Protein AF-A0A2D5H633-F1 (afdb_monomer_lite)

Structure (mmCIF, N/CA/C/O backbone):
data_AF-A0A2D5H633-F1
#
_entry.id   AF-A0A2D5H633-F1
#
loop_
_atom_site.group_PDB
_atom_site.id
_atom_site.type_symbol
_atom_site.label_atom_id
_atom_site.label_alt_id
_atom_site.label_comp_id
_atom_site.label_asym_id
_atom_site.label_entity_id
_atom_site.label_seq_id
_atom_site.pdbx_PDB_ins_code
_atom_site.Cartn_x
_atom_site.Cartn_y
_atom_site.Cartn_z
_atom_site.occupancy
_atom_site.B_iso_or_equiv
_atom_site.auth_seq_id
_atom_site.auth_comp_id
_atom_site.auth_asym_id
_atom_site.auth_atom_id
_atom_site.pdbx_PDB_model_num
ATOM 1 N N . MET A 1 1 ? -54.469 40.099 -9.586 1.00 42.44 1 MET A N 1
ATOM 2 C CA . MET A 1 1 ? -54.903 39.632 -10.919 1.00 42.44 1 MET A CA 1
ATOM 3 C C . MET A 1 1 ? -55.288 38.167 -10.785 1.00 42.44 1 MET A C 1
ATOM 5 O O . MET A 1 1 ? -54.456 37.429 -10.266 1.00 42.44 1 MET A O 1
ATOM 9 N N . PRO A 1 2 ? -56.517 37.749 -11.127 1.00 40.97 2 PRO A N 1
ATOM 10 C CA . PRO A 1 2 ? -56.865 36.334 -11.140 1.00 40.97 2 PRO A CA 1
ATOM 11 C C . PRO A 1 2 ? -56.257 35.671 -12.384 1.00 40.97 2 PRO A C 1
ATOM 13 O O . PRO A 1 2 ? -56.254 36.264 -13.460 1.00 40.97 2 PRO A O 1
ATOM 16 N N . VAL A 1 3 ? -55.689 34.477 -12.210 1.00 49.59 3 VAL A N 1
ATOM 17 C CA . VAL A 1 3 ? -55.098 33.671 -13.286 1.00 49.59 3 VAL A CA 1
ATOM 18 C C . VAL A 1 3 ? -56.229 32.966 -14.031 1.00 49.59 3 VAL A C 1
ATOM 20 O O . VAL A 1 3 ? -56.968 32.187 -13.432 1.00 49.59 3 VAL A O 1
ATOM 23 N N . GLU A 1 4 ? -56.365 33.248 -15.324 1.00 50.38 4 GLU A N 1
ATOM 24 C CA . GLU A 1 4 ? -57.245 32.512 -16.233 1.00 50.38 4 GLU A CA 1
ATOM 25 C C . GLU A 1 4 ? -56.653 31.115 -16.463 1.00 50.38 4 GLU A C 1
ATOM 27 O O . GLU A 1 4 ? -55.598 30.960 -17.080 1.00 50.38 4 GLU A O 1
ATOM 32 N N . LEU A 1 5 ? -57.295 30.092 -15.900 1.00 67.94 5 LEU A N 1
ATOM 33 C CA . LEU A 1 5 ? -56.924 28.699 -16.125 1.00 67.94 5 LEU A CA 1
ATOM 34 C C . LEU A 1 5 ? -57.604 28.206 -17.404 1.00 67.94 5 LEU A C 1
ATOM 36 O O . LEU A 1 5 ? -58.818 28.335 -17.558 1.00 67.94 5 LEU A O 1
ATOM 40 N N . VAL A 1 6 ? -56.805 27.644 -18.311 1.00 66.25 6 VAL A N 1
ATOM 41 C CA . VAL A 1 6 ? -57.274 27.105 -19.594 1.00 66.25 6 VAL A CA 1
ATOM 42 C C . VAL A 1 6 ? -58.261 25.955 -19.343 1.00 66.25 6 VAL A C 1
ATOM 44 O O . VAL A 1 6 ? -57.941 25.052 -18.562 1.00 66.25 6 VAL A O 1
ATOM 47 N N . PRO A 1 7 ? -59.439 25.949 -19.995 1.00 76.94 7 PRO A N 1
ATOM 48 C CA . PRO A 1 7 ? -60.416 24.877 -19.856 1.00 76.94 7 PRO A CA 1
ATOM 49 C C . PRO A 1 7 ? -59.838 23.515 -20.254 1.00 76.94 7 PRO A C 1
ATOM 51 O O . PRO A 1 7 ? -59.173 23.367 -21.279 1.00 76.94 7 PRO A O 1
ATOM 54 N N . GLU A 1 8 ? -60.139 22.480 -19.469 1.00 67.12 8 GLU A N 1
ATOM 55 C CA . GLU A 1 8 ? -59.657 21.111 -19.706 1.00 67.12 8 GLU A CA 1
ATOM 56 C C . GLU A 1 8 ? -60.081 20.558 -21.082 1.00 67.12 8 GLU A C 1
ATOM 58 O O . GLU A 1 8 ? -59.386 19.726 -21.667 1.00 67.12 8 GLU A O 1
ATOM 63 N N . SER A 1 9 ? -61.197 21.049 -21.632 1.00 74.69 9 SER A N 1
ATOM 64 C CA . SER A 1 9 ? -61.662 20.715 -22.983 1.00 74.69 9 SER A CA 1
ATOM 65 C C . SER A 1 9 ? -60.645 21.081 -24.060 1.00 74.69 9 SER A C 1
ATOM 67 O O . SER A 1 9 ? -60.427 20.295 -24.983 1.00 74.69 9 SER A O 1
ATOM 69 N N . ASP A 1 10 ? -59.982 22.225 -23.910 1.00 75.69 10 ASP A N 1
ATOM 70 C CA . ASP A 1 10 ? -59.064 22.769 -24.911 1.00 75.69 10 ASP A CA 1
ATOM 71 C C . ASP A 1 10 ? -57.727 22.028 -24.853 1.00 75.69 10 ASP A C 1
ATOM 73 O O . ASP A 1 10 ? -57.146 21.684 -25.882 1.00 75.69 10 ASP A O 1
ATOM 77 N N . LEU A 1 11 ? -57.299 21.659 -23.642 1.00 67.81 11 LEU A N 1
ATOM 78 C CA . LEU A 1 11 ? -56.174 20.751 -23.410 1.00 67.81 11 LEU A CA 1
ATOM 79 C C . LEU A 1 11 ? -56.428 19.363 -24.014 1.00 67.81 11 LEU A C 1
ATOM 81 O O . LEU A 1 11 ? -55.541 18.776 -24.636 1.00 67.81 11 LEU A O 1
ATOM 85 N N . ARG A 1 12 ? -57.647 18.833 -23.872 1.00 70.75 12 ARG A N 1
ATOM 86 C CA . ARG A 1 12 ? -58.011 17.509 -24.392 1.00 70.75 12 ARG A CA 1
ATOM 87 C C . ARG A 1 12 ? -58.108 17.496 -25.922 1.00 70.75 12 ARG A C 1
ATOM 89 O O . ARG A 1 12 ? -57.703 16.510 -26.534 1.00 70.75 12 ARG A O 1
ATOM 96 N N . ALA A 1 13 ? -58.581 18.585 -26.528 1.00 74.94 13 ALA A N 1
ATOM 97 C CA . ALA A 1 13 ? -58.582 18.771 -27.979 1.00 74.94 13 ALA A CA 1
ATOM 98 C C . ALA A 1 13 ? -57.156 18.932 -28.536 1.00 74.94 13 ALA A C 1
ATOM 100 O O . ALA A 1 13 ? -56.812 18.309 -29.539 1.00 74.94 13 ALA A O 1
ATOM 101 N N . ALA A 1 14 ? -56.293 19.689 -27.850 1.00 70.69 14 ALA A N 1
ATOM 102 C CA . ALA A 1 14 ? -54.906 19.900 -28.267 1.00 70.69 14 ALA A CA 1
ATOM 103 C C . ALA A 1 14 ? -54.053 18.617 -28.223 1.00 70.69 14 ALA A C 1
ATOM 105 O O . ALA A 1 14 ? -53.151 18.448 -29.039 1.00 70.69 14 ALA A O 1
ATOM 106 N N . LEU A 1 15 ? -54.344 17.695 -27.299 1.00 66.94 15 LEU A N 1
ATOM 107 C CA . LEU A 1 15 ? -53.602 16.436 -27.134 1.00 66.94 15 LEU A CA 1
ATOM 108 C C . LEU A 1 15 ? -54.161 15.267 -27.960 1.00 66.94 15 LEU A C 1
ATOM 110 O O . LEU A 1 15 ? -53.554 14.195 -28.008 1.00 66.94 15 LEU A O 1
ATOM 114 N N . GLN A 1 16 ? -55.301 15.453 -28.626 1.00 68.44 16 GLN A N 1
ATOM 115 C CA . GLN A 1 16 ? -55.958 14.419 -29.426 1.00 68.44 16 GLN A CA 1
ATOM 116 C C . GLN A 1 16 ? -55.087 13.868 -30.581 1.00 68.44 16 GLN A C 1
ATOM 118 O O . GLN A 1 16 ? -55.075 12.649 -30.753 1.00 68.44 16 GLN A O 1
ATOM 123 N N . PRO A 1 17 ? -54.290 14.683 -31.309 1.00 68.25 17 PRO A N 1
ATOM 124 C CA . PRO A 1 17 ? -53.384 14.201 -32.361 1.00 68.25 17 PRO A CA 1
ATOM 125 C C . PRO A 1 17 ? -52.150 13.445 -31.842 1.00 68.25 17 PRO A C 1
ATOM 127 O O . PRO A 1 17 ? -51.378 12.916 -32.636 1.00 68.25 17 PRO A O 1
ATOM 130 N N . HIS A 1 18 ? -51.906 13.442 -30.527 1.00 60.16 18 HIS A N 1
ATOM 131 C CA . HIS A 1 18 ? -50.730 12.822 -29.899 1.00 60.16 18 HIS A CA 1
ATOM 132 C C . HIS A 1 18 ? -51.081 11.576 -29.077 1.00 60.16 18 HIS A C 1
ATOM 134 O O . HIS A 1 18 ? -50.222 11.018 -28.391 1.00 60.16 18 HIS A O 1
ATOM 140 N N . ARG A 1 19 ? -52.333 11.104 -29.150 1.00 61.59 19 ARG A N 1
ATOM 141 C CA . ARG A 1 19 ? -52.702 9.790 -28.624 1.00 61.59 19 ARG A CA 1
ATOM 142 C C . ARG A 1 19 ? -52.147 8.711 -29.544 1.00 61.59 19 ARG A C 1
ATOM 144 O O . ARG A 1 19 ? -52.664 8.489 -30.631 1.00 61.59 19 ARG A O 1
ATOM 151 N N . VAL A 1 20 ? -51.097 8.050 -29.072 1.00 62.62 20 VAL A N 1
ATOM 152 C CA . VAL A 1 20 ? -50.563 6.830 -29.678 1.00 62.62 20 VAL A CA 1
ATOM 153 C C . VAL A 1 20 ? -51.675 5.780 -29.706 1.00 62.62 20 VAL A C 1
ATOM 155 O O . VAL A 1 20 ? -52.327 5.551 -28.682 1.00 62.62 20 VAL A O 1
ATOM 158 N N . ASP A 1 21 ? -51.906 5.168 -30.868 1.00 72.69 21 ASP A N 1
ATOM 159 C CA . ASP A 1 21 ? -52.865 4.078 -31.006 1.00 72.69 21 ASP A CA 1
ATOM 160 C C . ASP A 1 21 ? -52.406 2.908 -30.126 1.00 72.69 21 ASP A C 1
ATOM 162 O O . ASP A 1 21 ? -51.308 2.366 -30.280 1.00 72.69 21 ASP A O 1
ATOM 166 N N . ALA A 1 22 ? -53.242 2.549 -29.152 1.00 66.06 22 ALA A N 1
ATOM 167 C CA . ALA A 1 22 ? -52.931 1.495 -28.202 1.00 66.06 22 ALA A CA 1
ATOM 168 C C . ALA A 1 22 ? -52.687 0.157 -28.915 1.00 66.06 22 ALA A C 1
ATOM 170 O O . ALA A 1 22 ? -51.828 -0.611 -28.489 1.00 66.06 22 ALA A O 1
ATOM 171 N N . SER A 1 23 ? -53.387 -0.112 -30.019 1.00 70.38 23 SER A N 1
ATOM 172 C CA . SER A 1 23 ? -53.217 -1.348 -30.783 1.00 70.38 23 SER A CA 1
ATOM 173 C C . SER A 1 23 ? -51.862 -1.394 -31.496 1.00 70.38 23 SER A C 1
ATOM 175 O O . SER A 1 23 ? -51.162 -2.405 -31.422 1.00 70.38 23 SER A O 1
ATOM 177 N N . GLU A 1 24 ? -51.435 -0.273 -32.079 1.00 72.38 24 GLU A N 1
ATOM 178 C CA . GLU A 1 24 ? -50.152 -0.139 -32.775 1.00 72.38 24 GLU A CA 1
ATOM 179 C C . GLU A 1 24 ? -48.968 -0.212 -31.798 1.00 72.38 24 GLU A C 1
ATOM 181 O O . GLU A 1 24 ? -47.969 -0.886 -32.059 1.00 72.38 24 GLU A O 1
ATOM 186 N N . PHE A 1 25 ? -49.108 0.395 -30.615 1.00 67.50 25 PHE A N 1
ATOM 187 C CA . PHE A 1 25 ? -48.115 0.277 -29.550 1.00 67.50 25 PHE A CA 1
ATOM 188 C C . PHE A 1 25 ? -47.974 -1.168 -29.059 1.00 67.50 25 PHE A C 1
ATOM 190 O O . PHE A 1 25 ? -46.857 -1.668 -28.920 1.00 67.50 25 PHE A O 1
ATOM 197 N N . THR A 1 26 ? -49.094 -1.860 -28.830 1.00 72.06 26 THR A N 1
ATOM 198 C CA . THR A 1 26 ? -49.072 -3.242 -28.328 1.00 72.06 26 THR A CA 1
ATOM 199 C C . THR A 1 26 ? -48.461 -4.192 -29.361 1.00 72.06 26 THR A C 1
ATOM 201 O O . THR A 1 26 ? -47.594 -4.993 -29.014 1.00 72.06 26 THR A O 1
ATOM 204 N N . ALA A 1 27 ? -48.816 -4.035 -30.641 1.00 76.12 27 ALA A N 1
ATOM 205 C CA . ALA A 1 27 ? -48.220 -4.794 -31.739 1.00 76.12 27 ALA A CA 1
ATOM 206 C C . ALA A 1 27 ? -46.708 -4.532 -31.871 1.00 76.12 27 ALA A C 1
ATOM 208 O O . ALA A 1 27 ? -45.924 -5.467 -32.037 1.00 76.12 27 ALA A O 1
ATOM 209 N N . GLY A 1 28 ? -46.274 -3.276 -31.724 1.00 71.69 28 GLY A N 1
ATOM 210 C CA . GLY A 1 28 ? -44.857 -2.910 -31.756 1.00 71.69 28 GLY A CA 1
ATOM 211 C C . GLY A 1 28 ? -44.045 -3.479 -30.587 1.00 71.69 28 GLY A C 1
ATOM 212 O O . GLY A 1 28 ? -42.886 -3.858 -30.768 1.00 71.69 28 GLY A O 1
ATOM 213 N N . VAL A 1 29 ? -44.636 -3.572 -29.392 1.00 68.00 29 VAL A N 1
ATOM 214 C CA . VAL A 1 29 ? -44.003 -4.218 -28.229 1.00 68.00 29 VAL A CA 1
ATOM 215 C C . VAL A 1 29 ? -43.893 -5.726 -28.443 1.00 68.00 29 VAL A C 1
ATOM 217 O O . VAL A 1 29 ? -42.829 -6.293 -28.202 1.00 68.00 29 VAL A O 1
ATOM 220 N N . GLN A 1 30 ? -44.949 -6.363 -28.946 1.00 74.94 30 GLN A N 1
ATOM 221 C CA . GLN A 1 30 ? -44.973 -7.806 -29.170 1.00 74.94 30 GLN A CA 1
ATOM 222 C C . GLN A 1 30 ? -43.970 -8.240 -30.249 1.00 74.94 30 GLN A C 1
ATOM 224 O O . GLN A 1 30 ? -43.171 -9.140 -30.006 1.00 74.94 30 GLN A O 1
ATOM 229 N N . ALA A 1 31 ? -43.885 -7.509 -31.364 1.00 75.31 31 ALA A N 1
ATOM 230 C CA . ALA A 1 31 ? -42.887 -7.766 -32.405 1.00 75.31 31 ALA A CA 1
ATOM 231 C C . ALA A 1 31 ? -41.436 -7.633 -31.896 1.00 75.31 31 ALA A C 1
ATOM 233 O O . ALA A 1 31 ? -40.543 -8.357 -32.333 1.00 75.31 31 ALA A O 1
ATOM 234 N N . ARG A 1 32 ? -41.176 -6.720 -30.947 1.00 68.50 32 ARG A N 1
ATOM 235 C CA . ARG A 1 32 ? -39.846 -6.568 -30.327 1.00 68.50 32 ARG A CA 1
ATOM 236 C C . ARG A 1 32 ? -39.522 -7.682 -29.335 1.00 68.50 32 ARG A C 1
ATOM 238 O O . ARG A 1 32 ? -38.348 -8.015 -29.190 1.00 68.50 32 ARG A O 1
ATOM 245 N N . LEU A 1 33 ? -40.527 -8.237 -28.658 1.00 68.69 33 LEU A N 1
ATOM 246 C CA . LEU A 1 33 ? -40.355 -9.390 -27.772 1.00 68.69 33 LEU A CA 1
ATOM 247 C C . LEU A 1 33 ? -40.051 -10.656 -28.579 1.00 68.69 33 LEU A C 1
ATOM 249 O O . LEU A 1 33 ? -39.079 -11.339 -28.270 1.00 68.69 33 LEU A O 1
ATOM 253 N N . GLU A 1 34 ? -40.793 -10.898 -29.661 1.00 73.25 34 GLU A N 1
ATOM 254 C CA . GLU A 1 34 ? -40.578 -12.042 -30.559 1.00 73.25 34 GLU A CA 1
ATOM 255 C C . GLU A 1 34 ? -39.198 -11.978 -31.240 1.00 73.25 34 GLU A C 1
ATOM 257 O O . GLU A 1 34 ? -38.447 -12.954 -31.226 1.00 73.25 34 GLU A O 1
ATOM 262 N N . ALA A 1 35 ? -38.786 -10.800 -31.727 1.00 68.75 35 ALA A N 1
ATOM 263 C CA . ALA A 1 35 ? -37.437 -10.601 -32.266 1.00 68.75 35 ALA A CA 1
ATOM 264 C C . ALA A 1 35 ? -36.328 -10.807 -31.209 1.00 68.75 35 ALA A C 1
ATOM 266 O O . ALA A 1 35 ? -35.209 -11.212 -31.536 1.00 68.75 35 ALA A O 1
ATOM 267 N N . GLY A 1 36 ? -36.623 -10.528 -29.934 1.00 55.84 36 GLY A N 1
ATOM 268 C CA . GLY A 1 36 ? -35.716 -10.771 -28.813 1.00 55.84 36 GLY A CA 1
ATOM 269 C C . GLY A 1 36 ? -35.560 -12.256 -28.474 1.00 55.84 36 GLY A C 1
ATOM 270 O O . GLY A 1 36 ? -34.445 -12.703 -28.195 1.00 55.84 36 GLY A O 1
ATOM 271 N N . GLU A 1 37 ? -36.646 -13.030 -28.539 1.00 67.56 37 GLU A N 1
ATOM 272 C CA . GLU A 1 37 ? -36.625 -14.484 -28.328 1.00 67.56 37 GLU A CA 1
ATOM 273 C C . GLU A 1 37 ? -35.867 -15.218 -29.439 1.00 67.56 37 GLU A C 1
ATOM 275 O O . GLU A 1 37 ? -35.057 -16.103 -29.151 1.00 67.56 37 GLU A O 1
ATOM 280 N N . GLU A 1 38 ? -36.042 -14.804 -30.695 1.00 62.50 38 GLU A N 1
ATOM 281 C CA . GLU A 1 38 ? -35.341 -15.400 -31.837 1.00 62.50 38 GLU A CA 1
ATOM 282 C C . GLU A 1 38 ? -33.816 -15.173 -31.755 1.00 62.50 38 GLU A C 1
ATOM 284 O O . GLU A 1 38 ? -33.017 -16.066 -32.056 1.00 62.50 38 GLU A O 1
ATOM 289 N N . TRP A 1 39 ? -33.389 -14.004 -31.256 1.00 58.81 39 TRP A N 1
ATOM 290 C CA . TRP A 1 39 ? -31.978 -13.701 -30.989 1.00 58.81 39 TRP A CA 1
ATOM 291 C C . TRP A 1 39 ? -31.407 -14.519 -29.820 1.00 58.81 39 TRP A C 1
ATOM 293 O O . TRP A 1 39 ? -30.280 -15.012 -29.906 1.00 58.81 39 TRP A O 1
ATOM 303 N N . LEU A 1 40 ? -32.184 -14.710 -28.746 1.00 53.16 40 LEU A N 1
ATOM 304 C CA . LEU A 1 40 ? -31.798 -15.531 -27.591 1.00 53.16 40 LEU A CA 1
ATOM 305 C C . LEU A 1 40 ? -31.601 -17.005 -27.966 1.00 53.16 40 LEU A C 1
ATOM 307 O O . LEU A 1 40 ? -30.626 -17.617 -27.529 1.00 53.16 40 LEU A O 1
ATOM 311 N N . LEU A 1 41 ? -32.477 -17.553 -28.810 1.00 55.50 41 LEU A N 1
ATOM 312 C CA . LEU A 1 41 ? -32.354 -18.912 -29.343 1.00 55.50 41 LEU A CA 1
ATOM 313 C C . LEU A 1 41 ? -31.091 -19.070 -30.198 1.00 55.50 41 LEU A C 1
ATOM 315 O O . LEU A 1 41 ? -30.335 -20.020 -30.002 1.00 55.50 41 LEU A O 1
ATOM 319 N N . LYS A 1 42 ? -30.797 -18.098 -31.072 1.00 54.78 42 LYS A N 1
ATOM 320 C CA . LYS A 1 42 ? -29.579 -18.102 -31.900 1.00 54.78 42 LYS A CA 1
ATOM 321 C C . LYS A 1 42 ? -28.298 -18.027 -31.061 1.00 54.78 42 LYS A C 1
ATOM 323 O O . LYS A 1 42 ? -27.347 -18.764 -31.328 1.00 54.78 42 LYS A O 1
ATOM 328 N N . ALA A 1 43 ? -28.299 -17.195 -30.018 1.00 54.53 43 ALA A N 1
ATOM 329 C CA . ALA A 1 43 ? -27.178 -17.022 -29.095 1.00 54.53 43 ALA A CA 1
ATOM 330 C C . ALA A 1 43 ? -26.902 -18.261 -28.218 1.00 54.53 43 ALA A C 1
ATOM 332 O O . ALA A 1 43 ? -25.772 -18.442 -27.768 1.00 54.53 43 ALA A O 1
ATOM 333 N N . GLN A 1 44 ? -27.898 -19.125 -27.985 1.00 51.44 44 GLN A N 1
ATOM 334 C CA . GLN A 1 44 ? -27.708 -20.395 -27.270 1.00 51.44 44 GLN A CA 1
ATOM 335 C C . GLN A 1 44 ? -27.106 -21.503 -28.150 1.00 51.44 44 GLN A C 1
ATOM 337 O O . GLN A 1 44 ? -26.437 -22.393 -27.628 1.00 51.44 44 GLN A O 1
ATOM 342 N N . THR A 1 45 ? -27.306 -21.452 -29.471 1.00 48.78 45 THR A N 1
ATOM 343 C CA . THR A 1 45 ? -26.812 -22.474 -30.413 1.00 48.78 45 THR A CA 1
ATOM 344 C C . THR A 1 45 ? -25.403 -22.229 -30.964 1.00 48.78 45 THR A C 1
ATOM 346 O O . THR A 1 45 ? -24.752 -23.184 -31.385 1.00 48.78 45 THR A O 1
ATOM 349 N N . GLU A 1 46 ? -24.883 -20.998 -30.942 1.00 46.75 46 GLU A N 1
ATOM 350 C CA . GLU A 1 46 ? -23.509 -20.700 -31.379 1.00 46.75 46 GLU A CA 1
ATOM 351 C C . GLU A 1 46 ? -22.525 -20.726 -30.199 1.00 46.75 46 GLU A C 1
ATOM 353 O O . GLU A 1 46 ? -22.163 -19.704 -29.616 1.00 46.75 46 GLU A O 1
ATOM 358 N N . THR A 1 47 ? -22.038 -21.914 -29.836 1.00 47.47 47 THR A N 1
ATOM 359 C CA . THR A 1 47 ? -20.925 -22.029 -28.886 1.00 47.47 47 THR A CA 1
ATOM 360 C C . THR A 1 47 ? -19.617 -21.624 -29.564 1.00 47.47 47 THR A C 1
ATOM 362 O O . THR A 1 47 ? -18.987 -22.428 -30.256 1.00 47.47 47 THR A O 1
ATOM 365 N N . ALA A 1 48 ? -19.182 -20.380 -29.351 1.00 49.91 48 ALA A N 1
ATOM 366 C CA . ALA A 1 48 ? -17.820 -19.967 -29.669 1.00 49.91 48 ALA A CA 1
ATOM 367 C C . ALA A 1 48 ? -16.808 -20.869 -28.924 1.00 49.91 48 ALA A C 1
ATOM 369 O O . ALA A 1 48 ? -17.063 -21.279 -27.785 1.00 49.91 48 ALA A O 1
ATOM 370 N N . PRO A 1 49 ? -15.659 -21.207 -29.538 1.00 54.12 49 PRO A N 1
ATOM 371 C CA . PRO A 1 49 ? -14.676 -22.084 -28.917 1.00 54.12 49 PRO A CA 1
ATOM 372 C C . PRO A 1 49 ? -14.201 -21.499 -27.574 1.00 54.12 49 PRO A C 1
ATOM 374 O O . PRO A 1 49 ? -13.966 -20.293 -27.475 1.00 54.12 49 PRO A O 1
ATOM 377 N N . PRO A 1 50 ? -14.011 -22.338 -26.538 1.00 53.41 50 PRO A N 1
ATOM 378 C CA . PRO A 1 50 ? -13.858 -21.906 -25.144 1.00 53.41 50 PRO A CA 1
ATOM 379 C C . PRO A 1 50 ? -12.708 -20.915 -24.918 1.00 53.41 50 PRO A C 1
ATOM 381 O O . PRO A 1 50 ? -12.799 -20.049 -24.054 1.00 53.41 50 PRO A O 1
ATOM 384 N N . LEU A 1 51 ? -11.650 -20.990 -25.728 1.00 48.28 51 LEU A N 1
ATOM 385 C CA . LEU A 1 51 ? -10.523 -20.054 -25.708 1.00 48.28 51 LEU A CA 1
ATOM 386 C C . LEU A 1 51 ? -10.910 -18.632 -26.148 1.00 48.28 51 LEU A C 1
ATOM 388 O O . LEU A 1 51 ? -10.449 -17.664 -25.549 1.00 48.28 51 LEU A O 1
ATOM 392 N N . LEU A 1 52 ? -11.769 -18.500 -27.163 1.00 48.50 52 LEU A N 1
ATOM 393 C CA . LEU A 1 52 ? -12.268 -17.207 -27.639 1.00 48.50 52 LEU A CA 1
ATOM 394 C C . LEU A 1 52 ? -13.294 -16.618 -26.666 1.00 48.50 52 LEU A C 1
ATOM 396 O O . LEU A 1 52 ? -13.287 -15.413 -26.445 1.00 48.50 52 LEU A O 1
ATOM 400 N N . THR A 1 53 ? -14.102 -17.459 -26.021 1.00 52.03 53 THR A N 1
ATOM 401 C CA . THR A 1 53 ? -15.049 -17.049 -24.971 1.00 52.03 53 THR A CA 1
ATOM 402 C C . THR A 1 53 ? -14.326 -16.540 -23.720 1.00 52.03 53 THR A C 1
ATOM 404 O O . THR A 1 53 ? -14.707 -15.513 -23.161 1.00 52.03 53 THR A O 1
ATOM 407 N N . VAL A 1 54 ? -13.232 -17.200 -23.315 1.00 50.41 54 VAL A N 1
ATOM 408 C CA . VAL A 1 54 ? -12.349 -16.723 -22.238 1.00 50.41 54 VAL A CA 1
ATOM 409 C C . VAL A 1 54 ? -11.632 -15.438 -22.661 1.00 50.41 54 VAL A C 1
ATOM 411 O O . VAL A 1 54 ? -11.642 -14.472 -21.913 1.00 50.41 54 VAL A O 1
ATOM 414 N N . ALA A 1 55 ? -11.074 -15.357 -23.871 1.00 48.28 55 ALA A N 1
ATOM 415 C CA . ALA A 1 55 ? -10.439 -14.124 -24.340 1.00 48.28 55 ALA A CA 1
ATOM 416 C C . ALA A 1 55 ? -11.427 -12.940 -24.384 1.00 48.28 55 ALA A C 1
ATOM 418 O O . ALA A 1 55 ? -11.094 -11.852 -23.926 1.00 48.28 55 ALA A O 1
ATOM 419 N N . ALA A 1 56 ? -12.655 -13.158 -24.862 1.00 51.81 56 ALA A N 1
ATOM 420 C CA . ALA A 1 56 ? -13.697 -12.137 -24.951 1.00 51.81 56 ALA A CA 1
ATOM 421 C C . ALA A 1 56 ? -14.216 -11.675 -23.580 1.00 51.81 56 ALA A C 1
ATOM 423 O O . ALA A 1 56 ? -14.493 -10.491 -23.411 1.00 51.81 56 ALA A O 1
ATOM 424 N N . ALA A 1 57 ? -14.302 -12.568 -22.587 1.00 50.97 57 ALA A N 1
ATOM 425 C CA . ALA A 1 57 ? -14.720 -12.214 -21.228 1.00 50.97 57 ALA A CA 1
ATOM 426 C C . ALA A 1 57 ? -13.702 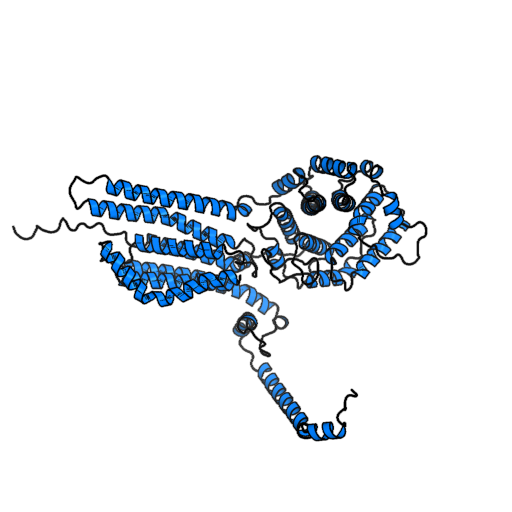-11.325 -20.488 1.00 50.97 57 ALA A C 1
ATOM 428 O O . ALA A 1 57 ? -14.073 -10.590 -19.576 1.00 50.97 57 ALA A O 1
ATOM 429 N N . PHE A 1 58 ? -12.427 -11.379 -20.884 1.00 46.56 58 PHE A N 1
ATOM 430 C CA . PHE A 1 58 ? -11.339 -10.613 -20.269 1.00 46.56 58 PHE A CA 1
ATOM 431 C C . PHE A 1 58 ? -10.906 -9.381 -21.085 1.00 46.56 58 PHE A C 1
ATOM 433 O O . PHE A 1 58 ? -10.036 -8.627 -20.645 1.00 46.56 58 PHE A O 1
ATOM 440 N N . ILE A 1 59 ? -11.517 -9.134 -22.249 1.00 48.06 59 ILE A N 1
ATOM 441 C CA . ILE A 1 59 ? -11.416 -7.839 -22.930 1.00 48.06 59 ILE A CA 1
ATOM 442 C C . ILE A 1 59 ? -12.367 -6.876 -22.206 1.00 48.06 59 ILE A C 1
ATOM 444 O O . ILE A 1 59 ? -13.567 -7.147 -22.134 1.00 48.06 59 ILE A O 1
ATOM 448 N N . PRO A 1 60 ? -11.886 -5.740 -21.672 1.00 42.50 60 PRO A N 1
ATOM 449 C CA . PRO A 1 60 ? -12.720 -4.827 -20.911 1.00 42.50 60 PRO A CA 1
ATOM 450 C C . PRO A 1 60 ? -13.549 -3.967 -21.874 1.00 42.50 60 PRO A C 1
ATOM 452 O O . PRO A 1 60 ? -13.298 -2.778 -22.064 1.00 42.50 60 PRO A O 1
ATOM 455 N N . TRP A 1 61 ? -14.552 -4.573 -22.509 1.00 42.22 61 TRP A N 1
ATOM 456 C CA . TRP A 1 61 ? -15.501 -3.885 -23.386 1.00 42.22 61 TRP A CA 1
ATOM 457 C C . TRP A 1 61 ? -16.211 -2.689 -22.739 1.00 42.22 61 TRP A C 1
ATOM 459 O O . TRP A 1 61 ? -16.278 -1.650 -23.395 1.00 42.22 61 TRP A O 1
ATOM 469 N N . PRO A 1 62 ? -16.591 -2.718 -21.446 1.00 39.31 62 PRO A N 1
ATOM 470 C CA . PRO A 1 62 ? -17.158 -1.540 -20.789 1.00 39.31 62 PRO A CA 1
ATOM 471 C C . PRO A 1 62 ? -16.185 -0.353 -20.680 1.00 39.31 62 PRO A C 1
ATOM 473 O O . PRO A 1 62 ? -16.625 0.783 -20.553 1.00 39.31 62 PRO A O 1
ATOM 476 N N . ILE A 1 63 ? -14.869 -0.600 -20.736 1.00 39.31 63 ILE A N 1
ATOM 477 C CA . ILE A 1 63 ? -13.829 0.442 -20.657 1.00 39.31 63 ILE A CA 1
ATOM 478 C C . ILE A 1 63 ? -13.466 0.967 -22.058 1.00 39.31 63 ILE A C 1
ATOM 480 O O . ILE A 1 63 ? -13.046 2.113 -22.201 1.00 39.31 63 ILE A O 1
ATOM 484 N N . LEU A 1 64 ? -13.649 0.154 -23.104 1.00 37.41 64 LEU A N 1
ATOM 485 C CA . LEU A 1 64 ? -13.338 0.520 -24.491 1.00 37.41 64 LEU A CA 1
ATOM 486 C C . LEU A 1 64 ? -14.497 1.248 -25.196 1.00 37.41 64 LEU A C 1
ATOM 488 O O . LEU A 1 64 ? -14.244 2.045 -26.099 1.00 37.41 64 LEU A O 1
ATOM 492 N N . SER A 1 65 ? -15.745 1.067 -24.751 1.00 37.19 65 SER A N 1
ATOM 493 C CA . SER A 1 65 ? -16.903 1.845 -25.208 1.00 37.19 65 SER A CA 1
ATOM 494 C C . SER A 1 65 ? -17.420 2.742 -24.079 1.00 37.19 65 SER A C 1
ATOM 496 O O . SER A 1 65 ? -18.196 2.301 -23.236 1.00 37.19 65 SER A O 1
ATOM 498 N N . GLY A 1 66 ? -17.008 4.012 -24.055 1.00 34.62 66 GLY A N 1
ATOM 499 C CA . GLY A 1 66 ? -17.368 5.007 -23.030 1.00 34.62 66 GLY A CA 1
ATOM 500 C C . GLY A 1 66 ? -18.856 5.391 -22.917 1.00 34.62 66 GLY A C 1
ATOM 501 O O . GLY A 1 66 ? -19.164 6.488 -22.468 1.00 34.62 66 GLY A O 1
ATOM 502 N N . SER A 1 67 ? -19.797 4.539 -23.325 1.00 29.19 67 SER A N 1
ATOM 503 C CA . SER A 1 67 ? -21.225 4.665 -23.018 1.00 29.19 67 SER A CA 1
ATOM 504 C C . SER A 1 67 ? -21.948 3.328 -23.232 1.00 29.19 67 SER A C 1
ATOM 506 O O . SER A 1 67 ? -21.515 2.497 -24.025 1.00 29.19 67 SER A O 1
ATOM 508 N N . LYS A 1 68 ? -23.031 3.135 -22.466 1.00 36.66 68 LYS A N 1
ATOM 509 C CA . LYS A 1 68 ? -23.915 1.959 -22.372 1.00 36.66 68 LYS A CA 1
ATOM 510 C C . LYS A 1 68 ? -24.030 1.138 -23.670 1.00 36.66 68 LYS A C 1
ATOM 512 O O . LYS A 1 68 ? -24.881 1.425 -24.507 1.00 36.66 68 LYS A O 1
ATOM 517 N N . VAL A 1 69 ? -23.273 0.046 -23.771 1.00 30.67 69 VAL A N 1
ATOM 518 C CA . VAL A 1 69 ? -23.628 -1.071 -24.656 1.00 30.67 69 VAL A CA 1
ATOM 519 C C . VAL A 1 69 ? -24.476 -2.041 -23.840 1.00 30.67 69 VAL A C 1
ATOM 521 O O . VAL A 1 69 ? -23.977 -2.760 -22.975 1.00 30.67 69 VAL A O 1
ATOM 524 N N . ALA A 1 70 ? -25.784 -2.020 -24.083 1.00 35.19 70 ALA A N 1
ATOM 525 C CA . ALA A 1 70 ? -26.656 -3.117 -23.701 1.00 35.19 70 ALA A CA 1
ATOM 526 C C . ALA A 1 70 ? -26.399 -4.281 -24.671 1.00 35.19 70 ALA A C 1
ATOM 528 O O . ALA A 1 70 ? -26.614 -4.138 -25.870 1.00 35.19 70 ALA A O 1
ATOM 529 N N . GLY A 1 71 ? -25.943 -5.416 -24.140 1.00 35.12 71 GLY A N 1
ATOM 530 C CA . GLY A 1 71 ? -25.905 -6.697 -24.850 1.00 35.12 71 GLY A CA 1
ATOM 531 C C . GLY A 1 71 ? -24.506 -7.176 -25.242 1.00 35.12 71 GLY A C 1
ATOM 532 O O . GLY A 1 71 ? -23.848 -6.581 -26.088 1.00 35.12 71 GLY A O 1
ATOM 533 N N . GLY A 1 72 ? -24.081 -8.300 -24.650 1.00 33.38 72 GLY A N 1
ATOM 534 C CA . GLY A 1 72 ? -23.026 -9.155 -25.215 1.00 33.38 72 GLY A CA 1
ATOM 535 C C . GLY A 1 72 ? -21.750 -9.367 -24.395 1.00 33.38 72 GLY A C 1
ATOM 536 O O . GLY A 1 72 ? -20.804 -9.944 -24.917 1.00 33.38 72 GLY A O 1
ATOM 537 N N . GLY A 1 73 ? -21.677 -8.933 -23.134 1.00 37.66 73 GLY A N 1
ATOM 538 C CA . GLY A 1 73 ? -20.579 -9.329 -22.244 1.00 37.66 73 GLY A CA 1
ATOM 539 C C . GLY A 1 73 ? -20.887 -10.661 -21.559 1.00 37.66 73 GLY A C 1
ATOM 540 O O . GLY A 1 73 ? -21.905 -10.764 -20.872 1.00 37.66 73 GLY A O 1
ATOM 541 N N . VAL A 1 74 ? -20.023 -11.670 -21.712 1.00 42.44 74 VAL A N 1
ATOM 542 C CA . VAL A 1 74 ? -20.093 -12.900 -20.905 1.00 42.44 74 VAL A CA 1
ATOM 543 C C . VAL A 1 74 ? -19.983 -12.483 -19.438 1.00 42.44 74 VAL A C 1
ATOM 545 O O . VAL A 1 74 ? -18.972 -11.911 -19.028 1.00 42.44 74 VAL A O 1
ATOM 548 N N . LYS A 1 75 ? -21.033 -12.709 -18.640 1.00 44.38 75 LYS A N 1
ATOM 549 C CA . LYS A 1 75 ? -20.989 -12.387 -17.210 1.00 44.38 75 LYS A CA 1
ATOM 550 C C . LYS A 1 75 ? -19.890 -13.233 -16.571 1.00 44.38 75 LYS A C 1
ATOM 552 O O . LYS A 1 75 ? -19.897 -14.451 -16.691 1.00 44.38 75 LYS A O 1
ATOM 557 N N . PHE A 1 76 ? -18.980 -12.617 -15.819 1.00 41.59 76 PHE A N 1
ATOM 558 C CA . PHE A 1 76 ? -17.970 -13.356 -15.049 1.00 41.59 76 PHE A CA 1
ATOM 559 C C . PHE A 1 76 ? -18.591 -14.413 -14.116 1.00 41.59 76 PHE A C 1
ATOM 561 O O . PHE A 1 76 ? -17.949 -15.408 -13.787 1.00 41.59 76 PHE A O 1
ATOM 568 N N . SER A 1 77 ? -19.854 -14.238 -13.713 1.00 43.88 77 SER A N 1
ATOM 569 C CA . SER A 1 77 ? -20.609 -15.227 -12.940 1.00 43.88 77 SER A CA 1
ATOM 570 C C . SER A 1 77 ? -20.985 -16.493 -13.722 1.00 43.88 77 SER A C 1
ATOM 572 O O . SER A 1 77 ? -21.218 -17.514 -13.089 1.00 43.88 77 SER A O 1
ATOM 574 N N . SER A 1 78 ? -21.009 -16.466 -15.061 1.00 43.09 78 SER A N 1
ATOM 575 C CA . SER A 1 78 ? -21.359 -17.620 -15.904 1.00 43.09 78 SER A CA 1
ATOM 576 C C . SER A 1 78 ? -20.157 -18.457 -16.360 1.00 43.09 78 SER A C 1
ATOM 578 O O . SER A 1 78 ? -20.347 -19.459 -17.042 1.00 43.09 78 SER A O 1
ATOM 580 N N . LEU A 1 79 ? -18.924 -18.062 -16.019 1.00 47.78 79 LEU A N 1
ATOM 581 C CA . LEU A 1 79 ? -17.717 -18.840 -16.320 1.00 47.78 79 LEU A CA 1
ATOM 582 C C . LEU A 1 79 ? -17.514 -19.949 -15.283 1.00 47.78 79 LEU A C 1
ATOM 584 O O . LEU A 1 79 ? -17.607 -19.702 -14.076 1.00 47.78 79 LEU A O 1
ATOM 588 N N . THR A 1 80 ? -17.166 -21.154 -15.737 1.00 54.62 80 THR A N 1
ATOM 589 C CA . THR A 1 80 ? -16.810 -22.251 -14.828 1.00 54.62 80 THR A CA 1
ATOM 590 C C . THR A 1 80 ? -15.518 -21.927 -14.068 1.00 54.62 80 THR A C 1
ATOM 592 O O . THR A 1 80 ? -14.669 -21.167 -14.541 1.00 54.62 80 THR A O 1
ATOM 595 N N . MET A 1 81 ? -15.326 -22.526 -12.887 1.00 46.59 81 MET A N 1
ATOM 596 C CA . MET A 1 81 ? -14.111 -22.336 -12.078 1.00 46.59 81 MET A CA 1
ATOM 597 C C . MET A 1 81 ? -12.833 -22.658 -12.874 1.00 46.59 81 MET A C 1
ATOM 599 O O . MET A 1 81 ? -11.845 -21.938 -12.762 1.00 46.59 81 MET A O 1
ATOM 603 N N . SER A 1 82 ? -12.878 -23.673 -13.745 1.00 42.69 82 SER A N 1
ATOM 604 C CA . SER A 1 82 ? -11.770 -24.053 -14.630 1.00 42.69 82 SER A CA 1
ATOM 605 C C . SER A 1 82 ? -11.490 -23.025 -15.731 1.00 42.69 82 SER A C 1
ATOM 607 O O . SER A 1 82 ? -10.328 -22.768 -16.025 1.00 42.69 82 SER A O 1
ATOM 609 N N . GLN A 1 83 ? -12.514 -22.385 -16.304 1.00 45.38 83 GLN A N 1
ATOM 610 C CA . GLN A 1 83 ? -12.354 -21.311 -17.296 1.00 45.38 83 GLN A CA 1
ATOM 611 C C . GLN A 1 83 ? -11.836 -20.013 -16.668 1.00 45.38 83 GLN A C 1
ATOM 613 O O . GLN A 1 83 ? -11.006 -19.333 -17.270 1.00 45.38 83 GLN A O 1
ATOM 618 N N . LYS A 1 84 ? -12.269 -19.699 -15.440 1.00 45.41 84 LYS A N 1
ATOM 619 C CA . LYS A 1 84 ? -11.693 -18.608 -14.643 1.00 45.41 84 LYS A CA 1
ATOM 620 C C . LYS A 1 84 ? -10.215 -18.875 -14.377 1.00 45.41 84 LYS A C 1
ATOM 622 O O . LYS A 1 84 ? -9.397 -18.019 -14.688 1.00 45.41 84 LYS A O 1
ATOM 627 N N . LEU A 1 85 ? -9.863 -20.076 -13.903 1.00 47.75 85 LEU A N 1
ATOM 628 C CA . LEU A 1 85 ? -8.471 -20.485 -13.674 1.00 47.75 85 LEU A CA 1
ATOM 629 C C . LEU A 1 85 ? -7.620 -20.383 -14.948 1.00 47.75 85 LEU A C 1
ATOM 631 O O . LEU A 1 85 ? -6.499 -19.882 -14.907 1.00 47.75 85 LEU A O 1
ATOM 635 N N . LEU A 1 86 ? -8.165 -20.814 -16.091 1.00 43.31 86 LEU A N 1
ATOM 636 C CA . LEU A 1 86 ? -7.474 -20.728 -17.375 1.00 43.31 86 LEU A CA 1
ATOM 637 C C . LEU A 1 86 ? -7.250 -19.269 -17.799 1.00 43.31 86 LEU A C 1
ATOM 639 O O . LEU A 1 86 ? -6.167 -18.945 -18.270 1.00 43.31 86 LEU A O 1
ATOM 643 N N . GLY A 1 87 ? -8.231 -18.384 -17.592 1.00 49.97 87 GLY A N 1
ATOM 644 C CA . GLY A 1 87 ? -8.099 -16.943 -17.838 1.00 49.97 87 GLY A CA 1
ATOM 645 C C . GLY A 1 87 ? -7.080 -16.268 -16.914 1.00 49.97 87 GLY A C 1
ATOM 646 O O . GLY A 1 87 ? -6.221 -15.524 -17.390 1.00 49.97 87 GLY A O 1
ATOM 647 N N . TYR A 1 88 ? -7.107 -16.597 -15.617 1.00 49.03 88 TYR A N 1
ATOM 648 C CA . TYR A 1 88 ? -6.152 -16.103 -14.619 1.00 49.03 88 TYR A CA 1
ATOM 649 C C . TYR A 1 88 ? -4.711 -16.542 -14.897 1.00 49.03 88 TYR A C 1
ATOM 651 O O . TYR A 1 88 ? -3.794 -15.793 -14.590 1.00 49.03 88 TYR A O 1
ATOM 659 N N . ILE A 1 89 ? -4.487 -17.713 -15.501 1.00 52.25 89 ILE A N 1
ATOM 660 C CA . ILE A 1 89 ? -3.139 -18.185 -15.861 1.00 52.25 89 ILE A CA 1
ATOM 661 C C . ILE A 1 89 ? -2.717 -17.670 -17.245 1.00 52.25 89 ILE A C 1
ATOM 663 O O . ILE A 1 89 ? -1.571 -17.254 -17.437 1.00 52.25 89 ILE A O 1
ATOM 667 N N . ALA A 1 90 ? -3.630 -17.674 -18.220 1.00 55.78 90 ALA A N 1
ATOM 668 C CA . ALA A 1 90 ? -3.314 -17.340 -19.604 1.00 55.78 90 ALA A CA 1
ATOM 669 C C . ALA A 1 90 ? -2.962 -15.860 -19.779 1.00 55.78 90 ALA A C 1
ATOM 671 O O . ALA A 1 90 ? -2.015 -15.549 -20.493 1.00 55.78 90 ALA A O 1
ATOM 672 N N . LEU A 1 91 ? -3.668 -14.936 -19.124 1.00 63.88 91 LEU A N 1
ATOM 673 C CA . LEU A 1 91 ? -3.464 -13.499 -19.344 1.00 63.88 91 LEU A CA 1
ATOM 674 C C . LEU A 1 91 ? -2.099 -12.999 -18.815 1.00 63.88 91 LEU A C 1
ATOM 676 O O . LEU A 1 91 ? -1.379 -12.333 -19.572 1.00 63.88 91 LEU A O 1
ATOM 680 N N . PRO A 1 92 ? -1.657 -13.391 -17.601 1.00 68.06 92 PRO A N 1
ATOM 681 C CA . PRO A 1 92 ? -0.277 -13.236 -17.146 1.00 68.06 92 PRO A CA 1
ATOM 682 C C . PRO A 1 92 ? 0.752 -13.812 -18.106 1.00 68.06 92 PRO A C 1
ATOM 684 O O . PRO A 1 92 ? 1.640 -13.086 -18.562 1.00 68.06 92 PRO A O 1
ATOM 687 N N . ALA A 1 93 ? 0.600 -15.087 -18.465 1.00 71.50 93 ALA A N 1
ATOM 688 C CA . ALA A 1 93 ? 1.558 -15.787 -19.305 1.00 71.50 93 ALA A CA 1
ATOM 689 C C . ALA A 1 93 ? 1.672 -15.153 -20.699 1.00 71.50 93 ALA A C 1
ATOM 691 O O . ALA A 1 93 ? 2.782 -14.949 -21.183 1.00 71.50 93 ALA A O 1
ATOM 692 N N . ILE A 1 94 ? 0.550 -14.768 -21.317 1.00 77.25 94 ILE A N 1
ATOM 693 C CA . ILE A 1 94 ? 0.517 -14.092 -22.620 1.00 77.25 94 ILE A CA 1
ATOM 694 C C . ILE A 1 94 ? 1.198 -12.728 -22.526 1.00 77.25 94 ILE A C 1
ATOM 696 O O . ILE A 1 94 ? 2.031 -12.412 -23.372 1.00 77.25 94 ILE A O 1
ATOM 700 N N . SER A 1 95 ? 0.896 -11.924 -21.500 1.00 75.19 95 SER A N 1
ATOM 701 C CA . SER A 1 95 ? 1.508 -10.596 -21.354 1.00 75.19 95 SER A CA 1
ATOM 702 C C . SER A 1 95 ? 3.031 -10.673 -21.196 1.00 75.19 95 SER A C 1
ATOM 704 O O . SER A 1 95 ? 3.760 -9.920 -21.846 1.00 75.19 95 SER A O 1
ATOM 706 N N . LEU A 1 96 ? 3.520 -11.639 -20.413 1.00 81.19 96 LEU A N 1
ATOM 707 C CA . LEU A 1 96 ? 4.946 -11.894 -20.233 1.00 81.19 96 LEU A CA 1
ATOM 708 C C . LEU A 1 96 ? 5.584 -12.456 -21.504 1.00 81.19 96 LEU A C 1
ATOM 710 O O . LEU A 1 96 ? 6.658 -12.006 -21.897 1.00 81.19 96 LEU A O 1
ATOM 714 N N . PHE A 1 97 ? 4.917 -13.388 -22.185 1.00 84.44 97 PHE A N 1
ATOM 715 C CA . PHE A 1 97 ? 5.389 -13.950 -23.447 1.00 84.44 97 PHE A CA 1
ATOM 716 C C . PHE A 1 97 ? 5.522 -12.875 -24.531 1.00 84.44 97 PHE A C 1
ATOM 718 O O . PHE A 1 97 ? 6.553 -12.798 -25.199 1.00 84.44 97 PHE A O 1
ATOM 725 N N . VAL A 1 98 ? 4.523 -11.998 -24.667 1.00 84.81 98 VAL A N 1
ATOM 726 C CA . VAL A 1 98 ? 4.557 -10.856 -25.591 1.00 84.81 98 VAL A CA 1
ATOM 727 C C . VAL A 1 98 ? 5.697 -9.910 -25.230 1.00 84.81 98 VAL A C 1
ATOM 729 O O . VAL A 1 98 ? 6.437 -9.488 -26.118 1.00 84.81 98 VAL A O 1
ATOM 732 N N . LEU A 1 99 ? 5.883 -9.607 -23.944 1.00 86.75 99 LEU A N 1
ATOM 733 C CA . LEU A 1 99 ? 6.946 -8.720 -23.482 1.00 86.75 99 LEU A CA 1
ATOM 734 C C . LEU A 1 99 ? 8.346 -9.280 -23.790 1.00 86.75 99 LEU A C 1
ATOM 736 O O . LEU A 1 99 ? 9.179 -8.589 -24.383 1.00 86.75 99 LEU A O 1
ATOM 740 N N . VAL A 1 100 ? 8.598 -10.539 -23.422 1.00 85.75 100 VAL A N 1
ATOM 741 C CA . VAL A 1 100 ? 9.877 -11.226 -23.659 1.00 85.75 100 VAL A CA 1
ATOM 742 C C . VAL A 1 100 ? 10.127 -11.399 -25.156 1.00 85.75 100 VAL A C 1
ATOM 744 O O . VAL A 1 100 ? 11.222 -11.099 -25.635 1.00 85.75 100 VAL A O 1
ATOM 747 N N . GLY A 1 101 ? 9.109 -11.813 -25.913 1.00 83.75 101 GLY A N 1
ATOM 748 C CA . GLY A 1 101 ? 9.179 -11.940 -27.365 1.00 83.75 101 GLY A CA 1
ATOM 749 C C . GLY A 1 101 ? 9.518 -10.608 -28.034 1.00 83.75 101 GLY A C 1
ATOM 750 O O . GLY A 1 101 ? 10.467 -10.533 -28.816 1.00 83.75 101 GLY A O 1
ATOM 751 N N . ALA A 1 102 ? 8.812 -9.531 -27.680 1.00 86.19 102 ALA A N 1
ATOM 752 C CA . ALA A 1 102 ? 9.070 -8.195 -28.211 1.00 86.19 102 ALA A CA 1
ATOM 753 C C . ALA A 1 102 ? 10.494 -7.716 -27.894 1.00 86.19 102 ALA A C 1
ATOM 755 O O . ALA A 1 102 ? 11.164 -7.174 -28.779 1.00 86.19 102 ALA A O 1
ATOM 756 N N . ALA A 1 103 ? 10.988 -7.948 -26.674 1.00 87.19 103 ALA A N 1
ATOM 757 C CA . ALA A 1 103 ? 12.357 -7.607 -26.299 1.00 87.19 103 ALA A CA 1
ATOM 758 C C . ALA A 1 103 ? 13.391 -8.402 -27.114 1.00 87.19 103 ALA A C 1
ATOM 760 O O . ALA A 1 103 ? 14.320 -7.813 -27.672 1.00 87.19 103 ALA A O 1
ATOM 761 N N . PHE A 1 104 ? 13.201 -9.718 -27.253 1.00 89.50 104 PHE A N 1
ATOM 762 C CA . PHE A 1 104 ? 14.088 -10.585 -28.030 1.00 89.50 104 PHE A CA 1
ATOM 763 C C . PHE A 1 104 ? 14.145 -10.174 -29.507 1.00 89.50 104 PHE A C 1
ATOM 765 O O . PHE A 1 104 ? 15.229 -9.933 -30.047 1.00 89.50 104 PHE A O 1
ATOM 772 N N . PHE A 1 105 ? 12.991 -10.018 -30.163 1.00 88.12 105 PHE A N 1
ATOM 773 C CA . PHE A 1 105 ? 12.936 -9.592 -31.564 1.00 88.12 105 PHE A CA 1
ATOM 774 C C . PHE A 1 105 ? 13.531 -8.196 -31.764 1.00 88.12 105 PHE A C 1
ATOM 776 O O . PHE A 1 105 ? 14.221 -7.965 -32.763 1.00 88.12 105 PHE A O 1
ATOM 783 N N . SER A 1 106 ? 13.327 -7.286 -30.807 1.00 85.88 106 SER A N 1
ATOM 784 C CA . SER A 1 106 ? 13.934 -5.953 -30.835 1.00 85.88 106 SER A CA 1
ATOM 785 C C . SER A 1 106 ? 15.454 -6.032 -30.743 1.00 85.88 106 SER A C 1
ATOM 787 O O . SER A 1 106 ? 16.135 -5.440 -31.576 1.00 85.88 106 SER A O 1
ATOM 789 N N . ALA A 1 107 ? 16.005 -6.825 -29.821 1.00 87.00 107 ALA A N 1
ATOM 790 C CA . ALA A 1 107 ? 17.449 -7.029 -29.704 1.00 87.00 107 ALA A CA 1
ATOM 791 C C . ALA A 1 107 ? 18.055 -7.633 -30.985 1.00 87.00 107 ALA A C 1
ATOM 793 O O . ALA A 1 107 ? 19.062 -7.135 -31.496 1.00 87.00 107 ALA A O 1
ATOM 794 N N . VAL A 1 108 ? 17.409 -8.651 -31.569 1.00 88.75 108 VAL A N 1
ATOM 795 C CA . VAL A 1 108 ? 17.839 -9.261 -32.840 1.00 88.75 108 VAL A CA 1
ATOM 796 C C . VAL A 1 108 ? 17.813 -8.243 -33.985 1.00 88.75 108 VAL A C 1
ATOM 798 O O . VAL A 1 108 ? 18.758 -8.175 -34.777 1.00 88.75 108 VAL A O 1
ATOM 801 N N . LYS A 1 109 ? 16.758 -7.424 -34.084 1.00 88.56 109 LYS A N 1
ATOM 802 C CA . LYS A 1 109 ? 16.650 -6.357 -35.091 1.00 88.56 109 LYS A CA 1
ATOM 803 C C . LYS A 1 109 ? 17.712 -5.279 -34.889 1.00 88.56 109 LYS A C 1
ATOM 805 O O . LYS A 1 109 ? 18.354 -4.911 -35.867 1.00 88.56 109 LYS A O 1
ATOM 810 N N . ILE A 1 110 ? 17.943 -4.829 -33.655 1.00 86.12 110 ILE A N 1
ATOM 811 C CA . ILE A 1 110 ? 19.001 -3.866 -33.315 1.00 86.12 110 ILE A CA 1
ATOM 812 C C . ILE A 1 110 ? 20.353 -4.401 -33.784 1.00 86.12 110 ILE A C 1
ATOM 814 O O . ILE A 1 110 ? 21.063 -3.703 -34.503 1.00 86.12 110 ILE A O 1
ATOM 818 N N . ARG A 1 111 ? 20.679 -5.661 -33.473 1.00 86.88 111 ARG A N 1
ATOM 819 C CA . ARG A 1 111 ? 21.930 -6.289 -33.915 1.00 86.88 111 ARG A CA 1
ATOM 820 C C . ARG A 1 111 ? 22.082 -6.267 -35.438 1.00 86.88 111 ARG A C 1
ATOM 822 O O . ARG A 1 111 ? 23.150 -5.916 -35.928 1.00 86.88 111 ARG A O 1
ATOM 829 N N . LYS A 1 112 ? 21.026 -6.612 -36.186 1.00 86.50 112 LYS A N 1
ATOM 830 C CA . LYS A 1 112 ? 21.037 -6.574 -37.662 1.00 86.50 112 LYS A CA 1
ATOM 831 C C . LYS A 1 112 ? 21.245 -5.158 -38.197 1.00 86.50 112 LYS A C 1
ATOM 833 O O . LYS A 1 112 ? 22.077 -4.964 -39.074 1.00 86.50 112 LYS A O 1
ATOM 838 N N . VAL A 1 113 ? 20.525 -4.181 -37.643 1.00 83.56 113 VAL A N 1
ATOM 839 C CA . VAL A 1 113 ? 20.642 -2.766 -38.024 1.00 83.56 113 VAL A CA 1
ATOM 840 C C . VAL A 1 113 ? 22.065 -2.264 -37.796 1.00 83.56 113 VAL A C 1
ATOM 842 O O . VAL A 1 113 ? 22.632 -1.641 -38.689 1.00 83.56 113 VAL A O 1
ATOM 845 N N . GLN A 1 114 ? 22.661 -2.578 -36.643 1.00 80.62 114 GLN A N 1
ATOM 846 C CA . GLN A 1 114 ? 24.025 -2.155 -36.320 1.00 80.62 114 GLN A CA 1
ATOM 847 C C . GLN A 1 114 ? 25.082 -2.860 -37.175 1.00 80.62 114 GLN A C 1
ATOM 849 O O . GLN A 1 114 ? 26.054 -2.225 -37.565 1.00 80.62 114 GLN A O 1
ATOM 854 N N . ALA A 1 115 ? 24.881 -4.133 -37.533 1.00 78.56 115 ALA A N 1
ATOM 855 C CA . ALA A 1 115 ? 25.781 -4.841 -38.446 1.00 78.56 115 ALA A CA 1
ATOM 856 C C . ALA A 1 115 ? 25.817 -4.211 -39.852 1.00 78.56 115 ALA A C 1
ATOM 858 O O . ALA A 1 115 ? 26.855 -4.233 -40.501 1.00 78.56 115 ALA A O 1
ATOM 859 N N . SER A 1 116 ? 24.701 -3.630 -40.305 1.00 76.25 116 SER A N 1
ATOM 860 C CA . SER A 1 116 ? 24.597 -2.923 -41.592 1.00 76.25 116 SER A CA 1
ATOM 861 C C . SER A 1 116 ? 24.936 -1.428 -41.531 1.00 76.25 116 SER A C 1
ATOM 863 O O . SER A 1 116 ? 24.836 -0.730 -42.537 1.00 76.25 116 SER A O 1
ATOM 865 N N . ASN A 1 117 ? 25.259 -0.902 -40.349 1.00 73.44 117 ASN A N 1
ATOM 866 C CA . ASN A 1 117 ? 25.427 0.528 -40.132 1.00 73.44 117 ASN A CA 1
ATOM 867 C C . ASN A 1 117 ? 26.871 0.949 -40.429 1.00 73.44 117 ASN A C 1
ATOM 869 O O . ASN A 1 117 ? 27.760 0.823 -39.585 1.00 73.44 117 ASN A O 1
ATOM 873 N N . HIS A 1 118 ? 27.093 1.479 -41.629 1.00 66.19 118 HIS A N 1
ATOM 874 C CA . HIS A 1 118 ? 28.334 2.150 -41.991 1.00 66.19 118 HIS A CA 1
ATOM 875 C C . HIS A 1 118 ? 28.184 3.645 -41.696 1.00 66.19 118 HIS A C 1
ATOM 877 O O . HIS A 1 118 ? 27.416 4.358 -42.338 1.00 66.19 118 HIS A O 1
ATOM 883 N N . THR A 1 119 ? 28.866 4.127 -40.655 1.00 62.25 119 THR A N 1
ATOM 884 C CA . THR A 1 119 ? 28.881 5.560 -40.342 1.00 62.25 119 THR A CA 1
ATOM 885 C C . THR A 1 119 ? 29.757 6.290 -41.356 1.00 62.25 119 THR A C 1
ATOM 887 O O . THR A 1 119 ? 30.980 6.347 -41.192 1.00 62.25 119 THR A O 1
ATOM 890 N N . ASP A 1 120 ? 29.123 6.831 -42.393 1.00 57.47 120 ASP A N 1
ATOM 891 C CA . ASP A 1 120 ? 29.790 7.528 -43.499 1.00 57.47 120 ASP A CA 1
ATOM 892 C C . ASP A 1 120 ? 30.081 9.006 -43.195 1.00 57.47 120 ASP A C 1
ATOM 894 O O . ASP A 1 120 ? 30.901 9.633 -43.863 1.00 57.47 120 ASP A O 1
ATOM 898 N N . ILE A 1 121 ? 29.454 9.571 -42.156 1.00 60.78 121 ILE A N 1
ATOM 899 C CA . ILE A 1 121 ? 29.570 10.991 -41.802 1.00 60.78 121 ILE A CA 1
ATOM 900 C C . ILE A 1 121 ? 30.357 11.140 -40.491 1.00 60.78 121 ILE A C 1
ATOM 902 O O . ILE A 1 121 ? 29.857 10.798 -39.419 1.00 60.78 121 ILE A O 1
ATOM 906 N N . SER A 1 122 ? 31.585 11.663 -40.569 1.00 59.78 122 SER A N 1
ATOM 907 C CA . SER A 1 122 ? 32.444 11.963 -39.407 1.00 59.78 122 SER A CA 1
ATOM 908 C C . SER A 1 122 ? 32.376 13.421 -38.933 1.00 59.78 122 SER A C 1
ATOM 910 O O . SER A 1 122 ? 32.645 13.694 -37.765 1.00 59.78 122 SER A O 1
ATOM 912 N N . ASP A 1 123 ? 31.965 14.347 -39.803 1.00 65.69 123 ASP A N 1
ATOM 913 C CA . ASP A 1 123 ? 31.904 15.785 -39.514 1.00 65.69 123 ASP A CA 1
ATOM 914 C C . ASP A 1 123 ? 30.670 16.154 -38.664 1.00 65.69 123 ASP A C 1
ATOM 916 O O . ASP A 1 123 ? 29.521 15.917 -39.055 1.00 65.69 123 ASP A O 1
ATOM 920 N N . GLU A 1 124 ? 30.902 16.781 -37.508 1.00 66.00 124 GLU A N 1
ATOM 921 C CA . GLU A 1 124 ? 29.883 17.166 -36.524 1.00 66.00 124 GLU A CA 1
ATOM 922 C C . GLU A 1 124 ? 28.805 18.091 -37.112 1.00 66.00 124 GLU A C 1
ATOM 924 O O . GLU A 1 124 ? 27.617 17.931 -36.817 1.00 66.00 124 GLU A O 1
ATOM 929 N N . LYS A 1 125 ? 29.177 19.014 -38.012 1.00 70.69 125 LYS A N 1
ATOM 930 C CA . LYS A 1 125 ? 28.204 19.909 -38.665 1.00 70.69 125 LYS A CA 1
ATOM 931 C C . LYS A 1 125 ? 27.295 19.150 -39.628 1.00 70.69 125 LYS A C 1
ATOM 933 O O . LYS A 1 125 ? 26.090 19.411 -39.683 1.00 70.69 125 LYS A O 1
ATOM 938 N N . LYS A 1 126 ? 27.852 18.179 -40.356 1.00 70.81 126 LYS A N 1
ATOM 939 C CA . LYS A 1 126 ? 27.088 17.326 -41.277 1.00 70.81 126 LYS A CA 1
ATOM 940 C C . LYS A 1 126 ? 26.155 16.397 -40.507 1.00 70.81 126 LYS A C 1
ATOM 942 O O . LYS A 1 126 ? 24.985 16.292 -40.871 1.00 70.81 126 LYS A O 1
ATOM 947 N N . ILE A 1 127 ? 26.618 15.834 -39.391 1.00 70.19 127 ILE A N 1
ATOM 948 C CA . ILE A 1 127 ? 25.788 15.062 -38.459 1.00 70.19 127 ILE A CA 1
ATOM 949 C C . ILE A 1 127 ? 24.589 15.894 -37.979 1.00 70.19 127 ILE A C 1
ATOM 951 O O . ILE A 1 127 ? 23.448 15.450 -38.104 1.00 70.19 127 ILE A O 1
ATOM 955 N N . GLN A 1 128 ? 24.813 17.119 -37.490 1.00 75.00 128 GLN A N 1
ATOM 956 C CA . GLN A 1 128 ? 23.726 17.989 -37.024 1.00 75.00 128 GLN A CA 1
ATOM 957 C C . GLN A 1 128 ? 22.723 18.325 -38.136 1.00 75.00 128 GLN A C 1
ATOM 959 O O . GLN A 1 128 ? 21.513 18.320 -37.900 1.00 75.00 128 GLN A O 1
ATOM 964 N N . SER A 1 129 ? 23.204 18.581 -39.356 1.00 78.56 129 SER A N 1
ATOM 965 C CA . SER A 1 129 ? 22.334 18.857 -40.504 1.00 78.56 129 SER A CA 1
ATOM 966 C C . SER A 1 129 ? 21.454 17.655 -40.871 1.00 78.56 129 SER A C 1
ATOM 968 O O . SER A 1 129 ? 20.240 17.808 -41.017 1.00 78.56 129 SER A O 1
ATOM 970 N N . ALA A 1 130 ? 22.030 16.449 -40.895 1.00 76.62 130 ALA A N 1
ATOM 971 C CA . ALA A 1 130 ? 21.322 15.217 -41.219 1.00 76.62 130 ALA A CA 1
ATOM 972 C C . ALA A 1 130 ? 20.288 14.844 -40.143 1.00 76.62 130 ALA A C 1
ATOM 974 O O . ALA A 1 130 ? 19.188 14.396 -40.475 1.00 76.62 130 ALA A O 1
ATOM 975 N N . VAL A 1 131 ? 20.595 15.086 -38.860 1.00 78.94 131 VAL A N 1
ATOM 976 C CA . VAL A 1 131 ? 19.637 14.927 -37.751 1.00 78.94 131 VAL A CA 1
ATOM 977 C C . VAL A 1 131 ? 18.499 15.943 -37.855 1.00 78.94 131 VAL A C 1
ATOM 979 O O . VAL A 1 131 ? 17.337 15.583 -37.673 1.00 78.94 131 VAL A O 1
ATOM 982 N N . LYS A 1 132 ? 18.791 17.206 -38.191 1.00 82.81 132 LYS A N 1
ATOM 983 C CA . LYS A 1 132 ? 17.766 18.251 -38.352 1.00 82.81 132 LYS A CA 1
ATOM 984 C C . LYS A 1 132 ? 16.813 17.939 -39.504 1.00 82.81 132 LYS A C 1
ATOM 986 O O . LYS A 1 132 ? 15.603 18.133 -39.384 1.00 82.81 132 LYS A O 1
ATOM 991 N N . GLU A 1 133 ? 17.347 17.447 -40.613 1.00 82.75 133 GLU A N 1
ATOM 992 C CA . GLU A 1 133 ? 16.551 17.005 -41.753 1.00 82.75 133 GLU A CA 1
ATOM 993 C C . GLU A 1 133 ? 15.737 15.752 -41.422 1.00 82.75 133 GLU A C 1
ATOM 995 O O . GLU A 1 133 ? 14.560 15.672 -41.765 1.00 82.75 133 GLU A O 1
ATOM 1000 N N . TRP A 1 134 ? 16.322 14.802 -40.690 1.00 83.56 134 TRP A N 1
ATOM 1001 C CA . TRP A 1 134 ? 15.601 13.633 -40.192 1.00 83.56 134 TRP A CA 1
ATOM 1002 C C . TRP A 1 134 ? 14.418 14.053 -39.313 1.00 83.56 134 TRP A C 1
ATOM 1004 O O . TRP A 1 134 ? 13.284 13.648 -39.564 1.00 83.56 134 TRP A O 1
ATOM 1014 N N . TRP A 1 135 ? 14.641 14.957 -38.358 1.00 83.06 135 TRP A N 1
ATOM 1015 C CA . TRP A 1 135 ? 13.584 15.469 -37.490 1.00 83.06 135 TRP A CA 1
ATOM 1016 C C . TRP A 1 135 ? 12.447 16.133 -38.272 1.00 83.06 135 TRP A C 1
ATOM 1018 O O . TRP A 1 135 ? 11.277 15.907 -37.973 1.00 83.06 135 TRP A O 1
ATOM 1028 N N . ARG A 1 136 ? 12.755 16.909 -39.320 1.00 84.50 136 ARG A N 1
ATOM 1029 C CA . ARG A 1 136 ? 11.724 17.524 -40.174 1.00 84.50 136 ARG A CA 1
ATOM 1030 C C . ARG A 1 136 ? 10.796 16.492 -40.818 1.00 84.50 136 ARG A C 1
ATOM 1032 O O . ARG A 1 136 ? 9.601 16.765 -40.904 1.00 84.50 136 ARG A O 1
ATOM 1039 N N . CYS A 1 137 ? 11.324 15.336 -41.221 1.00 82.50 137 CYS A N 1
ATOM 1040 C CA . CYS A 1 137 ? 10.539 14.254 -41.816 1.00 82.50 137 CYS A CA 1
ATOM 1041 C C . CYS A 1 137 ? 9.682 13.503 -40.784 1.00 82.50 137 CYS A C 1
ATOM 1043 O O . CYS A 1 137 ? 8.558 13.124 -41.096 1.00 82.50 137 CYS A O 1
ATOM 1045 N N . TYR A 1 138 ? 10.192 13.295 -39.564 1.00 81.38 138 TYR A N 1
ATOM 1046 C CA . TYR A 1 138 ? 9.569 12.389 -38.587 1.00 81.38 138 TYR A CA 1
ATOM 1047 C C . TYR A 1 138 ? 8.870 13.075 -37.401 1.00 81.38 138 TYR A C 1
ATOM 1049 O O . TYR A 1 138 ? 8.185 12.397 -36.636 1.00 81.38 138 TYR A O 1
ATOM 1057 N N . LYS A 1 139 ? 8.961 14.407 -37.255 1.00 81.75 139 LYS A N 1
ATOM 1058 C CA . LYS A 1 139 ? 8.356 15.155 -36.129 1.00 81.75 139 LYS A CA 1
ATOM 1059 C C . LYS A 1 139 ? 6.856 14.899 -35.938 1.00 81.75 139 LYS A C 1
ATOM 1061 O O . LYS A 1 139 ? 6.383 14.891 -34.808 1.00 81.75 139 LYS A O 1
ATOM 1066 N N . TRP A 1 140 ? 6.116 14.646 -37.019 1.00 81.19 140 TRP A N 1
ATOM 1067 C CA . TRP A 1 140 ? 4.674 14.391 -36.961 1.00 81.19 140 TRP A CA 1
ATOM 1068 C C . TRP A 1 140 ? 4.321 13.108 -36.205 1.00 81.19 140 TRP A C 1
ATOM 1070 O O . TRP A 1 140 ? 3.292 13.073 -35.541 1.00 81.19 140 TRP A O 1
ATOM 1080 N N . PHE A 1 141 ? 5.198 12.100 -36.220 1.00 78.75 141 PHE A N 1
ATOM 1081 C CA . PHE A 1 141 ? 5.036 10.886 -35.416 1.00 78.75 141 PHE A CA 1
ATOM 1082 C C . PHE A 1 141 ? 5.456 11.086 -33.954 1.00 78.75 141 PHE A C 1
ATOM 1084 O O . PHE A 1 141 ? 4.981 10.372 -33.076 1.00 78.75 141 PHE A O 1
ATOM 1091 N N . ALA A 1 142 ? 6.320 12.064 -33.669 1.00 78.88 142 ALA A N 1
ATOM 1092 C CA . ALA A 1 142 ? 6.784 12.341 -32.312 1.00 78.88 142 ALA A CA 1
ATOM 1093 C C . ALA A 1 142 ? 5.720 13.050 -31.456 1.00 78.88 142 ALA A C 1
ATOM 1095 O O . ALA A 1 142 ? 5.612 12.752 -30.271 1.00 78.88 142 ALA A O 1
ATOM 1096 N N . TYR A 1 143 ? 4.907 13.941 -32.038 1.00 83.00 143 TYR A N 1
ATOM 1097 C CA . TYR A 1 143 ? 3.839 14.648 -31.314 1.00 83.00 143 TYR A CA 1
ATOM 1098 C C . TYR A 1 143 ? 2.800 13.735 -30.638 1.00 83.00 143 TYR A C 1
ATOM 1100 O O . TYR A 1 143 ? 2.560 13.933 -29.447 1.00 83.00 143 TYR A O 1
ATOM 1108 N N . PRO A 1 144 ? 2.196 12.733 -31.312 1.00 84.25 144 PRO A N 1
ATOM 1109 C CA . PRO A 1 144 ? 1.233 11.848 -30.658 1.00 84.25 144 PRO A CA 1
ATOM 1110 C C . PRO A 1 144 ? 1.888 10.982 -29.577 1.00 84.25 144 PRO A C 1
ATOM 1112 O O . PRO A 1 144 ? 1.289 10.780 -28.526 1.00 84.25 144 PRO A O 1
ATOM 1115 N N . VAL A 1 145 ? 3.132 10.528 -29.782 1.00 82.69 145 VAL A N 1
ATOM 1116 C CA . VAL A 1 145 ? 3.887 9.785 -28.757 1.00 82.69 145 VAL A CA 1
ATOM 1117 C C . VAL A 1 145 ? 4.149 10.669 -27.539 1.00 82.69 145 VAL A C 1
ATOM 1119 O O . VAL A 1 145 ? 3.918 10.245 -26.413 1.00 82.69 145 VAL A O 1
ATOM 1122 N N . TYR A 1 146 ? 4.571 11.915 -27.755 1.00 84.38 146 TYR A N 1
ATOM 1123 C CA . TYR A 1 146 ? 4.792 12.889 -26.688 1.00 84.38 146 TYR A CA 1
ATOM 1124 C C . TYR A 1 146 ? 3.503 13.177 -25.904 1.00 84.38 146 TYR A C 1
ATOM 1126 O O . TYR A 1 146 ? 3.508 13.143 -24.675 1.00 84.38 146 TYR A O 1
ATOM 1134 N N . GLY A 1 147 ? 2.385 13.384 -26.608 1.00 85.94 147 GLY A N 1
ATOM 1135 C CA . GLY A 1 147 ? 1.067 13.547 -25.994 1.00 85.94 147 GLY A CA 1
ATOM 1136 C C . GLY A 1 147 ? 0.657 12.326 -25.169 1.00 85.94 147 GLY A C 1
ATOM 1137 O O . GLY A 1 147 ? 0.259 12.475 -24.018 1.00 85.94 147 GLY A O 1
ATOM 1138 N N . ALA A 1 148 ? 0.827 11.116 -25.710 1.00 85.12 148 ALA A N 1
ATOM 1139 C CA . ALA A 1 148 ? 0.517 9.874 -25.004 1.00 85.12 148 ALA A CA 1
ATOM 1140 C C . ALA A 1 148 ? 1.362 9.705 -23.730 1.00 85.12 148 ALA A C 1
ATOM 1142 O O . ALA A 1 148 ? 0.823 9.368 -22.681 1.00 85.12 148 ALA A O 1
ATOM 1143 N N . VAL A 1 149 ? 2.664 9.995 -23.789 1.00 84.56 149 VAL A N 1
ATOM 1144 C CA . VAL A 1 149 ? 3.571 9.907 -22.632 1.00 84.56 149 VAL A CA 1
ATOM 1145 C C . VAL A 1 149 ? 3.166 10.869 -21.506 1.00 84.56 149 VAL A C 1
ATOM 1147 O O . VAL A 1 149 ? 3.351 10.540 -20.340 1.00 84.56 149 VAL A O 1
ATOM 1150 N N . ILE A 1 150 ? 2.576 12.027 -21.819 1.00 85.62 150 ILE A N 1
ATOM 1151 C CA . ILE A 1 150 ? 2.095 12.985 -20.808 1.00 85.62 150 ILE A CA 1
ATOM 1152 C C . ILE A 1 150 ? 0.711 12.599 -20.274 1.00 85.62 150 ILE A C 1
ATOM 1154 O O . ILE A 1 150 ? 0.485 12.636 -19.066 1.00 85.62 150 ILE A O 1
ATOM 1158 N N . ILE A 1 151 ? -0.216 12.229 -21.161 1.00 85.56 151 ILE A N 1
ATOM 1159 C CA . ILE A 1 151 ? -1.623 11.988 -20.811 1.00 85.56 151 ILE A CA 1
ATOM 1160 C C . ILE A 1 151 ? -1.795 10.658 -20.069 1.00 85.56 151 ILE A C 1
ATOM 1162 O O . ILE A 1 151 ? -2.554 10.589 -19.104 1.00 85.56 151 ILE A O 1
ATOM 1166 N N . LEU A 1 152 ? -1.095 9.596 -20.481 1.00 82.56 152 LEU A N 1
ATOM 1167 C CA . LEU A 1 152 ? -1.296 8.257 -19.917 1.00 82.56 152 LEU A CA 1
ATOM 1168 C C . LEU A 1 152 ? -1.001 8.177 -18.407 1.00 82.56 152 LEU A C 1
ATOM 1170 O O . LEU A 1 152 ? -1.834 7.625 -17.684 1.00 82.56 152 LEU A O 1
ATOM 1174 N N . PRO A 1 153 ? 0.094 8.766 -17.884 1.00 77.94 153 PRO A N 1
ATOM 1175 C CA . PRO A 1 153 ? 0.314 8.860 -16.443 1.00 77.94 153 PRO A CA 1
ATOM 1176 C C . PRO A 1 153 ? -0.797 9.604 -15.696 1.00 77.94 153 PRO A C 1
ATOM 1178 O O . PRO A 1 153 ? -1.124 9.213 -14.581 1.00 77.94 153 PRO A O 1
ATOM 1181 N N . MET A 1 154 ? -1.420 10.623 -16.307 1.00 79.38 154 MET A N 1
ATOM 1182 C CA . MET A 1 154 ? -2.531 11.368 -15.692 1.00 79.38 154 MET A CA 1
ATOM 1183 C C . MET A 1 154 ? -3.814 10.537 -15.582 1.00 79.38 154 MET A C 1
ATOM 1185 O O . MET A 1 154 ? -4.594 10.743 -14.659 1.00 79.38 154 MET A O 1
ATOM 1189 N N . ILE A 1 155 ? -4.028 9.584 -16.494 1.00 81.06 155 ILE A N 1
ATOM 1190 C CA . ILE A 1 155 ? -5.153 8.636 -16.420 1.00 81.06 155 ILE A CA 1
ATOM 1191 C C . ILE A 1 155 ? -4.948 7.634 -15.270 1.00 81.06 155 ILE A C 1
ATOM 1193 O O . ILE A 1 155 ? -5.917 7.129 -14.704 1.00 81.06 155 ILE A O 1
ATOM 1197 N N . GLY A 1 156 ? -3.691 7.328 -14.931 1.00 72.12 156 GLY A N 1
ATOM 1198 C CA . GLY A 1 156 ? -3.325 6.426 -13.838 1.00 72.12 156 GLY A CA 1
ATOM 1199 C C . GLY A 1 156 ? -3.453 4.930 -14.149 1.00 72.12 156 GLY A C 1
ATOM 1200 O O . GLY A 1 156 ? -3.182 4.116 -13.267 1.00 72.12 156 GLY A O 1
ATOM 1201 N N . SER A 1 157 ? -3.812 4.562 -15.388 1.00 78.75 157 SER A N 1
ATOM 1202 C CA . SER A 1 157 ? -3.879 3.165 -15.845 1.00 78.75 157 SER A CA 1
ATOM 1203 C C . SER A 1 157 ? -2.501 2.656 -16.277 1.00 78.75 157 SER A C 1
ATOM 1205 O O . SER A 1 157 ? -1.935 3.089 -17.286 1.00 78.75 157 SER A O 1
ATOM 1207 N N . THR A 1 158 ? -1.955 1.700 -15.532 1.00 76.88 158 THR A N 1
ATOM 1208 C CA . THR A 1 158 ? -0.654 1.086 -15.808 1.00 76.88 158 THR A CA 1
ATOM 1209 C C . THR A 1 158 ? -0.702 0.098 -16.960 1.00 76.88 158 THR A C 1
ATOM 1211 O O . THR A 1 158 ? 0.336 -0.146 -17.568 1.00 76.88 158 THR A O 1
ATOM 1214 N N . TRP A 1 159 ? -1.874 -0.429 -17.317 1.00 79.81 159 TRP A N 1
ATOM 1215 C CA . TRP A 1 159 ? -2.068 -1.197 -18.553 1.00 79.81 159 TRP A CA 1
ATOM 1216 C C . TRP A 1 159 ? -1.763 -0.356 -19.801 1.00 79.81 159 TRP A C 1
ATOM 1218 O O . TRP A 1 159 ? -1.028 -0.800 -20.685 1.00 79.81 159 TRP A O 1
ATOM 1228 N N . LEU A 1 160 ? -2.270 0.878 -19.865 1.00 82.94 160 LEU A N 1
ATOM 1229 C CA . LEU A 1 160 ? -1.981 1.764 -20.994 1.00 82.94 160 LEU A CA 1
ATOM 1230 C C . LEU A 1 160 ? -0.505 2.170 -21.009 1.00 82.94 160 LEU A C 1
ATOM 1232 O O . LEU A 1 160 ? 0.115 2.215 -22.072 1.00 82.94 160 LEU A O 1
ATOM 1236 N N . LEU A 1 161 ? 0.080 2.398 -19.827 1.00 83.94 161 LEU A N 1
ATOM 1237 C CA . LEU A 1 161 ? 1.520 2.610 -19.690 1.00 83.94 161 LEU A CA 1
ATOM 1238 C C . LEU A 1 161 ? 2.315 1.395 -20.195 1.00 83.94 161 LEU A C 1
ATOM 1240 O O . LEU A 1 161 ? 3.285 1.567 -20.925 1.00 83.94 161 LEU A O 1
ATOM 1244 N N . PHE A 1 162 ? 1.897 0.172 -19.865 1.00 86.12 162 PHE A N 1
ATOM 1245 C CA . PHE A 1 162 ? 2.523 -1.056 -20.356 1.00 86.12 162 PHE A CA 1
ATOM 1246 C C . PHE A 1 162 ? 2.501 -1.128 -21.886 1.00 86.12 162 PHE A C 1
ATOM 1248 O O . PHE A 1 162 ? 3.539 -1.383 -22.496 1.00 86.12 162 PHE A O 1
ATOM 1255 N N . LEU A 1 163 ? 1.360 -0.839 -22.519 1.00 86.12 163 LEU A N 1
ATOM 1256 C CA . LEU A 1 163 ? 1.263 -0.793 -23.980 1.00 86.12 163 LEU A CA 1
ATOM 1257 C C . LEU A 1 163 ? 2.169 0.275 -24.597 1.00 86.12 163 LEU A C 1
ATOM 1259 O O . LEU A 1 163 ? 2.817 0.018 -25.611 1.00 86.12 163 LEU A O 1
ATOM 1263 N N . LEU A 1 164 ? 2.248 1.457 -23.982 1.00 87.38 164 LEU A N 1
ATOM 1264 C CA . LEU A 1 164 ? 3.150 2.523 -24.415 1.00 87.38 164 LEU A CA 1
ATOM 1265 C C . LEU A 1 164 ? 4.619 2.076 -24.336 1.00 87.38 164 LEU A C 1
ATOM 1267 O O . LEU A 1 164 ? 5.392 2.305 -25.270 1.00 87.38 164 LEU A O 1
ATOM 1271 N N . LEU A 1 165 ? 5.011 1.410 -23.246 1.00 88.94 165 LEU A N 1
ATOM 1272 C CA . LEU A 1 165 ? 6.361 0.868 -23.078 1.00 88.94 165 LEU A CA 1
ATOM 1273 C C . LEU A 1 165 ? 6.659 -0.230 -24.101 1.00 88.94 165 LEU A C 1
ATOM 1275 O O . LEU A 1 165 ? 7.726 -0.217 -24.712 1.00 88.94 165 LEU A O 1
ATOM 1279 N N . LEU A 1 166 ? 5.705 -1.123 -24.359 1.00 86.88 166 LEU A N 1
ATOM 1280 C CA . LEU A 1 166 ? 5.838 -2.158 -25.380 1.00 86.88 166 LEU A CA 1
ATOM 1281 C C . LEU A 1 166 ? 5.978 -1.545 -26.785 1.00 86.88 166 LEU A C 1
ATOM 1283 O O . LEU A 1 166 ? 6.877 -1.908 -27.543 1.00 86.88 166 LEU A O 1
ATOM 1287 N N . GLY A 1 167 ? 5.147 -0.554 -27.118 1.00 86.62 167 GLY A N 1
ATOM 1288 C CA . GLY A 1 167 ? 5.232 0.196 -28.375 1.00 86.62 167 GLY A CA 1
ATOM 1289 C C . GLY A 1 167 ? 6.558 0.949 -28.531 1.00 86.62 167 GLY A C 1
ATOM 1290 O O . GLY A 1 167 ? 7.085 1.065 -29.642 1.00 86.62 167 GLY A O 1
ATOM 1291 N N . SER A 1 168 ? 7.159 1.381 -27.416 1.00 88.00 168 SER A N 1
ATOM 1292 C CA . SER A 1 168 ? 8.472 2.038 -27.401 1.00 88.00 168 SER A CA 1
ATOM 1293 C C . SER A 1 168 ? 9.595 1.127 -27.905 1.00 88.00 168 SER A C 1
ATOM 1295 O O . SER A 1 168 ? 10.578 1.630 -28.448 1.00 88.00 168 SER A O 1
ATOM 1297 N N . PHE A 1 169 ? 9.447 -0.200 -27.814 1.00 88.88 169 PHE A N 1
ATOM 1298 C CA . PHE A 1 169 ? 10.430 -1.149 -28.354 1.00 88.88 169 PHE A CA 1
ATOM 1299 C C . PHE A 1 169 ? 10.455 -1.071 -29.886 1.00 88.88 169 PHE A C 1
ATOM 1301 O O . PHE A 1 169 ? 11.516 -0.934 -30.499 1.00 88.88 169 PHE A O 1
ATOM 1308 N N . GLY A 1 170 ? 9.272 -1.082 -30.509 1.00 86.19 170 GLY A N 1
ATOM 1309 C CA . GLY A 1 170 ? 9.121 -0.920 -31.955 1.00 86.19 170 GLY A CA 1
ATOM 1310 C C . GLY A 1 170 ? 9.582 0.458 -32.430 1.00 86.19 170 GLY A C 1
ATOM 1311 O O . GLY A 1 170 ? 10.314 0.555 -33.418 1.00 86.19 170 GLY A O 1
ATOM 1312 N N . LEU A 1 171 ? 9.226 1.515 -31.690 1.00 86.56 171 LEU A N 1
ATOM 1313 C CA . LEU A 1 171 ? 9.656 2.885 -31.979 1.00 86.56 171 LEU A CA 1
ATOM 1314 C C . LEU A 1 171 ? 11.187 3.008 -31.956 1.00 86.56 171 LEU A C 1
ATOM 1316 O O . LEU A 1 171 ? 11.772 3.571 -32.882 1.00 86.56 171 LEU A O 1
ATOM 1320 N N . LEU A 1 172 ? 11.842 2.432 -30.943 1.00 86.94 172 LEU A N 1
ATOM 1321 C CA . LEU A 1 172 ? 13.299 2.416 -30.820 1.00 86.94 172 LEU A CA 1
ATOM 1322 C C . LEU A 1 172 ? 13.947 1.737 -32.034 1.00 86.94 172 LEU A C 1
ATOM 1324 O O . LEU A 1 172 ? 14.835 2.313 -32.663 1.00 86.94 172 LEU A O 1
ATOM 1328 N N . VAL A 1 173 ? 13.479 0.543 -32.410 1.00 87.25 173 VAL A N 1
ATOM 1329 C CA . VAL A 1 173 ? 13.995 -0.195 -33.577 1.00 87.25 173 VAL A CA 1
ATOM 1330 C C . VAL A 1 173 ? 13.793 0.594 -34.872 1.00 87.25 173 VAL A C 1
ATOM 1332 O O . VAL A 1 173 ? 14.698 0.641 -35.711 1.00 87.25 173 VAL A O 1
ATOM 1335 N N . MET A 1 174 ? 12.633 1.229 -35.046 1.00 86.38 174 MET A N 1
ATOM 1336 C CA . MET A 1 174 ? 12.320 2.046 -36.218 1.00 86.38 174 MET A CA 1
ATOM 1337 C C . MET A 1 174 ? 13.250 3.263 -36.322 1.00 86.38 174 MET A C 1
ATOM 1339 O O . MET A 1 174 ? 13.813 3.510 -37.391 1.00 86.38 174 MET A O 1
ATOM 1343 N N . ILE A 1 175 ? 13.462 3.985 -35.217 1.00 85.38 175 ILE A N 1
ATOM 1344 C CA . ILE A 1 175 ? 14.365 5.142 -35.159 1.00 85.38 175 ILE A CA 1
ATOM 1345 C C . ILE A 1 175 ? 15.801 4.709 -35.459 1.00 85.38 175 ILE A C 1
ATOM 1347 O O . ILE A 1 175 ? 16.442 5.295 -36.330 1.00 85.38 175 ILE A O 1
ATOM 1351 N N . LEU A 1 176 ? 16.291 3.646 -34.814 1.00 85.44 176 LEU A N 1
ATOM 1352 C CA . LEU A 1 176 ? 17.636 3.114 -35.056 1.00 85.44 176 LEU A CA 1
ATOM 1353 C C . LEU A 1 176 ? 17.828 2.703 -36.517 1.00 85.44 176 LEU A C 1
ATOM 1355 O O . LEU A 1 176 ? 18.829 3.066 -37.131 1.00 85.44 176 LEU A O 1
ATOM 1359 N N . SER A 1 177 ? 16.847 2.007 -37.097 1.00 84.81 177 SER A N 1
ATOM 1360 C CA . SER A 1 177 ? 16.870 1.615 -38.511 1.00 84.81 177 SER A CA 1
ATOM 1361 C C . SER A 1 177 ? 16.919 2.836 -39.428 1.00 84.81 177 SER A C 1
ATOM 1363 O O . SER A 1 177 ? 17.680 2.860 -40.394 1.00 84.81 177 SER A O 1
ATOM 1365 N N . SER A 1 178 ? 16.130 3.871 -39.127 1.00 84.94 178 SER A N 1
ATOM 1366 C CA . SER A 1 178 ? 16.110 5.093 -39.927 1.00 84.94 178 SER A CA 1
ATOM 1367 C C . SER A 1 178 ? 17.402 5.903 -39.811 1.00 84.94 178 SER A C 1
ATOM 1369 O O . SER A 1 178 ? 17.800 6.513 -40.803 1.00 84.94 178 SER A O 1
ATOM 1371 N N . LEU A 1 179 ? 18.035 5.944 -38.636 1.00 82.88 179 LEU A N 1
ATOM 1372 C CA . LEU A 1 179 ? 19.308 6.639 -38.430 1.00 82.88 179 LEU A CA 1
ATOM 1373 C C . LEU A 1 179 ? 20.470 5.887 -39.087 1.00 82.88 179 LEU A C 1
ATOM 1375 O O . LEU A 1 179 ? 21.322 6.516 -39.715 1.00 82.88 179 LEU A O 1
ATOM 1379 N N . ALA A 1 180 ? 20.473 4.553 -39.003 1.00 81.62 180 ALA A N 1
ATOM 1380 C CA . ALA A 1 180 ? 21.453 3.706 -39.678 1.00 81.62 180 ALA A CA 1
ATOM 1381 C C . ALA A 1 180 ? 21.377 3.854 -41.205 1.00 81.62 180 ALA A C 1
ATOM 1383 O O . ALA A 1 180 ? 22.403 4.036 -41.848 1.00 81.62 180 ALA A O 1
ATOM 1384 N N . ARG A 1 181 ? 20.167 3.899 -41.791 1.00 81.44 181 ARG A N 1
ATOM 1385 C CA . ARG A 1 181 ? 19.980 4.149 -43.238 1.00 81.44 181 ARG A CA 1
ATOM 1386 C C . ARG A 1 181 ? 20.559 5.479 -43.725 1.00 81.44 181 ARG A C 1
ATOM 1388 O O . ARG A 1 181 ? 20.839 5.607 -44.908 1.00 81.44 181 ARG A O 1
ATOM 1395 N N . ARG A 1 182 ? 20.698 6.475 -42.845 1.00 77.12 182 ARG A N 1
ATOM 1396 C CA . ARG A 1 182 ? 21.299 7.777 -43.178 1.00 77.12 182 ARG A CA 1
ATOM 1397 C C . ARG A 1 182 ? 22.797 7.851 -42.852 1.00 77.12 182 ARG A C 1
ATOM 1399 O O . ARG A 1 182 ? 23.384 8.910 -43.031 1.00 77.12 182 ARG A O 1
ATOM 1406 N N . GLY A 1 183 ? 23.403 6.777 -42.335 1.00 74.69 183 GLY A N 1
ATOM 1407 C CA . GLY A 1 183 ? 24.815 6.749 -41.928 1.00 74.69 183 GLY A CA 1
ATOM 1408 C C . GLY A 1 183 ? 25.125 7.575 -40.671 1.00 74.69 183 GLY A C 1
ATOM 1409 O O . GLY A 1 183 ? 26.285 7.875 -40.396 1.00 74.69 183 GLY A O 1
ATOM 1410 N N . VAL A 1 184 ? 24.098 7.962 -39.902 1.00 76.38 184 VAL A N 1
ATOM 1411 C CA . VAL A 1 184 ? 24.215 8.855 -38.730 1.00 76.38 184 VAL A CA 1
ATOM 1412 C C . VAL A 1 184 ? 24.121 8.079 -37.408 1.00 76.38 184 VAL A C 1
ATOM 1414 O O . VAL A 1 184 ? 24.301 8.648 -36.340 1.00 76.38 184 VAL A O 1
ATOM 1417 N N . GLY A 1 185 ? 23.869 6.768 -37.431 1.00 76.50 185 GLY A N 1
ATOM 1418 C CA . GLY A 1 185 ? 23.652 5.942 -36.234 1.00 76.50 185 GLY A CA 1
ATOM 1419 C C . GLY A 1 185 ? 24.904 5.662 -35.388 1.00 76.50 185 GLY A C 1
ATOM 1420 O O . GLY A 1 185 ? 25.220 4.502 -35.150 1.00 76.50 185 GLY A O 1
ATOM 1421 N N . ASN A 1 186 ? 25.638 6.679 -34.938 1.00 83.75 186 ASN A N 1
ATOM 1422 C CA . ASN A 1 186 ? 26.806 6.497 -34.074 1.00 83.75 186 ASN A CA 1
ATOM 1423 C C . ASN A 1 186 ? 26.426 6.395 -32.583 1.00 83.75 186 ASN A C 1
ATOM 1425 O O . ASN A 1 186 ? 25.338 6.795 -32.155 1.00 83.75 186 ASN A O 1
ATOM 1429 N N . ARG A 1 187 ? 27.368 5.899 -31.772 1.00 87.62 187 ARG A N 1
ATOM 1430 C CA . ARG A 1 187 ? 27.179 5.711 -30.326 1.00 87.62 187 ARG A CA 1
ATOM 1431 C C . ARG A 1 187 ? 26.811 6.969 -29.567 1.00 87.62 187 ARG A C 1
ATOM 1433 O O . ARG A 1 187 ? 26.008 6.890 -28.644 1.00 87.62 187 ARG A O 1
ATOM 1440 N N . LEU A 1 188 ? 27.364 8.116 -29.949 1.00 85.56 188 LEU A N 1
ATOM 1441 C CA . LEU A 1 188 ? 27.079 9.370 -29.261 1.00 85.56 188 LEU A CA 1
ATOM 1442 C C . LEU A 1 188 ? 25.605 9.765 -29.424 1.00 85.56 188 LEU A C 1
ATOM 1444 O O . LEU A 1 188 ? 24.941 10.053 -28.432 1.00 85.56 188 LEU A O 1
ATOM 1448 N N . ILE A 1 189 ? 25.090 9.737 -30.653 1.00 85.06 189 ILE A N 1
ATOM 1449 C CA . ILE A 1 189 ? 23.718 10.155 -30.970 1.00 85.06 189 ILE A CA 1
ATOM 1450 C C . ILE A 1 189 ? 22.707 9.185 -30.374 1.00 85.06 189 ILE A C 1
ATOM 1452 O O . ILE A 1 189 ? 21.703 9.615 -29.806 1.00 85.06 189 ILE A O 1
ATOM 1456 N N . ILE A 1 190 ? 22.982 7.882 -30.461 1.00 88.25 190 ILE A N 1
ATOM 1457 C CA . ILE A 1 190 ? 22.112 6.860 -29.875 1.00 88.25 190 ILE A CA 1
ATOM 1458 C C . ILE A 1 190 ? 22.085 7.006 -28.351 1.00 88.25 190 ILE A C 1
ATOM 1460 O O . ILE A 1 190 ? 20.997 7.053 -27.780 1.00 88.25 190 ILE A O 1
ATOM 1464 N N . ALA A 1 191 ? 23.244 7.167 -27.702 1.00 87.69 191 ALA A N 1
ATOM 1465 C CA . ALA A 1 191 ? 23.320 7.363 -26.256 1.00 87.69 191 ALA A CA 1
ATOM 1466 C C . ALA A 1 191 ? 22.577 8.629 -25.804 1.00 87.69 191 ALA A C 1
ATOM 1468 O O . ALA A 1 191 ? 21.806 8.575 -24.850 1.00 87.69 191 ALA A O 1
ATOM 1469 N N . GLN A 1 192 ? 22.766 9.757 -26.499 1.00 87.81 192 GLN A N 1
ATOM 1470 C CA . GLN A 1 192 ? 22.075 11.016 -26.196 1.00 87.81 192 GLN A CA 1
ATOM 1471 C C . GLN A 1 192 ? 20.559 10.897 -26.381 1.00 87.81 192 GLN A C 1
ATOM 1473 O O . GLN A 1 192 ? 19.803 11.323 -25.510 1.00 87.81 192 GLN A O 1
ATOM 1478 N N . SER A 1 193 ? 20.112 10.270 -27.473 1.00 88.69 193 SER A N 1
ATOM 1479 C CA . SER A 1 193 ? 18.685 10.063 -27.750 1.00 88.69 193 SER A CA 1
ATOM 1480 C C . SER A 1 193 ? 18.038 9.159 -26.699 1.00 88.69 193 SER A C 1
ATOM 1482 O O . SER A 1 193 ? 16.967 9.478 -26.185 1.00 88.69 193 SER A O 1
ATOM 1484 N N . CYS A 1 194 ? 18.711 8.062 -26.330 1.00 91.75 194 CYS A N 1
ATOM 1485 C CA . CYS A 1 194 ? 18.250 7.163 -25.274 1.00 91.75 194 CYS A CA 1
ATOM 1486 C C . CYS A 1 194 ? 18.211 7.871 -23.916 1.00 91.75 194 CYS A C 1
ATOM 1488 O O . CYS A 1 194 ? 17.224 7.743 -23.202 1.00 91.75 194 CYS A O 1
ATOM 1490 N N . LEU A 1 195 ? 19.239 8.654 -23.570 1.00 92.31 195 LEU A N 1
ATOM 1491 C CA . LEU A 1 195 ? 19.274 9.404 -22.314 1.00 92.31 195 LEU A CA 1
ATOM 1492 C C . LEU A 1 195 ? 18.109 10.392 -22.233 1.00 92.31 195 LEU A C 1
ATOM 1494 O O . LEU A 1 195 ? 17.411 10.411 -21.223 1.00 92.31 195 LEU A O 1
ATOM 1498 N N . MET A 1 196 ? 17.868 11.181 -23.285 1.00 89.88 196 MET A N 1
ATOM 1499 C CA . MET A 1 196 ? 16.760 12.142 -23.308 1.00 89.88 196 MET A CA 1
ATOM 1500 C C . MET A 1 196 ? 15.398 11.446 -23.219 1.00 89.88 196 MET A C 1
ATOM 1502 O O . MET A 1 196 ? 14.550 11.875 -22.440 1.00 89.88 196 MET A O 1
ATOM 1506 N N . GLY A 1 197 ? 15.200 10.358 -23.970 1.00 89.81 197 GLY A N 1
ATOM 1507 C CA . GLY A 1 197 ? 13.960 9.581 -23.932 1.00 89.81 197 GLY A CA 1
ATOM 1508 C C . GLY A 1 197 ? 13.689 8.971 -22.555 1.00 89.81 197 GLY A C 1
ATOM 1509 O O . GLY A 1 197 ? 12.593 9.122 -22.023 1.00 89.81 197 GLY A O 1
ATOM 1510 N N . LEU A 1 198 ? 14.699 8.344 -21.942 1.00 94.00 198 LEU A N 1
ATOM 1511 C CA . LEU A 1 198 ? 14.588 7.768 -20.600 1.00 94.00 198 LEU A CA 1
ATOM 1512 C C . LEU A 1 198 ? 14.359 8.845 -19.533 1.00 94.00 198 LEU A C 1
ATOM 1514 O O . LEU A 1 198 ? 13.505 8.665 -18.672 1.00 94.00 198 LEU A O 1
ATOM 1518 N N . ALA A 1 199 ? 15.063 9.981 -19.600 1.00 91.00 199 ALA A N 1
ATOM 1519 C CA . ALA A 1 199 ? 14.862 11.090 -18.668 1.00 91.00 199 ALA A CA 1
ATOM 1520 C C . ALA A 1 199 ? 13.440 11.666 -18.760 1.00 91.00 199 ALA A C 1
ATOM 1522 O O . ALA A 1 199 ? 12.825 11.948 -17.732 1.00 91.00 199 ALA A O 1
ATOM 1523 N N . PHE A 1 200 ? 12.910 11.811 -19.978 1.00 90.44 200 PHE A N 1
ATOM 1524 C CA . PHE A 1 200 ? 11.546 12.281 -20.204 1.00 90.44 200 PHE A CA 1
ATOM 1525 C C . PHE A 1 200 ? 10.509 11.289 -19.660 1.00 90.44 200 PHE A C 1
ATOM 1527 O O . PHE A 1 200 ? 9.633 11.677 -18.888 1.00 90.44 200 PHE A O 1
ATOM 1534 N N . LEU A 1 201 ? 10.659 9.997 -19.969 1.00 91.38 201 LEU A N 1
ATOM 1535 C CA . LEU A 1 201 ? 9.800 8.948 -19.414 1.00 91.38 201 LEU A CA 1
ATOM 1536 C C . LEU A 1 201 ? 9.848 8.935 -17.879 1.00 91.38 201 LEU A C 1
ATOM 1538 O O . LEU A 1 201 ? 8.799 8.882 -17.240 1.00 91.38 201 LEU A O 1
ATOM 1542 N N . ALA A 1 202 ? 11.034 9.073 -17.279 1.00 91.62 202 ALA A N 1
ATOM 1543 C CA . ALA A 1 202 ? 11.193 9.140 -15.828 1.00 91.62 202 ALA A CA 1
ATOM 1544 C C . ALA A 1 202 ? 10.390 10.296 -15.211 1.00 91.62 202 ALA A C 1
ATOM 1546 O O . ALA A 1 202 ? 9.637 10.075 -14.265 1.00 91.62 202 ALA A O 1
ATOM 1547 N N . GLN A 1 203 ? 10.481 11.499 -15.789 1.00 88.50 203 GLN A N 1
ATOM 1548 C CA . GLN A 1 203 ? 9.721 12.670 -15.335 1.00 88.50 203 GLN A CA 1
ATOM 1549 C C . GLN A 1 203 ? 8.206 12.503 -15.496 1.00 88.50 203 GLN A C 1
ATOM 1551 O O . GLN A 1 203 ? 7.437 13.009 -14.688 1.00 88.50 203 GLN A O 1
ATOM 1556 N N . THR A 1 204 ? 7.747 11.803 -16.530 1.00 86.50 204 THR A N 1
ATOM 1557 C CA . THR A 1 204 ? 6.302 11.587 -16.710 1.00 86.50 204 THR A CA 1
ATOM 1558 C C . THR A 1 204 ? 5.744 10.567 -15.719 1.00 86.50 204 THR A C 1
ATOM 1560 O O . THR A 1 204 ? 4.653 10.745 -15.185 1.00 86.50 204 THR A O 1
ATOM 1563 N N . VAL A 1 205 ? 6.524 9.541 -15.379 1.00 87.81 205 VAL A N 1
ATOM 1564 C CA . VAL A 1 205 ? 6.137 8.501 -14.417 1.00 87.81 205 VAL A CA 1
ATOM 1565 C C . VAL A 1 205 ? 6.127 9.018 -12.975 1.00 87.81 205 VAL A C 1
ATOM 1567 O O . VAL A 1 205 ? 5.345 8.525 -12.153 1.00 87.81 205 VAL A O 1
ATOM 1570 N N . THR A 1 206 ? 6.914 10.051 -12.646 1.00 85.19 206 THR A N 1
ATOM 1571 C CA . THR A 1 206 ? 6.852 10.696 -11.321 1.00 85.19 206 THR A CA 1
ATOM 1572 C C . THR A 1 206 ? 5.522 11.409 -11.056 1.00 85.19 206 THR A C 1
ATOM 1574 O O . THR A 1 206 ? 5.221 11.662 -9.891 1.00 85.19 206 THR A O 1
ATOM 1577 N N . ASN A 1 207 ? 4.647 11.585 -12.055 1.00 83.06 207 ASN A N 1
ATOM 1578 C CA . ASN A 1 207 ? 3.285 12.109 -11.893 1.00 83.06 207 ASN A CA 1
ATOM 1579 C C . ASN A 1 207 ? 2.467 11.355 -10.817 1.00 83.06 207 ASN A C 1
ATOM 1581 O O . ASN A 1 207 ? 2.346 10.134 -10.922 1.00 83.06 207 ASN A O 1
ATOM 1585 N N . PRO A 1 208 ? 1.869 12.028 -9.815 1.00 76.12 208 PRO A N 1
ATOM 1586 C CA . PRO A 1 208 ? 1.232 11.385 -8.657 1.00 76.12 208 PRO A CA 1
ATOM 1587 C C . PRO A 1 208 ? 0.137 10.359 -8.993 1.00 76.12 208 PRO A C 1
ATOM 1589 O O . PRO A 1 208 ? -0.103 9.475 -8.179 1.00 76.12 208 PRO A O 1
ATOM 1592 N N . PHE A 1 209 ? -0.475 10.420 -10.178 1.00 75.94 209 PHE A N 1
ATOM 1593 C CA . PHE A 1 209 ? -1.555 9.517 -10.587 1.00 75.94 209 PHE A CA 1
ATOM 1594 C C . PHE A 1 209 ? -1.086 8.146 -11.104 1.00 75.94 209 PHE A C 1
ATOM 1596 O O . PHE A 1 209 ? -1.880 7.205 -11.169 1.00 75.94 209 PHE A O 1
ATOM 1603 N N . THR A 1 210 ? 0.197 7.993 -11.448 1.00 80.12 210 THR A N 1
ATOM 1604 C CA . THR A 1 210 ? 0.736 6.738 -11.994 1.00 80.12 210 THR A CA 1
ATOM 1605 C C . THR A 1 210 ? 0.569 5.577 -11.010 1.00 80.12 210 THR A C 1
ATOM 1607 O O . THR A 1 210 ? 1.200 5.567 -9.953 1.00 80.12 210 THR A O 1
ATOM 1610 N N . GLY A 1 211 ? -0.214 4.560 -11.387 1.00 74.00 211 GLY A N 1
ATOM 1611 C CA . GLY A 1 211 ? -0.356 3.333 -10.597 1.00 74.00 211 GLY A CA 1
ATOM 1612 C C . GLY A 1 211 ? -1.356 3.403 -9.449 1.00 74.00 211 GLY A C 1
ATOM 1613 O O . GLY A 1 211 ? -1.316 2.530 -8.583 1.00 74.00 211 GLY A O 1
ATOM 1614 N N . LEU A 1 212 ? -2.234 4.413 -9.414 1.00 75.31 212 LEU A N 1
ATOM 1615 C CA . LEU A 1 212 ? -3.228 4.525 -8.342 1.00 75.31 212 LEU A CA 1
ATOM 1616 C C . LEU A 1 212 ? -4.450 3.609 -8.525 1.00 75.31 212 LEU A C 1
ATOM 1618 O O . LEU A 1 212 ? -5.053 3.223 -7.529 1.00 75.31 212 LEU A O 1
ATOM 1622 N N . ARG A 1 213 ? -4.813 3.284 -9.775 1.00 72.75 213 ARG A N 1
ATOM 1623 C CA . ARG A 1 213 ? -6.066 2.579 -10.126 1.00 72.75 213 ARG A CA 1
ATOM 1624 C C . ARG A 1 213 ? -5.934 1.070 -10.288 1.00 72.75 213 ARG A C 1
ATOM 1626 O O . ARG A 1 213 ? -6.929 0.364 -10.225 1.00 72.75 213 ARG A O 1
ATOM 1633 N N . ASP A 1 214 ? -4.722 0.598 -10.542 1.00 81.12 214 ASP A N 1
ATOM 1634 C CA . ASP A 1 214 ? -4.453 -0.809 -10.815 1.00 81.12 214 ASP A CA 1
ATOM 1635 C C . ASP A 1 214 ? -3.805 -1.479 -9.597 1.00 81.12 214 ASP A C 1
ATOM 1637 O O . ASP A 1 214 ? -3.165 -0.824 -8.768 1.00 81.12 214 ASP A O 1
ATOM 1641 N N . ILE A 1 215 ? -3.944 -2.801 -9.516 1.00 87.06 215 ILE A N 1
ATOM 1642 C CA . ILE A 1 215 ? -3.321 -3.622 -8.476 1.00 87.06 215 ILE A CA 1
ATOM 1643 C C . ILE A 1 215 ? -1.815 -3.711 -8.738 1.00 87.06 215 ILE A C 1
ATOM 1645 O O . ILE A 1 215 ? -1.383 -4.130 -9.809 1.00 87.06 215 ILE A O 1
ATOM 1649 N N . HIS A 1 216 ? -1.041 -3.348 -7.720 1.00 89.94 216 HIS A N 1
ATOM 1650 C CA . HIS A 1 216 ? 0.420 -3.451 -7.632 1.00 89.94 216 HIS A CA 1
ATOM 1651 C C . HIS A 1 216 ? 0.847 -3.896 -6.239 1.00 89.94 216 HIS A C 1
ATOM 1653 O O . HIS A 1 216 ? 0.185 -3.561 -5.256 1.00 89.94 216 HIS A O 1
ATOM 1659 N N . PHE A 1 217 ? 1.977 -4.584 -6.133 1.00 90.00 217 PHE A N 1
ATOM 1660 C CA . PHE A 1 217 ? 2.580 -4.985 -4.860 1.00 90.00 217 PHE A CA 1
ATOM 1661 C C . PHE A 1 217 ? 3.782 -4.121 -4.483 1.00 90.00 217 PHE A C 1
ATOM 1663 O O . PHE A 1 217 ? 4.144 -4.059 -3.306 1.00 90.00 217 PHE A O 1
ATOM 1670 N N . VAL A 1 218 ? 4.377 -3.420 -5.450 1.00 89.88 218 VAL A N 1
ATOM 1671 C CA . VAL A 1 218 ? 5.398 -2.398 -5.208 1.00 89.88 218 VAL A CA 1
ATOM 1672 C C . VAL A 1 218 ? 4.975 -1.035 -5.740 1.00 89.88 218 VAL A C 1
ATOM 1674 O O . VAL A 1 218 ? 4.025 -0.876 -6.510 1.00 89.88 218 VAL A O 1
ATOM 1677 N N . ASP A 1 219 ? 5.679 -0.006 -5.280 1.00 88.75 219 ASP A N 1
ATOM 1678 C CA . ASP A 1 219 ? 5.455 1.352 -5.743 1.00 88.75 219 ASP A CA 1
ATOM 1679 C C . ASP A 1 219 ? 5.807 1.490 -7.234 1.00 88.75 219 ASP A C 1
ATOM 1681 O O . ASP A 1 219 ? 6.952 1.285 -7.646 1.00 88.75 219 ASP A O 1
ATOM 1685 N N . GLN A 1 220 ? 4.838 1.913 -8.050 1.00 88.56 220 GLN A N 1
ATOM 1686 C CA . GLN A 1 220 ? 5.038 2.128 -9.485 1.00 88.56 220 GLN A CA 1
ATOM 1687 C C . GLN A 1 220 ? 6.011 3.276 -9.791 1.00 88.56 220 GLN A C 1
ATOM 1689 O O . GLN A 1 220 ? 6.505 3.383 -10.915 1.00 88.56 220 GLN A O 1
ATOM 1694 N N . LYS A 1 221 ? 6.392 4.093 -8.798 1.00 89.56 221 LYS A N 1
ATOM 1695 C CA . LYS A 1 221 ? 7.515 5.034 -8.944 1.00 89.56 221 LYS A CA 1
ATOM 1696 C C . LYS A 1 221 ? 8.859 4.367 -9.173 1.00 89.56 221 LYS A C 1
ATOM 1698 O O . LYS A 1 221 ? 9.770 5.025 -9.679 1.00 89.56 221 LYS A O 1
ATOM 1703 N N . LEU A 1 222 ? 8.986 3.070 -8.905 1.00 91.88 222 LEU A N 1
ATOM 1704 C CA . LEU A 1 222 ? 10.185 2.321 -9.266 1.00 91.88 222 LEU A CA 1
ATOM 1705 C C . LEU A 1 222 ? 10.443 2.301 -10.775 1.00 91.88 222 LEU A C 1
ATOM 1707 O O . LEU A 1 222 ? 11.596 2.212 -11.184 1.00 91.88 222 LEU A O 1
ATOM 1711 N N . ILE A 1 223 ? 9.420 2.491 -11.611 1.00 92.81 223 ILE A N 1
ATOM 1712 C CA . ILE A 1 223 ? 9.611 2.671 -13.055 1.00 92.81 223 ILE A CA 1
ATOM 1713 C C . ILE A 1 223 ? 10.494 3.904 -13.335 1.00 92.81 223 ILE A C 1
ATOM 1715 O O . ILE A 1 223 ? 11.419 3.835 -14.145 1.00 92.81 223 ILE A O 1
ATOM 1719 N N . ALA A 1 224 ? 10.271 5.019 -12.628 1.00 93.06 224 ALA A N 1
ATOM 1720 C CA . ALA A 1 224 ? 11.101 6.215 -12.772 1.00 93.06 224 ALA A CA 1
ATOM 1721 C C . ALA A 1 224 ? 12.533 5.965 -12.275 1.00 93.06 224 ALA A C 1
ATOM 1723 O O . ALA A 1 224 ? 13.486 6.391 -12.924 1.00 93.06 224 ALA A O 1
ATOM 1724 N N . VAL A 1 225 ? 12.689 5.226 -11.168 1.00 93.69 225 VAL A N 1
ATOM 1725 C CA . VAL A 1 225 ? 13.999 4.801 -10.637 1.00 93.69 225 VAL A CA 1
ATOM 1726 C C . VAL A 1 225 ? 14.776 4.018 -11.696 1.00 93.69 225 VAL A C 1
ATOM 1728 O O . VAL A 1 225 ? 15.928 4.342 -11.973 1.00 93.69 225 VAL A O 1
ATOM 1731 N N . VAL A 1 226 ? 14.135 3.040 -12.339 1.00 95.75 226 VAL A N 1
ATOM 1732 C CA . VAL A 1 226 ? 14.731 2.234 -13.414 1.00 95.75 226 VAL A CA 1
ATOM 1733 C C . VAL A 1 226 ? 15.191 3.113 -14.581 1.00 95.75 226 VAL A C 1
ATOM 1735 O O . VAL A 1 226 ? 16.325 2.976 -15.045 1.00 95.75 226 VAL A O 1
ATOM 1738 N N . PHE A 1 227 ? 14.362 4.058 -15.028 1.00 95.88 227 PHE A N 1
ATOM 1739 C CA . PHE A 1 227 ? 14.737 4.972 -16.109 1.00 95.88 227 PHE A CA 1
ATOM 1740 C C . PHE A 1 227 ? 15.900 5.893 -15.738 1.00 95.88 227 PHE A C 1
ATOM 1742 O O . PHE A 1 227 ? 16.839 6.022 -16.525 1.00 95.88 227 PHE A O 1
ATOM 1749 N N . TYR A 1 228 ? 15.885 6.479 -14.541 1.00 95.25 228 TYR A N 1
ATOM 1750 C CA . TYR A 1 228 ? 16.978 7.313 -14.048 1.00 95.25 228 TYR A CA 1
ATOM 1751 C C . TYR A 1 228 ? 18.284 6.529 -13.872 1.00 95.25 228 TYR A C 1
ATOM 1753 O O . TYR A 1 228 ? 19.347 7.030 -14.225 1.00 95.25 228 TYR A O 1
ATOM 1761 N N . LEU A 1 229 ? 18.243 5.276 -13.411 1.00 94.81 229 LEU A N 1
ATOM 1762 C CA . LEU A 1 229 ? 19.436 4.421 -13.395 1.00 94.81 229 LEU A CA 1
ATOM 1763 C C . LEU A 1 229 ? 19.999 4.225 -14.810 1.00 94.81 229 LEU A C 1
ATOM 1765 O O . LEU A 1 229 ? 21.208 4.336 -15.019 1.00 94.81 229 LEU A O 1
ATOM 1769 N N . GLY A 1 230 ? 19.125 4.020 -15.799 1.00 94.75 230 GLY A N 1
ATOM 1770 C CA . GLY A 1 230 ? 19.509 3.973 -17.208 1.00 94.75 230 GLY A CA 1
ATOM 1771 C C . GLY A 1 230 ? 20.207 5.250 -17.689 1.00 94.75 230 GLY A C 1
ATOM 1772 O O . GLY A 1 230 ? 21.230 5.167 -18.371 1.00 94.75 230 GLY A O 1
ATOM 1773 N N . THR A 1 231 ? 19.713 6.436 -17.309 1.00 94.50 231 THR A N 1
ATOM 1774 C CA . THR A 1 231 ? 20.354 7.706 -17.693 1.00 94.50 231 THR A CA 1
ATOM 1775 C C . THR A 1 231 ? 21.719 7.882 -17.034 1.00 94.50 231 THR A C 1
ATOM 1777 O O . THR A 1 231 ? 22.661 8.289 -17.716 1.00 94.50 231 THR A O 1
ATOM 1780 N N . LEU A 1 232 ? 21.868 7.509 -15.757 1.00 93.56 232 LEU A N 1
ATOM 1781 C CA . LEU A 1 232 ? 23.150 7.563 -15.047 1.00 93.56 232 LEU A CA 1
ATOM 1782 C C . LEU A 1 232 ? 24.223 6.688 -15.709 1.00 93.56 232 LEU A C 1
ATOM 1784 O O . LEU A 1 232 ? 25.372 7.113 -15.809 1.00 93.56 232 LEU A O 1
ATOM 1788 N N . ILE A 1 233 ? 23.851 5.509 -16.220 1.00 94.12 233 ILE A N 1
ATOM 1789 C CA . ILE A 1 233 ? 24.771 4.617 -16.948 1.00 94.12 233 ILE A CA 1
ATOM 1790 C C . ILE A 1 233 ? 25.173 5.212 -18.311 1.00 94.12 233 ILE A C 1
ATOM 1792 O O . ILE A 1 233 ? 26.311 5.046 -18.753 1.00 94.12 233 ILE A O 1
ATOM 1796 N N . LEU A 1 234 ? 24.271 5.929 -18.990 1.00 92.12 234 LEU A N 1
ATOM 1797 C CA . LEU A 1 234 ? 24.538 6.515 -20.312 1.00 92.12 234 LEU A CA 1
ATOM 1798 C C . LEU A 1 234 ? 25.458 7.748 -20.266 1.00 92.12 234 LEU A C 1
ATOM 1800 O O . LEU A 1 234 ? 26.200 7.987 -21.221 1.00 92.12 234 LEU A O 1
ATOM 1804 N N . ILE A 1 235 ? 25.460 8.516 -19.174 1.00 90.12 235 ILE A N 1
ATOM 1805 C CA . ILE A 1 235 ? 26.291 9.725 -19.012 1.00 90.12 235 ILE A CA 1
ATOM 1806 C C . ILE A 1 235 ? 27.788 9.483 -19.253 1.00 90.12 235 ILE A C 1
ATOM 1808 O O . ILE A 1 235 ? 28.354 10.168 -20.113 1.00 90.12 235 ILE A O 1
ATOM 1812 N N . PRO A 1 236 ? 28.460 8.529 -18.576 1.00 89.12 236 PRO A N 1
ATOM 1813 C CA . PRO A 1 236 ? 29.883 8.288 -18.807 1.00 89.12 236 PRO A CA 1
ATOM 1814 C C . PRO A 1 236 ? 30.168 7.845 -20.249 1.00 89.12 236 PRO A C 1
ATOM 1816 O O . PRO A 1 236 ? 31.199 8.219 -20.810 1.00 89.12 236 PRO A O 1
ATOM 1819 N N . ILE A 1 237 ? 29.239 7.124 -20.893 1.00 89.31 237 ILE A N 1
ATOM 1820 C CA . ILE A 1 237 ? 29.362 6.718 -22.302 1.00 89.31 237 ILE A CA 1
ATOM 1821 C C . ILE A 1 237 ? 29.339 7.947 -23.223 1.00 89.31 237 ILE A C 1
ATOM 1823 O O . ILE A 1 237 ? 30.176 8.055 -24.123 1.00 89.31 237 ILE A O 1
ATOM 1827 N N . ILE A 1 238 ? 28.416 8.886 -22.992 1.00 87.44 238 ILE A N 1
ATOM 1828 C CA . ILE A 1 238 ? 28.295 10.131 -23.768 1.00 87.44 238 ILE A CA 1
ATOM 1829 C C . ILE A 1 238 ? 29.549 10.989 -23.603 1.00 87.44 238 ILE A C 1
ATOM 1831 O O . ILE A 1 238 ? 30.122 11.431 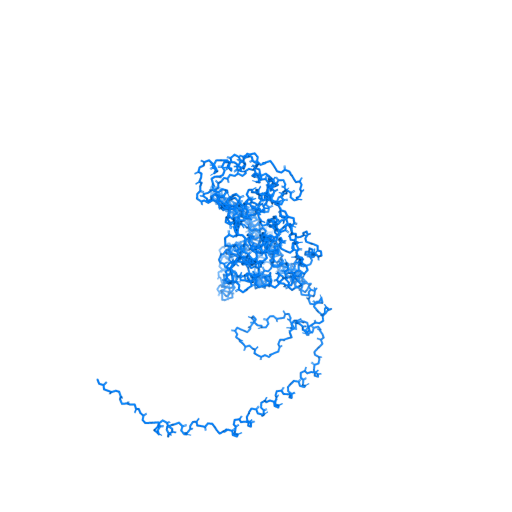-24.601 1.00 87.44 238 ILE A O 1
ATOM 1835 N N . ILE A 1 239 ? 30.004 11.186 -22.362 1.00 85.06 239 ILE A N 1
ATOM 1836 C CA . ILE A 1 239 ? 31.214 11.961 -22.059 1.00 85.06 239 ILE A CA 1
ATOM 1837 C C . ILE A 1 239 ? 32.433 11.330 -22.746 1.00 85.06 239 ILE A C 1
ATOM 1839 O O . ILE A 1 239 ? 33.189 12.027 -23.425 1.00 85.06 239 ILE A O 1
ATOM 1843 N N . GLY A 1 240 ? 32.594 10.006 -22.646 1.00 84.50 240 GLY A N 1
ATOM 1844 C CA . GLY A 1 240 ? 33.678 9.277 -23.305 1.00 84.50 240 GLY A CA 1
ATOM 1845 C C . GLY A 1 240 ? 33.657 9.420 -24.831 1.00 84.50 240 GLY A C 1
ATOM 1846 O O . GLY A 1 240 ? 34.693 9.681 -25.446 1.00 84.50 240 GLY A O 1
ATOM 1847 N N . CYS A 1 241 ? 32.478 9.317 -25.453 1.00 83.44 241 CYS A N 1
ATOM 1848 C CA . CYS A 1 241 ? 32.331 9.490 -26.900 1.00 83.44 241 CYS A CA 1
ATOM 1849 C C . CYS A 1 241 ? 32.638 10.926 -27.351 1.00 83.44 241 CYS A C 1
ATOM 1851 O O . CYS A 1 241 ? 33.299 11.112 -28.373 1.00 83.44 241 CYS A O 1
ATOM 1853 N N . LYS A 1 242 ? 32.203 11.936 -26.589 1.00 80.38 242 LYS A N 1
ATOM 1854 C CA . LYS A 1 242 ? 32.445 13.346 -26.913 1.00 80.38 242 LYS A CA 1
ATOM 1855 C C . LYS A 1 242 ? 33.924 13.725 -26.774 1.00 80.38 242 LYS A C 1
ATOM 1857 O O . LYS A 1 242 ? 34.485 14.312 -27.695 1.00 80.38 242 LYS A O 1
ATOM 1862 N N . ASN A 1 243 ? 34.594 13.268 -25.714 1.00 77.62 243 ASN A N 1
ATOM 1863 C CA . ASN A 1 243 ? 36.043 13.443 -25.551 1.00 77.62 243 ASN A CA 1
ATOM 1864 C C . ASN A 1 243 ? 36.843 12.822 -26.719 1.00 77.62 243 ASN A C 1
ATOM 1866 O O . ASN A 1 243 ? 37.860 13.370 -27.150 1.00 77.62 243 ASN A O 1
ATOM 1870 N N . ARG A 1 244 ? 36.382 11.691 -27.273 1.00 73.38 244 ARG A N 1
ATOM 1871 C CA . ARG A 1 244 ? 37.018 11.039 -28.434 1.00 73.38 244 ARG A CA 1
ATOM 1872 C C . ARG A 1 244 ? 36.901 11.863 -29.722 1.00 73.38 244 ARG A C 1
ATOM 1874 O O . ARG A 1 244 ? 37.837 11.877 -30.517 1.00 73.38 244 ARG A O 1
ATOM 1881 N N . LEU A 1 245 ? 35.782 12.555 -29.928 1.00 70.88 245 LEU A N 1
ATOM 1882 C CA . LEU A 1 245 ? 35.596 13.459 -31.070 1.00 70.88 245 LEU A CA 1
ATOM 1883 C C . LEU A 1 245 ? 36.449 14.731 -30.925 1.00 70.88 245 LEU A C 1
ATOM 1885 O O . LEU A 1 245 ? 37.155 15.100 -31.861 1.00 70.88 245 LEU A O 1
ATOM 1889 N N . GLU A 1 246 ? 36.480 15.340 -29.734 1.00 67.75 246 GLU A N 1
ATOM 1890 C CA . GLU A 1 246 ? 37.252 16.570 -29.467 1.00 67.75 246 GLU A CA 1
ATOM 1891 C C . GLU A 1 246 ? 38.776 16.360 -29.610 1.00 67.75 246 GLU A C 1
ATOM 1893 O O . GLU A 1 246 ? 39.485 17.197 -30.179 1.00 67.75 246 GLU A O 1
ATOM 1898 N N . THR A 1 247 ? 39.293 15.206 -29.170 1.00 63.06 247 THR A N 1
ATOM 1899 C CA . THR A 1 247 ? 40.711 14.823 -29.355 1.00 63.06 247 THR A CA 1
ATOM 1900 C C . THR A 1 247 ? 41.071 14.513 -30.811 1.00 63.06 247 THR A C 1
ATOM 1902 O O . THR A 1 247 ? 42.236 14.609 -31.195 1.00 63.06 247 THR A O 1
ATOM 1905 N N . SER A 1 248 ? 40.088 14.162 -31.641 1.00 58.03 248 SER A N 1
ATOM 1906 C CA . SER A 1 248 ? 40.293 13.883 -33.066 1.00 58.03 248 SER A CA 1
ATOM 1907 C C . SER A 1 248 ? 40.343 15.177 -33.885 1.00 58.03 248 SER A C 1
ATOM 1909 O O . SER A 1 248 ? 41.250 15.350 -34.694 1.00 58.03 248 SER A O 1
ATOM 1911 N N . ALA A 1 249 ? 39.454 16.135 -33.600 1.00 55.59 249 ALA A N 1
ATOM 1912 C CA . ALA A 1 249 ? 39.415 17.441 -34.267 1.00 55.59 249 ALA A CA 1
ATOM 1913 C C . ALA A 1 249 ? 40.665 18.310 -34.003 1.00 55.59 249 ALA A C 1
ATOM 1915 O O . ALA A 1 249 ? 41.054 19.124 -34.838 1.00 55.59 249 ALA A O 1
ATOM 1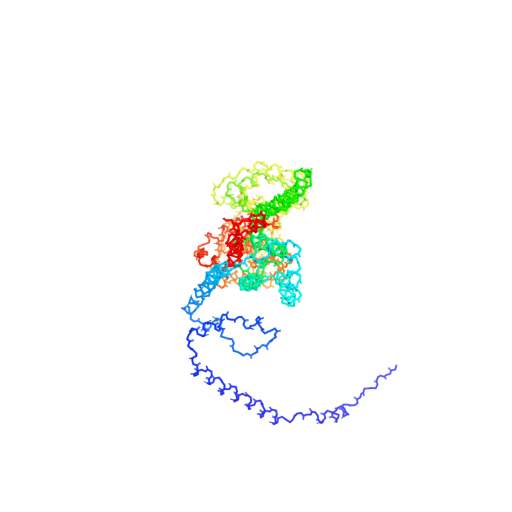916 N N . THR A 1 250 ? 41.316 18.129 -32.850 1.00 52.22 250 THR A N 1
ATOM 1917 C CA . THR A 1 250 ? 42.530 18.870 -32.457 1.00 52.22 250 THR A CA 1
ATOM 1918 C C . THR A 1 250 ? 43.832 18.229 -32.945 1.00 52.22 250 THR A C 1
ATOM 1920 O O . THR A 1 250 ? 44.850 18.908 -33.008 1.00 52.22 250 THR A O 1
ATOM 1923 N N . SER A 1 251 ? 43.819 16.956 -33.360 1.00 48.00 251 SER A N 1
ATOM 1924 C CA . SER A 1 251 ? 45.008 16.274 -33.897 1.00 48.00 251 SER A CA 1
ATOM 1925 C C . SER A 1 251 ? 45.363 16.696 -35.332 1.00 48.00 251 SER A C 1
ATOM 1927 O O . SER A 1 251 ? 46.488 16.454 -35.760 1.00 48.00 251 SER A O 1
ATOM 1929 N N . GLY A 1 252 ? 44.430 17.311 -36.072 1.00 49.09 252 GLY A N 1
ATOM 1930 C CA . GLY A 1 252 ? 44.631 17.779 -37.453 1.00 49.09 252 GLY A CA 1
ATOM 1931 C C . GLY A 1 252 ? 45.059 19.247 -37.591 1.00 49.09 252 GLY A C 1
ATOM 1932 O O . GLY A 1 252 ? 45.342 19.696 -38.698 1.00 49.09 252 GLY A O 1
ATOM 1933 N N . LYS A 1 253 ? 45.118 20.014 -36.494 1.00 48.16 253 LYS A N 1
ATOM 1934 C CA . LYS A 1 253 ? 45.579 21.411 -36.488 1.00 48.16 253 LYS A CA 1
ATOM 1935 C C . LYS A 1 253 ? 46.689 21.576 -35.452 1.00 48.16 253 LYS A C 1
ATOM 1937 O O . LYS A 1 253 ? 46.423 21.521 -34.261 1.00 48.16 253 LYS A O 1
ATOM 1942 N N . THR A 1 254 ? 47.918 21.709 -35.956 1.00 44.06 254 THR A N 1
ATOM 1943 C CA . THR A 1 254 ? 49.119 22.317 -35.347 1.00 44.06 254 THR A CA 1
ATOM 1944 C C . THR A 1 254 ? 49.238 22.327 -33.812 1.00 44.06 254 THR A C 1
ATOM 1946 O O . THR A 1 254 ? 48.462 22.960 -33.099 1.00 44.06 254 THR A O 1
ATOM 1949 N N . LYS A 1 255 ? 50.332 21.723 -33.312 1.00 42.97 255 LYS A N 1
ATOM 1950 C CA . LYS A 1 255 ? 50.887 21.887 -31.951 1.00 42.97 255 LYS A CA 1
ATOM 1951 C C . LYS A 1 255 ? 50.871 23.372 -31.532 1.00 42.97 255 LYS A C 1
ATOM 1953 O O . LYS A 1 255 ? 51.783 24.110 -31.880 1.00 42.97 255 LYS A O 1
ATOM 1958 N N . GLY A 1 256 ? 49.841 23.819 -30.811 1.00 44.59 256 GLY A N 1
ATOM 1959 C CA . GLY A 1 256 ? 49.740 25.219 -30.381 1.00 44.59 256 GLY A CA 1
ATOM 1960 C C . GLY A 1 256 ? 48.488 25.599 -29.585 1.00 44.59 256 GLY A C 1
ATOM 1961 O O . GLY A 1 256 ? 48.593 26.404 -28.666 1.00 44.59 256 GLY A O 1
ATOM 1962 N N . SER A 1 257 ? 47.311 25.009 -29.837 1.00 43.16 257 SER A N 1
ATOM 1963 C CA . SER A 1 257 ? 46.082 25.382 -29.106 1.00 43.16 257 SER A CA 1
ATOM 1964 C C . SER A 1 257 ? 45.638 24.314 -28.095 1.00 43.16 257 SER A C 1
ATOM 1966 O O . SER A 1 257 ? 44.711 23.543 -28.336 1.00 43.16 257 SER A O 1
ATOM 1968 N N . MET A 1 258 ? 46.293 24.268 -26.932 1.00 47.12 258 MET A N 1
ATOM 1969 C CA . MET A 1 258 ? 45.964 23.334 -25.841 1.00 47.12 258 MET A CA 1
ATOM 1970 C C . MET A 1 258 ? 44.905 23.775 -24.785 1.00 47.12 258 MET A C 1
ATOM 1972 O O . MET A 1 258 ? 44.541 22.914 -23.980 1.00 47.12 258 MET A O 1
ATOM 1976 N N . PRO A 1 259 ? 44.350 25.013 -24.722 1.00 48.09 259 PRO A N 1
ATOM 1977 C CA . PRO A 1 259 ? 43.425 25.370 -23.632 1.00 48.09 259 PRO A CA 1
ATOM 1978 C C . PRO A 1 259 ? 41.939 25.037 -23.890 1.00 48.09 259 PRO A C 1
ATOM 1980 O O . PRO A 1 259 ? 41.212 24.760 -22.937 1.00 48.09 259 PRO A O 1
ATOM 1983 N N . ALA A 1 260 ? 41.469 25.012 -25.144 1.00 48.66 260 ALA A N 1
ATOM 1984 C CA . ALA A 1 260 ? 40.031 24.918 -25.444 1.00 48.66 260 ALA A CA 1
ATOM 1985 C C . ALA A 1 260 ? 39.422 23.523 -25.178 1.00 48.66 260 ALA A C 1
ATOM 1987 O O . ALA A 1 260 ? 38.384 23.429 -24.527 1.00 48.66 260 ALA A O 1
ATOM 1988 N N . ALA A 1 261 ? 40.095 22.440 -25.591 1.00 49.97 261 ALA A N 1
ATOM 1989 C CA . ALA A 1 261 ? 39.597 21.065 -25.418 1.00 49.97 261 ALA A CA 1
ATOM 1990 C C . ALA A 1 261 ? 39.570 20.602 -23.945 1.00 49.97 261 ALA A C 1
ATOM 1992 O O . ALA A 1 261 ? 38.711 19.823 -23.533 1.00 49.97 261 ALA A O 1
ATOM 1993 N N . LYS A 1 262 ? 40.486 21.113 -23.106 1.00 53.16 262 LYS A N 1
ATOM 1994 C CA . LYS A 1 262 ? 40.451 20.866 -21.653 1.00 53.16 262 LYS A CA 1
ATOM 1995 C C . LYS A 1 262 ? 39.281 21.592 -20.978 1.00 53.16 262 LYS A C 1
ATOM 1997 O O . LYS A 1 262 ? 38.740 21.084 -19.998 1.00 53.16 262 LYS A O 1
ATOM 2002 N N . HIS A 1 263 ? 38.879 22.755 -21.492 1.00 54.91 263 HIS A N 1
ATOM 2003 C CA . HIS A 1 263 ? 37.808 23.565 -20.912 1.00 54.91 263 HIS A CA 1
ATOM 2004 C C . HIS A 1 263 ? 36.407 22.998 -21.211 1.00 54.91 263 HIS A C 1
ATOM 2006 O O . HIS A 1 263 ? 35.575 22.922 -20.306 1.00 54.91 263 HIS A O 1
ATOM 2012 N N . THR A 1 264 ? 36.156 22.524 -22.436 1.00 57.53 264 THR A N 1
ATOM 2013 C CA . THR A 1 264 ? 34.881 21.891 -22.834 1.00 57.53 264 THR A CA 1
ATOM 2014 C C . THR A 1 264 ? 34.644 20.556 -22.135 1.00 57.53 264 THR A C 1
ATOM 2016 O O . THR A 1 264 ? 33.558 20.330 -21.597 1.00 57.53 264 THR A O 1
ATOM 2019 N N . SER A 1 265 ? 35.672 19.705 -22.049 1.00 61.19 265 SER A N 1
ATOM 2020 C CA . SER A 1 265 ? 35.597 18.438 -21.310 1.00 61.19 265 SER A CA 1
ATOM 2021 C C . SER A 1 265 ? 35.280 18.663 -19.823 1.00 61.19 265 SER A C 1
ATOM 2023 O O . SER A 1 265 ? 34.422 17.984 -19.255 1.00 61.19 265 SER A O 1
ATOM 2025 N N . LYS A 1 266 ? 35.886 19.687 -19.200 1.00 68.75 266 LYS A N 1
ATOM 2026 C CA . LYS A 1 266 ? 35.616 20.064 -17.803 1.00 68.75 266 LYS A CA 1
ATOM 2027 C C . LYS A 1 266 ? 34.169 20.533 -17.597 1.00 68.75 266 LYS A C 1
ATOM 2029 O O . LYS A 1 266 ? 33.540 20.121 -16.628 1.00 68.75 266 LYS A O 1
ATOM 2034 N N . GLN A 1 267 ? 33.614 21.335 -18.509 1.00 71.25 267 GLN A N 1
ATOM 2035 C CA . GLN A 1 267 ? 32.215 21.791 -18.436 1.00 71.25 267 GLN A CA 1
ATOM 2036 C C . GLN A 1 267 ? 31.200 20.644 -18.571 1.00 71.25 267 GLN A C 1
ATOM 2038 O O . GLN A 1 267 ? 30.202 20.621 -17.852 1.00 71.25 267 GLN A O 1
ATOM 2043 N N . LEU A 1 268 ? 31.463 19.665 -19.441 1.00 72.75 268 LEU A N 1
ATOM 2044 C CA . LEU A 1 268 ? 30.611 18.478 -19.596 1.00 72.75 268 LEU A CA 1
ATOM 2045 C C . LEU A 1 268 ? 30.610 17.596 -18.350 1.00 72.75 268 LEU A C 1
ATOM 2047 O O . LEU A 1 268 ? 29.556 17.113 -17.939 1.00 72.75 268 LEU A O 1
ATOM 2051 N N . TRP A 1 269 ? 31.778 17.420 -17.731 1.00 77.19 269 TRP A N 1
ATOM 2052 C CA . TRP A 1 269 ? 31.896 16.714 -16.460 1.00 77.19 269 TRP A CA 1
ATOM 2053 C C . TRP A 1 269 ? 31.156 17.433 -15.334 1.00 77.19 269 TRP A C 1
ATOM 2055 O O . TRP A 1 269 ? 30.446 16.776 -14.582 1.00 77.19 269 TRP A O 1
ATOM 2065 N N . ILE A 1 270 ? 31.246 18.764 -15.251 1.00 80.50 270 ILE A N 1
ATOM 2066 C CA . ILE A 1 270 ? 30.497 19.547 -14.255 1.00 80.50 270 ILE A CA 1
ATOM 2067 C C . ILE A 1 270 ? 28.987 19.337 -14.430 1.00 80.50 270 ILE A C 1
ATOM 2069 O O . ILE A 1 270 ? 28.307 18.993 -13.466 1.00 80.50 270 ILE A O 1
ATOM 2073 N N . GLY A 1 271 ? 28.464 19.466 -15.654 1.00 81.94 271 GLY A N 1
ATOM 2074 C CA . GLY A 1 271 ? 27.042 19.229 -15.928 1.00 81.94 271 GLY A CA 1
ATOM 2075 C C . GLY A 1 271 ? 26.601 17.794 -15.616 1.00 81.94 271 GLY A C 1
ATOM 2076 O O . GLY A 1 271 ? 25.553 17.589 -15.004 1.00 81.94 271 GLY A O 1
ATOM 2077 N N . GLY A 1 272 ? 27.423 16.802 -15.973 1.00 81.50 272 GLY A N 1
ATOM 2078 C CA . GLY A 1 272 ? 27.173 15.394 -15.661 1.00 81.50 272 GLY A CA 1
ATOM 2079 C C . GLY A 1 272 ? 27.164 15.102 -14.158 1.00 81.50 272 GLY A C 1
ATOM 2080 O O . GLY A 1 272 ? 26.278 14.394 -13.688 1.00 81.50 272 GLY A O 1
ATOM 2081 N N . VAL A 1 273 ? 28.094 15.684 -13.394 1.00 85.88 273 VAL A N 1
ATOM 2082 C CA . VAL A 1 273 ? 28.167 15.542 -11.928 1.00 85.88 273 VAL A CA 1
ATOM 2083 C C . VAL A 1 273 ? 26.977 16.215 -11.244 1.00 85.88 273 VAL A C 1
ATOM 2085 O O . VAL A 1 273 ? 26.396 15.627 -10.337 1.00 85.88 273 VAL A O 1
ATOM 2088 N N . ILE A 1 274 ? 26.568 17.406 -11.695 1.00 88.06 274 ILE A N 1
ATOM 2089 C CA . ILE A 1 274 ? 25.375 18.087 -11.166 1.00 88.06 274 ILE A CA 1
ATOM 2090 C C . ILE A 1 274 ? 24.127 17.233 -11.412 1.00 88.06 274 ILE A C 1
ATOM 2092 O O . ILE A 1 274 ? 23.363 16.981 -10.481 1.00 88.06 274 ILE A O 1
ATOM 2096 N N . TYR A 1 275 ? 23.939 16.739 -12.640 1.00 87.75 275 TYR A N 1
ATOM 2097 C CA . TYR A 1 275 ? 22.822 15.849 -12.957 1.00 87.75 275 TYR A CA 1
ATOM 2098 C C . TYR A 1 275 ? 22.860 14.573 -12.108 1.00 87.75 275 TYR A C 1
ATOM 2100 O O . TYR A 1 275 ? 21.834 14.181 -11.556 1.00 87.75 275 TYR A O 1
ATOM 2108 N N . PHE A 1 276 ? 24.037 13.957 -11.957 1.00 89.88 276 PHE A N 1
ATOM 2109 C CA . PHE A 1 276 ? 24.225 12.783 -11.107 1.00 89.88 276 PHE A CA 1
ATOM 2110 C C . PHE A 1 276 ? 23.803 13.066 -9.663 1.00 89.88 276 PHE A C 1
ATOM 2112 O O . PHE A 1 276 ? 23.048 12.285 -9.096 1.00 89.88 276 PHE A O 1
ATOM 2119 N N . GLY A 1 277 ? 24.225 14.196 -9.086 1.00 88.75 277 GLY A N 1
ATOM 2120 C CA . GLY A 1 277 ? 23.846 14.595 -7.730 1.00 88.75 277 GLY A CA 1
ATOM 2121 C C . GLY A 1 277 ? 22.335 14.774 -7.559 1.00 88.75 277 GLY A C 1
ATOM 2122 O O . GLY A 1 277 ? 21.759 14.236 -6.614 1.00 88.75 277 GLY A O 1
ATOM 2123 N N . ILE A 1 278 ? 21.679 15.464 -8.500 1.00 89.88 278 ILE A N 1
ATOM 2124 C CA . ILE A 1 278 ? 20.221 15.683 -8.480 1.00 89.88 278 ILE A CA 1
ATOM 2125 C C . ILE A 1 278 ? 19.470 14.354 -8.592 1.00 89.88 278 ILE A C 1
ATOM 2127 O O . ILE A 1 278 ? 18.574 14.071 -7.795 1.00 89.88 278 ILE A O 1
ATOM 2131 N N . VAL A 1 279 ? 19.835 13.524 -9.571 1.00 90.12 279 VAL A N 1
ATOM 2132 C CA . VAL A 1 279 ? 19.170 12.238 -9.798 1.00 90.12 279 VAL A CA 1
ATOM 2133 C C . VAL A 1 279 ? 19.418 11.286 -8.638 1.00 90.12 279 VAL A C 1
ATOM 2135 O O . VAL A 1 279 ? 18.479 10.636 -8.198 1.00 90.12 279 VAL A O 1
ATOM 2138 N N . LEU A 1 280 ? 20.631 11.229 -8.086 1.00 90.00 280 LEU A N 1
ATOM 2139 C CA . LEU A 1 280 ? 20.928 10.386 -6.931 1.00 90.00 280 LEU A CA 1
ATOM 2140 C C . LEU A 1 280 ? 20.084 10.780 -5.712 1.00 90.00 280 LEU A C 1
ATOM 2142 O O . LEU A 1 280 ? 19.518 9.903 -5.063 1.00 90.00 280 LEU A O 1
ATOM 2146 N N . ALA A 1 281 ? 19.944 12.078 -5.428 1.00 88.94 281 ALA A N 1
ATOM 2147 C CA . ALA A 1 281 ? 19.082 12.554 -4.347 1.00 88.94 281 ALA A CA 1
ATOM 2148 C C . ALA A 1 281 ? 17.616 12.137 -4.563 1.00 88.94 281 ALA A C 1
ATOM 2150 O O . ALA A 1 281 ? 16.964 11.645 -3.641 1.00 88.94 281 ALA A O 1
ATOM 2151 N N . LEU A 1 282 ? 17.118 12.257 -5.797 1.00 88.12 282 LEU A N 1
ATOM 2152 C CA . LEU A 1 282 ? 15.762 11.848 -6.164 1.00 88.12 282 LEU A CA 1
ATOM 2153 C C . LEU A 1 282 ? 15.563 10.323 -6.081 1.00 88.12 282 LEU A C 1
ATOM 2155 O O . LEU A 1 282 ? 14.532 9.866 -5.589 1.00 88.12 282 LEU A O 1
ATOM 2159 N N . LEU A 1 283 ? 16.555 9.529 -6.495 1.00 90.06 283 LEU A N 1
ATOM 2160 C CA . LEU A 1 283 ? 16.551 8.070 -6.356 1.00 90.06 283 LEU A CA 1
ATOM 2161 C C . LEU A 1 283 ? 16.491 7.659 -4.883 1.00 90.06 283 LEU A C 1
ATOM 2163 O O . LEU A 1 283 ? 15.668 6.817 -4.527 1.00 90.06 283 LEU A O 1
ATOM 2167 N N . ILE A 1 284 ? 17.315 8.267 -4.024 1.00 87.62 284 ILE A N 1
ATOM 2168 C CA . ILE A 1 284 ? 17.306 8.011 -2.576 1.00 87.62 284 ILE A CA 1
ATOM 2169 C C . ILE A 1 284 ? 15.937 8.356 -1.985 1.00 87.62 284 ILE A C 1
ATOM 2171 O O . ILE A 1 284 ? 15.401 7.577 -1.199 1.00 87.62 284 ILE A O 1
ATOM 2175 N N . TRP A 1 285 ? 15.347 9.484 -2.387 1.00 85.62 285 TRP A N 1
ATOM 2176 C CA . TRP A 1 285 ? 14.036 9.903 -1.901 1.00 85.62 285 TRP A CA 1
ATOM 2177 C C . TRP A 1 285 ? 12.926 8.910 -2.276 1.00 85.62 285 TRP A C 1
ATOM 2179 O O . TRP A 1 285 ? 12.202 8.449 -1.395 1.00 85.62 285 TRP A O 1
ATOM 2189 N N . ILE A 1 286 ? 12.839 8.504 -3.549 1.00 85.62 286 ILE A N 1
ATOM 2190 C CA . ILE A 1 286 ? 11.809 7.565 -4.032 1.00 85.62 286 ILE A CA 1
ATOM 2191 C C . ILE A 1 286 ? 12.008 6.156 -3.456 1.00 85.62 286 ILE A C 1
ATOM 2193 O O . ILE A 1 286 ? 11.042 5.480 -3.114 1.00 85.62 286 ILE A O 1
ATOM 2197 N N . THR A 1 287 ? 13.255 5.695 -3.331 1.00 86.12 287 THR A N 1
ATOM 2198 C CA . THR A 1 287 ? 13.562 4.333 -2.855 1.00 86.12 287 THR A CA 1
ATOM 2199 C C . THR A 1 287 ? 13.624 4.215 -1.333 1.00 86.12 287 THR A C 1
ATOM 2201 O O . THR A 1 287 ? 13.751 3.104 -0.819 1.00 86.12 287 THR A O 1
ATOM 2204 N N . ASN A 1 288 ? 13.482 5.315 -0.586 1.00 84.31 288 ASN A N 1
ATOM 2205 C CA . ASN A 1 288 ? 13.549 5.320 0.876 1.00 84.31 288 ASN A CA 1
ATOM 2206 C C . ASN A 1 288 ? 12.651 4.259 1.557 1.00 84.31 288 ASN A C 1
ATOM 2208 O O . ASN A 1 288 ? 13.143 3.590 2.469 1.00 84.31 288 ASN A O 1
ATOM 2212 N N . PRO A 1 289 ? 11.396 4.002 1.124 1.00 79.94 289 PRO A N 1
ATOM 2213 C CA . PRO A 1 289 ? 10.578 2.938 1.717 1.00 79.94 289 PRO A CA 1
ATOM 2214 C C . PRO A 1 289 ? 11.194 1.537 1.582 1.00 79.94 289 PRO A C 1
ATOM 2216 O O . PRO A 1 289 ? 11.030 0.706 2.474 1.00 79.94 289 PRO A O 1
ATOM 2219 N N . ILE A 1 290 ? 11.924 1.289 0.492 1.00 82.25 290 ILE A N 1
ATOM 2220 C CA . ILE A 1 290 ? 12.577 0.009 0.180 1.00 82.25 290 ILE A CA 1
ATOM 2221 C C . ILE A 1 290 ? 13.930 -0.096 0.875 1.00 82.25 290 ILE A C 1
ATOM 2223 O O . ILE A 1 290 ? 14.276 -1.156 1.381 1.00 82.25 290 ILE A O 1
ATOM 2227 N N . LEU A 1 291 ? 14.691 1.000 0.931 1.00 82.19 291 LEU A N 1
ATOM 2228 C CA . LEU A 1 291 ? 15.973 1.057 1.638 1.00 82.19 291 LEU A CA 1
ATOM 2229 C C . LEU A 1 291 ? 15.783 0.968 3.156 1.00 82.19 291 LEU A C 1
ATOM 2231 O O . LEU A 1 291 ? 16.636 0.454 3.883 1.00 82.19 291 LEU A O 1
ATOM 2235 N N . ARG A 1 292 ? 14.644 1.457 3.655 1.00 83.31 292 ARG A N 1
ATOM 2236 C CA . ARG A 1 292 ? 14.273 1.400 5.065 1.00 83.31 292 ARG A CA 1
ATOM 2237 C C . ARG A 1 292 ? 12.970 0.616 5.258 1.00 83.31 292 ARG A C 1
ATOM 2239 O O . ARG A 1 292 ? 11.982 1.223 5.658 1.00 83.31 292 ARG A O 1
ATOM 2246 N N . PRO A 1 293 ? 12.936 -0.714 5.059 1.00 85.75 293 PRO A N 1
ATOM 2247 C CA . PRO A 1 293 ? 11.706 -1.489 5.227 1.00 85.75 293 PRO A CA 1
ATOM 2248 C C . PRO A 1 293 ? 11.225 -1.506 6.686 1.00 85.75 293 PRO A C 1
ATOM 2250 O O . PRO A 1 293 ? 12.021 -1.326 7.617 1.00 85.75 293 PRO A O 1
ATOM 2253 N N . ALA A 1 294 ? 9.925 -1.742 6.879 1.00 88.44 294 ALA A N 1
ATOM 2254 C CA . ALA A 1 294 ? 9.292 -1.934 8.184 1.00 88.44 294 ALA A CA 1
ATOM 2255 C C . ALA A 1 294 ? 9.508 -3.376 8.690 1.00 88.44 294 ALA A C 1
ATOM 2257 O O . ALA A 1 294 ? 8.665 -4.266 8.548 1.00 88.44 294 ALA A O 1
ATOM 2258 N N . THR A 1 295 ? 10.700 -3.627 9.226 1.00 90.12 295 THR A N 1
ATOM 2259 C CA . THR A 1 295 ? 11.054 -4.894 9.882 1.00 90.12 295 THR A CA 1
ATOM 2260 C C . THR A 1 295 ? 10.463 -4.958 11.296 1.00 90.12 295 THR A C 1
ATOM 2262 O O . THR A 1 295 ? 10.279 -3.897 11.894 1.00 90.12 295 THR A O 1
ATOM 2265 N N . PRO A 1 296 ? 10.243 -6.154 11.884 1.00 91.38 296 PRO A N 1
ATOM 2266 C CA . PRO A 1 296 ? 9.719 -6.280 13.250 1.00 91.38 296 PRO A CA 1
ATOM 2267 C C . PRO A 1 296 ? 10.523 -5.467 14.270 1.00 91.38 296 PRO A C 1
ATOM 2269 O O . PRO A 1 296 ? 9.953 -4.676 15.006 1.00 91.38 296 PRO A O 1
ATOM 2272 N N . ALA A 1 297 ? 11.858 -5.536 14.209 1.00 92.06 297 ALA A N 1
ATOM 2273 C CA . ALA A 1 297 ? 12.739 -4.754 15.081 1.00 92.06 297 ALA A CA 1
ATOM 2274 C C . ALA A 1 297 ? 12.575 -3.228 14.933 1.00 92.06 297 ALA A C 1
ATOM 2276 O O . ALA A 1 297 ? 12.749 -2.489 15.894 1.00 92.06 297 ALA A O 1
ATOM 2277 N N . ARG A 1 298 ? 12.235 -2.735 13.735 1.00 91.38 298 ARG A N 1
ATOM 2278 C CA . ARG A 1 298 ? 12.022 -1.298 13.504 1.00 91.38 298 ARG A CA 1
ATOM 2279 C C . ARG A 1 298 ? 10.627 -0.850 13.909 1.00 91.38 298 ARG A C 1
ATOM 2281 O O . ARG A 1 298 ? 10.486 0.274 14.367 1.00 91.38 298 ARG A O 1
ATOM 2288 N N . ILE A 1 299 ? 9.626 -1.717 13.743 1.00 91.62 299 ILE A N 1
ATOM 2289 C CA . ILE A 1 299 ? 8.281 -1.488 14.280 1.00 91.62 299 ILE A CA 1
ATOM 2290 C C . ILE A 1 299 ? 8.372 -1.412 15.806 1.00 91.62 299 ILE A C 1
ATOM 2292 O O . ILE A 1 299 ? 7.899 -0.442 16.382 1.00 91.62 299 ILE A O 1
ATOM 2296 N N . LEU A 1 300 ? 9.074 -2.357 16.440 1.00 93.12 300 LEU A N 1
ATOM 2297 C CA . LEU A 1 300 ? 9.352 -2.341 17.876 1.00 93.12 300 LEU A CA 1
ATOM 2298 C C . LEU A 1 300 ? 10.035 -1.035 18.303 1.00 93.12 300 LEU A C 1
ATOM 2300 O O . LEU A 1 300 ? 9.531 -0.339 19.175 1.00 93.12 300 LEU A O 1
ATOM 2304 N N . GLN A 1 301 ? 11.119 -0.646 17.625 1.00 92.81 301 GLN A N 1
ATOM 2305 C CA . GLN A 1 301 ? 11.809 0.613 17.911 1.00 92.81 301 GLN A CA 1
ATOM 2306 C C . GLN A 1 301 ? 10.888 1.836 17.765 1.00 92.81 301 GLN A C 1
ATOM 2308 O O . GLN A 1 301 ? 10.980 2.757 18.568 1.00 92.81 301 GLN A O 1
ATOM 2313 N N . HIS A 1 302 ? 10.016 1.867 16.754 1.00 91.25 302 HIS A N 1
ATOM 2314 C CA . HIS A 1 302 ? 9.036 2.941 16.582 1.00 91.25 302 HIS A CA 1
ATOM 2315 C C . HIS A 1 302 ? 8.024 2.975 17.733 1.00 91.25 302 HIS A C 1
ATOM 2317 O O . HIS A 1 302 ? 7.763 4.042 18.281 1.00 91.25 302 HIS A O 1
ATOM 2323 N N . VAL A 1 303 ? 7.511 1.809 18.137 1.00 92.25 303 VAL A N 1
ATOM 2324 C CA . VAL A 1 303 ? 6.573 1.672 19.256 1.00 92.25 303 VAL A CA 1
ATOM 2325 C C . VAL A 1 303 ? 7.207 2.148 20.570 1.00 92.25 303 VAL A C 1
ATOM 2327 O O . VAL A 1 303 ? 6.575 2.889 21.319 1.00 92.25 303 VAL A O 1
ATOM 2330 N N . GLU A 1 304 ? 8.463 1.784 20.836 1.00 92.69 304 GLU A N 1
ATOM 2331 C CA . GLU A 1 304 ? 9.199 2.179 22.048 1.00 92.69 304 GLU A CA 1
ATOM 2332 C C . GLU A 1 304 ? 9.639 3.650 22.044 1.00 92.69 304 GLU A C 1
ATOM 2334 O O . GLU A 1 304 ? 9.752 4.277 23.101 1.00 92.69 304 GLU A O 1
ATOM 2339 N N . ALA A 1 305 ? 9.884 4.215 20.860 1.00 90.50 305 ALA A N 1
ATOM 2340 C CA . ALA A 1 305 ? 10.284 5.606 20.670 1.00 90.50 305 ALA A CA 1
ATOM 2341 C C . ALA A 1 305 ? 9.097 6.580 20.609 1.00 90.50 305 ALA A C 1
ATOM 2343 O O . ALA A 1 305 ? 9.290 7.708 20.165 1.00 90.50 305 ALA A O 1
ATOM 2344 N N . PHE A 1 306 ? 7.902 6.162 21.038 1.00 88.25 306 PHE A N 1
ATOM 2345 C CA . PHE A 1 306 ? 6.688 6.973 20.978 1.00 88.25 306 PHE A CA 1
ATOM 2346 C C . PHE A 1 306 ? 6.884 8.385 21.539 1.00 88.25 306 PHE A C 1
ATOM 2348 O O . PHE A 1 306 ? 7.339 8.571 22.673 1.00 88.25 306 PHE A O 1
ATOM 2355 N N . GLU A 1 307 ? 6.482 9.361 20.732 1.00 81.50 307 GLU A N 1
ATOM 2356 C CA . GLU A 1 307 ? 6.459 10.784 21.040 1.00 81.50 307 GLU A CA 1
ATOM 2357 C C . GLU A 1 307 ? 5.131 11.361 20.537 1.00 81.50 307 GLU A C 1
ATOM 2359 O O . GLU A 1 307 ? 4.596 10.927 19.515 1.00 81.50 307 GLU A O 1
ATOM 2364 N N . VAL A 1 308 ? 4.578 12.330 21.268 1.00 76.25 308 VAL A N 1
ATOM 2365 C CA . VAL A 1 308 ? 3.295 12.943 20.909 1.00 76.25 308 VAL A CA 1
ATOM 2366 C C . VAL A 1 308 ? 3.494 13.948 19.787 1.00 76.25 308 VAL A C 1
ATOM 2368 O O . VAL A 1 308 ? 4.286 14.883 19.907 1.00 76.25 308 VAL A O 1
ATOM 2371 N N . GLY A 1 309 ? 2.752 13.766 18.696 1.00 69.38 309 GLY A N 1
ATOM 2372 C CA . GLY A 1 309 ? 2.676 14.734 17.612 1.00 69.38 309 GLY A CA 1
ATOM 2373 C C . GLY A 1 309 ? 1.800 15.939 17.962 1.00 69.38 309 GLY A C 1
ATOM 2374 O O . GLY A 1 309 ? 1.252 16.069 19.051 1.00 69.38 309 GLY A O 1
ATOM 2375 N N . ARG A 1 310 ? 1.594 16.833 16.990 1.00 69.56 310 ARG A N 1
ATOM 2376 C CA . ARG A 1 310 ? 0.783 18.056 17.163 1.00 69.56 310 ARG A CA 1
ATOM 2377 C C . ARG A 1 310 ? -0.656 17.790 17.639 1.00 69.56 310 ARG A C 1
ATOM 2379 O O . ARG A 1 310 ? -1.259 18.664 18.254 1.00 69.56 310 ARG A O 1
ATOM 2386 N N . PHE A 1 311 ? -1.200 16.615 17.322 1.00 73.62 311 PHE A N 1
ATOM 2387 C CA . PHE A 1 311 ? -2.532 16.174 17.727 1.00 73.62 311 PHE A CA 1
ATOM 2388 C C . PHE A 1 311 ? -2.405 14.886 18.556 1.00 73.62 311 PHE A C 1
ATOM 2390 O O . PHE A 1 311 ? -2.183 13.815 17.975 1.00 73.62 311 PHE A O 1
ATOM 2397 N N . PRO A 1 312 ? -2.537 14.967 19.894 1.00 76.06 312 PRO A N 1
ATOM 2398 C CA . PRO A 1 312 ? -2.297 13.830 20.779 1.00 76.06 312 PRO A CA 1
ATOM 2399 C C . PRO A 1 312 ? -3.168 12.614 20.469 1.00 76.06 312 PRO A C 1
ATOM 2401 O O . PRO A 1 312 ? -2.644 11.521 20.278 1.00 76.06 312 PRO A O 1
ATOM 2404 N N . PHE A 1 313 ? -4.481 12.800 20.314 1.00 74.12 313 PHE A N 1
ATOM 2405 C CA . PHE A 1 313 ? -5.404 11.689 20.058 1.00 74.12 313 PHE A CA 1
ATOM 2406 C C . PHE A 1 313 ? -5.100 10.913 18.764 1.00 74.12 313 PHE A C 1
ATOM 2408 O O . PHE A 1 313 ? -5.202 9.691 18.754 1.00 74.12 313 PHE A O 1
ATOM 2415 N N . ILE A 1 314 ? -4.700 11.604 17.687 1.00 76.25 314 ILE A N 1
ATOM 2416 C CA . ILE A 1 314 ? -4.327 10.967 16.411 1.00 76.25 314 ILE A CA 1
ATOM 2417 C C . ILE A 1 314 ? -3.053 10.152 16.611 1.00 76.25 314 ILE A C 1
ATOM 2419 O O . ILE A 1 314 ? -3.010 8.987 16.236 1.00 76.25 314 ILE A O 1
ATOM 2423 N N . SER A 1 315 ? -2.063 10.737 17.293 1.00 82.56 315 SER A N 1
ATOM 2424 C CA . SER A 1 315 ? -0.780 10.082 17.568 1.00 82.56 315 SER A CA 1
ATOM 2425 C C . SER A 1 315 ? -0.972 8.776 18.347 1.00 82.56 315 SER A C 1
ATOM 2427 O O . SER A 1 315 ? -0.391 7.756 17.995 1.00 82.56 315 SER A O 1
ATOM 2429 N N . TRP A 1 316 ? -1.827 8.785 19.376 1.00 86.88 316 TRP A N 1
ATOM 2430 C CA . TRP A 1 316 ? -2.149 7.596 20.171 1.00 86.88 316 TRP A CA 1
ATOM 2431 C C . TRP A 1 316 ? -2.878 6.519 19.371 1.00 86.88 316 TRP A C 1
ATOM 2433 O O . TRP A 1 316 ? -2.564 5.337 19.497 1.00 86.88 316 TRP A O 1
ATOM 2443 N N . ARG A 1 317 ? -3.829 6.929 18.535 1.00 83.44 317 ARG A N 1
ATOM 2444 C CA . ARG A 1 317 ? -4.632 6.024 17.714 1.00 83.44 317 ARG A CA 1
ATOM 2445 C C . ARG A 1 317 ? -3.809 5.352 16.617 1.00 83.44 317 ARG A C 1
ATOM 2447 O O . ARG A 1 317 ? -3.918 4.145 16.422 1.00 83.44 317 ARG A O 1
ATOM 2454 N N . ASP A 1 318 ? -2.946 6.111 15.949 1.00 84.12 318 ASP A N 1
ATOM 2455 C CA . ASP A 1 318 ? -2.053 5.580 14.916 1.00 84.12 318 ASP A CA 1
ATOM 2456 C C . ASP A 1 318 ? -0.973 4.675 15.526 1.00 84.12 318 ASP A C 1
ATOM 2458 O O . ASP A 1 318 ? -0.560 3.700 14.902 1.00 84.12 318 ASP A O 1
ATOM 2462 N N . TRP A 1 319 ? -0.557 4.952 16.767 1.00 90.38 319 TRP A N 1
ATOM 2463 C CA . TRP A 1 319 ? 0.397 4.140 17.523 1.00 90.38 319 TRP A CA 1
ATOM 2464 C C . TRP A 1 319 ? -0.208 2.850 18.112 1.00 90.38 319 TRP A C 1
ATOM 2466 O O . TRP A 1 319 ? 0.485 1.833 18.186 1.00 90.38 319 TRP A O 1
ATOM 2476 N N . GLU A 1 320 ? -1.499 2.840 18.473 1.00 91.62 320 GLU A N 1
ATOM 2477 C CA . GLU A 1 320 ? -2.221 1.668 19.011 1.00 91.62 320 GLU A CA 1
ATOM 2478 C C . GLU A 1 320 ? -2.112 0.446 18.087 1.00 91.62 320 GLU A C 1
ATOM 2480 O O . GLU A 1 320 ? -1.908 -0.678 18.549 1.00 91.62 320 GLU A O 1
ATOM 2485 N N . ILE A 1 321 ? -2.228 0.649 16.771 1.00 92.56 321 ILE A N 1
ATOM 2486 C CA . ILE A 1 321 ? -2.211 -0.436 15.781 1.00 92.56 321 ILE A CA 1
ATOM 2487 C C . ILE A 1 321 ? -0.860 -1.180 15.775 1.00 92.56 321 ILE A C 1
ATOM 2489 O O . ILE A 1 321 ? -0.855 -2.389 16.027 1.00 92.56 321 ILE A O 1
ATOM 2493 N N . PRO A 1 322 ? 0.298 -0.529 15.536 1.00 93.44 322 PRO A N 1
ATOM 2494 C CA . PRO A 1 322 ? 1.588 -1.207 15.593 1.00 93.44 322 PRO A CA 1
ATOM 2495 C C . PRO A 1 322 ? 1.957 -1.698 16.999 1.00 93.44 322 PRO A C 1
ATOM 2497 O O . PRO A 1 322 ? 2.612 -2.735 17.107 1.00 93.44 322 PRO A O 1
ATOM 2500 N N . ALA A 1 323 ? 1.530 -1.010 18.065 1.00 93.69 323 ALA A N 1
ATOM 2501 C CA . ALA A 1 323 ? 1.762 -1.446 19.441 1.00 93.69 323 ALA A CA 1
ATOM 2502 C C . ALA A 1 323 ? 0.996 -2.733 19.785 1.00 93.69 323 ALA A C 1
ATOM 2504 O O . ALA A 1 323 ? 1.598 -3.667 20.312 1.00 93.69 323 ALA A O 1
ATOM 2505 N N . SER A 1 324 ? -0.293 -2.820 19.431 1.00 92.50 324 SER A N 1
ATOM 2506 C CA . SER A 1 324 ? -1.095 -4.038 19.627 1.00 92.50 324 SER A CA 1
ATOM 2507 C C . SER A 1 324 ? -0.497 -5.224 18.876 1.00 92.50 324 SER A C 1
ATOM 2509 O O . SER A 1 324 ? -0.286 -6.273 19.467 1.00 92.50 324 SER A O 1
ATOM 2511 N N . TRP A 1 325 ? -0.090 -5.033 17.619 1.00 93.94 325 TRP A N 1
ATOM 2512 C CA . TRP A 1 325 ? 0.573 -6.091 16.856 1.00 93.94 325 TRP A CA 1
ATOM 2513 C C . TRP A 1 325 ? 1.893 -6.547 17.487 1.00 93.94 325 TRP A C 1
ATOM 2515 O O . TRP A 1 325 ? 2.179 -7.739 17.512 1.00 93.94 325 TRP A O 1
ATOM 2525 N N . ALA A 1 326 ? 2.703 -5.627 18.020 1.00 93.12 326 ALA A N 1
ATOM 2526 C CA . ALA A 1 326 ? 3.946 -6.000 18.692 1.00 93.12 326 ALA A CA 1
ATOM 2527 C C . ALA A 1 326 ? 3.696 -6.853 19.952 1.00 93.12 326 ALA A C 1
ATOM 2529 O O . ALA A 1 326 ? 4.511 -7.723 20.264 1.00 93.12 326 ALA A O 1
ATOM 2530 N N . ILE A 1 327 ? 2.581 -6.621 20.655 1.00 91.94 327 ILE A N 1
ATOM 2531 C CA . ILE A 1 327 ? 2.130 -7.467 21.769 1.00 91.94 327 ILE A CA 1
ATOM 2532 C C . ILE A 1 327 ? 1.663 -8.830 21.244 1.00 91.94 327 ILE A C 1
ATOM 2534 O O . ILE A 1 327 ? 2.132 -9.847 21.749 1.00 91.94 327 ILE A O 1
ATOM 2538 N N . ASP A 1 328 ? 0.809 -8.852 20.214 1.00 90.38 328 ASP A N 1
ATOM 2539 C CA . ASP A 1 328 ? 0.257 -10.081 19.618 1.00 90.38 328 ASP A CA 1
ATOM 2540 C C . ASP A 1 328 ? 1.365 -11.040 19.133 1.00 90.38 328 ASP A C 1
ATOM 2542 O O . ASP A 1 328 ? 1.255 -12.256 19.263 1.00 90.38 328 ASP A O 1
ATOM 2546 N N . GLU A 1 329 ? 2.463 -10.495 18.601 1.00 90.69 329 GLU A N 1
ATOM 2547 C CA . GLU A 1 329 ? 3.634 -11.252 18.129 1.00 90.69 329 GLU A CA 1
ATOM 2548 C C . GLU A 1 329 ? 4.632 -11.611 19.247 1.00 90.69 329 GLU A C 1
ATOM 2550 O O . GLU A 1 329 ? 5.685 -12.195 18.981 1.00 90.69 329 GLU A O 1
ATOM 2555 N N . GLY A 1 330 ? 4.356 -11.233 20.499 1.00 91.50 330 GLY A N 1
ATOM 2556 C CA . GLY A 1 330 ? 5.218 -11.532 21.645 1.00 91.50 330 GLY A CA 1
ATOM 2557 C C . GLY A 1 330 ? 6.549 -10.769 21.660 1.00 91.50 330 GLY A C 1
ATOM 2558 O O . GLY A 1 330 ? 7.515 -11.235 22.265 1.00 91.50 330 GLY A O 1
ATOM 2559 N N . LEU A 1 331 ? 6.629 -9.598 21.013 1.00 90.44 331 LEU A N 1
ATOM 2560 C CA . LEU A 1 331 ? 7.856 -8.785 20.960 1.00 90.44 331 LEU A CA 1
ATOM 2561 C C . LEU A 1 331 ? 8.151 -8.028 22.267 1.00 90.44 331 LEU A C 1
ATOM 2563 O O . LEU A 1 331 ? 9.241 -7.481 22.403 1.00 90.44 331 LEU A O 1
ATOM 2567 N N . ASN A 1 332 ? 7.209 -8.010 23.217 1.00 90.19 332 ASN A N 1
ATOM 2568 C CA . ASN A 1 332 ? 7.333 -7.395 24.548 1.00 90.19 332 ASN A CA 1
ATOM 2569 C C . ASN A 1 332 ? 7.870 -5.943 24.525 1.00 90.19 332 ASN A C 1
ATOM 2571 O O . ASN A 1 332 ? 8.920 -5.668 25.113 1.00 90.19 332 ASN A O 1
ATOM 2575 N N . PRO A 1 333 ? 7.171 -5.006 23.855 1.00 91.31 333 PRO A N 1
ATOM 2576 C CA . PRO A 1 333 ? 7.606 -3.614 23.737 1.00 91.31 333 PRO A CA 1
ATOM 2577 C C . PRO A 1 333 ? 7.767 -2.906 25.087 1.00 91.31 333 PRO A C 1
ATOM 2579 O O . PRO A 1 333 ? 6.910 -2.987 25.970 1.00 91.31 333 PRO A O 1
ATOM 2582 N N . ASN A 1 334 ? 8.842 -2.128 25.232 1.00 91.94 334 ASN A N 1
ATOM 2583 C CA . ASN A 1 334 ? 9.033 -1.272 26.397 1.00 91.94 334 ASN A CA 1
ATOM 2584 C C . ASN A 1 334 ? 8.206 0.025 26.306 1.00 91.94 334 ASN A C 1
ATOM 2586 O O . ASN A 1 334 ? 8.612 1.013 25.692 1.00 91.94 334 ASN A O 1
ATOM 2590 N N . PHE A 1 335 ? 7.086 0.074 27.028 1.00 91.31 335 PHE A N 1
ATOM 2591 C CA . PHE A 1 335 ? 6.199 1.243 27.068 1.00 91.31 335 PHE A CA 1
ATOM 2592 C C . PHE A 1 335 ? 6.609 2.361 28.042 1.00 91.31 335 PHE A C 1
ATOM 2594 O O . PHE A 1 335 ? 5.812 3.260 28.300 1.00 91.31 335 PHE A O 1
ATOM 2601 N N . THR A 1 336 ? 7.832 2.374 28.586 1.00 90.56 336 THR A N 1
ATOM 2602 C CA . THR A 1 336 ? 8.246 3.381 29.589 1.00 90.56 336 THR A CA 1
ATOM 2603 C C . THR A 1 336 ? 8.058 4.825 29.104 1.00 90.56 336 THR A C 1
ATOM 2605 O O . THR A 1 336 ? 7.603 5.674 29.871 1.00 90.56 336 THR A O 1
ATOM 2608 N N . ARG A 1 337 ? 8.395 5.129 27.841 1.00 89.75 337 ARG A N 1
ATOM 2609 C CA . ARG A 1 337 ? 8.221 6.481 27.275 1.00 89.75 337 ARG A CA 1
ATOM 2610 C C . ARG A 1 337 ? 6.752 6.829 27.083 1.00 89.75 337 ARG A C 1
ATOM 2612 O O . ARG A 1 337 ? 6.307 7.857 27.585 1.00 89.75 337 ARG A O 1
ATOM 2619 N N . ALA A 1 338 ? 6.002 5.941 26.436 1.00 90.69 338 ALA A N 1
ATOM 2620 C CA . ALA A 1 338 ? 4.576 6.127 26.220 1.00 90.69 338 ALA A CA 1
ATOM 2621 C C . ALA A 1 338 ? 3.811 6.278 27.546 1.00 90.69 338 ALA A C 1
ATOM 2623 O O . ALA A 1 338 ? 2.907 7.099 27.646 1.00 90.69 338 ALA A O 1
ATOM 2624 N N . ARG A 1 339 ? 4.221 5.572 28.606 1.00 89.75 339 ARG A N 1
ATOM 2625 C CA . ARG A 1 339 ? 3.626 5.709 29.942 1.00 89.75 339 ARG A CA 1
ATOM 2626 C C . ARG A 1 339 ? 3.887 7.084 30.561 1.00 89.75 339 ARG A C 1
ATOM 2628 O O . ARG A 1 339 ? 2.981 7.663 31.143 1.00 89.75 339 ARG A O 1
ATOM 2635 N N . LYS A 1 340 ? 5.096 7.639 30.406 1.00 89.31 340 LYS A N 1
ATOM 2636 C CA . LYS A 1 340 ? 5.393 9.013 30.861 1.00 89.31 340 LYS A CA 1
ATOM 2637 C C . LYS A 1 340 ? 4.513 10.042 30.161 1.00 89.31 340 LYS A C 1
ATOM 2639 O O . LYS A 1 340 ? 4.021 10.956 30.811 1.00 89.31 340 LYS A O 1
ATOM 2644 N N . VAL A 1 341 ? 4.322 9.874 28.854 1.00 89.31 341 VAL A N 1
ATOM 2645 C CA . VAL A 1 341 ? 3.403 10.705 28.076 1.00 89.31 341 VAL A CA 1
ATOM 2646 C C . VAL A 1 341 ? 1.978 10.561 28.607 1.00 89.31 341 VAL A C 1
ATOM 2648 O O . VAL A 1 341 ? 1.346 11.566 28.896 1.00 89.31 341 VAL A O 1
ATOM 2651 N N . LEU A 1 342 ? 1.488 9.331 28.778 1.00 89.12 342 LEU A N 1
ATOM 2652 C CA . LEU A 1 342 ? 0.132 9.076 29.261 1.00 89.12 342 LEU A CA 1
ATOM 2653 C C . LEU A 1 342 ? -0.130 9.747 30.613 1.00 89.12 342 LEU A C 1
ATOM 2655 O O . LEU A 1 342 ? -1.150 10.406 30.769 1.00 89.12 342 LEU A O 1
ATOM 2659 N N . HIS A 1 343 ? 0.797 9.631 31.568 1.00 88.38 343 HIS A N 1
ATOM 2660 C CA . HIS A 1 343 ? 0.664 10.311 32.858 1.00 88.38 343 HIS A CA 1
ATOM 2661 C C . HIS A 1 343 ? 0.590 11.828 32.702 1.00 88.38 343 HIS A C 1
ATOM 2663 O O . HIS A 1 343 ? -0.235 12.457 33.347 1.00 88.38 343 HIS A O 1
ATOM 2669 N N . HIS A 1 344 ? 1.408 12.414 31.823 1.00 87.69 344 HIS A N 1
ATOM 2670 C CA . HIS A 1 344 ? 1.352 13.849 31.570 1.00 87.69 344 HIS A CA 1
ATOM 2671 C C . HIS A 1 344 ? -0.010 14.284 31.011 1.00 87.69 344 HIS A C 1
ATOM 2673 O O . HIS A 1 344 ? -0.555 15.289 31.461 1.00 87.69 344 HIS A O 1
ATOM 2679 N N . GLU A 1 345 ? -0.570 13.519 30.070 1.00 86.06 345 GLU A N 1
ATOM 2680 C CA . GLU A 1 345 ? -1.897 13.765 29.485 1.00 86.06 345 GLU A CA 1
ATOM 2681 C C . GLU A 1 345 ? -3.020 13.631 30.530 1.00 86.06 345 GLU A C 1
ATOM 2683 O O . GLU A 1 345 ? -3.961 14.425 30.522 1.00 86.06 345 GLU A O 1
ATOM 2688 N N . ILE A 1 346 ? -2.908 12.665 31.453 1.00 86.25 346 ILE A N 1
ATOM 2689 C CA . ILE A 1 346 ? -3.825 12.506 32.595 1.00 86.25 346 ILE A CA 1
ATOM 2690 C C . ILE A 1 346 ? -3.710 13.706 33.544 1.00 86.25 346 ILE A C 1
ATOM 2692 O O . ILE A 1 346 ? -4.722 14.300 33.906 1.00 86.25 346 ILE A O 1
ATOM 2696 N N . ASP A 1 347 ? -2.487 14.099 33.908 1.00 85.19 347 ASP A N 1
ATOM 2697 C CA . ASP A 1 347 ? -2.223 15.189 34.853 1.00 85.19 347 ASP A CA 1
ATOM 2698 C C . ASP A 1 347 ? -2.660 16.566 34.309 1.00 85.19 347 ASP A C 1
ATOM 2700 O O . ASP A 1 347 ? -2.951 17.474 35.088 1.00 85.19 347 ASP A O 1
ATOM 2704 N N . THR A 1 348 ? -2.703 16.741 32.982 1.00 81.88 348 THR A N 1
ATOM 2705 C CA . THR A 1 348 ? -3.144 17.991 32.329 1.00 81.88 348 THR A CA 1
ATOM 2706 C C . THR A 1 348 ? -4.622 18.018 31.931 1.00 81.88 348 THR A C 1
ATOM 2708 O O . THR A 1 348 ? -5.072 19.053 31.441 1.00 81.88 348 THR A O 1
ATOM 2711 N N . ASP A 1 349 ? -5.374 16.934 32.158 1.00 76.38 349 ASP A N 1
ATOM 2712 C CA . ASP A 1 349 ? -6.815 16.810 31.870 1.00 76.38 349 ASP A CA 1
ATOM 2713 C C . ASP A 1 349 ? -7.207 17.305 30.463 1.00 76.38 349 ASP A C 1
ATOM 2715 O O . ASP A 1 349 ? -8.057 18.179 30.264 1.00 76.38 349 ASP A O 1
ATOM 2719 N N . GLN A 1 350 ? -6.523 16.781 29.443 1.00 73.62 350 GLN A N 1
ATOM 2720 C CA . GLN A 1 350 ? -6.739 17.213 28.063 1.00 73.62 350 GLN A CA 1
ATOM 2721 C C . GLN A 1 350 ? -8.171 16.896 27.584 1.00 73.62 350 GLN A C 1
ATOM 2723 O O . GLN A 1 350 ? -8.681 15.803 27.839 1.00 73.62 350 GLN A O 1
ATOM 2728 N N . PRO A 1 351 ? -8.812 17.758 26.766 1.00 72.75 351 PRO A N 1
ATOM 2729 C CA . PRO A 1 351 ? -10.192 17.548 26.299 1.00 72.75 351 PRO A CA 1
ATOM 2730 C C . PRO A 1 351 ? -10.442 16.219 25.563 1.00 72.75 351 PRO A C 1
ATOM 2732 O O . PRO A 1 351 ? -11.580 15.773 25.426 1.00 72.75 351 PRO A O 1
ATOM 2735 N N . GLN A 1 352 ? -9.383 15.590 25.048 1.00 79.12 352 GLN A N 1
ATOM 2736 C CA . GLN A 1 352 ? -9.426 14.346 24.276 1.00 79.12 352 GLN A CA 1
ATOM 2737 C C . GLN A 1 352 ? -8.912 13.131 25.062 1.00 79.12 352 GLN A C 1
ATOM 2739 O O . GLN A 1 352 ? -8.766 12.049 24.487 1.00 79.12 352 GLN A O 1
ATOM 2744 N N . LEU A 1 353 ? -8.687 13.282 26.372 1.00 83.94 353 LEU A N 1
ATOM 2745 C CA . LEU A 1 353 ? -8.143 12.246 27.248 1.00 83.94 353 LEU A CA 1
ATOM 2746 C C . LEU A 1 353 ? -8.930 10.931 27.151 1.00 83.94 353 LEU A C 1
ATOM 2748 O O . LEU A 1 353 ? -8.336 9.866 27.052 1.00 83.94 353 LEU A O 1
ATOM 2752 N N . THR A 1 354 ? -10.262 10.983 27.057 1.00 83.19 354 THR A N 1
ATOM 2753 C CA . THR A 1 354 ? -11.096 9.770 26.925 1.00 83.19 354 THR A CA 1
ATOM 2754 C C . THR A 1 354 ? -10.796 8.930 25.677 1.00 83.19 354 THR A C 1
ATOM 2756 O O . THR A 1 354 ? -10.914 7.707 25.730 1.00 83.19 354 THR A O 1
ATOM 2759 N N . MET A 1 355 ? -10.388 9.554 24.565 1.00 80.44 355 MET A N 1
ATOM 2760 C CA . MET A 1 355 ? -9.986 8.833 23.351 1.00 80.44 355 MET A CA 1
ATOM 2761 C C . MET A 1 355 ? -8.585 8.236 23.505 1.00 80.44 355 MET A C 1
ATOM 2763 O O . MET A 1 355 ? -8.373 7.083 23.142 1.00 80.44 355 MET A O 1
ATOM 2767 N N . ILE A 1 356 ? -7.661 8.994 24.107 1.00 87.12 356 ILE A N 1
ATOM 2768 C CA . ILE A 1 356 ? -6.295 8.544 24.421 1.00 87.12 356 ILE A CA 1
ATOM 2769 C C . ILE A 1 356 ? -6.331 7.320 25.343 1.00 87.12 356 ILE A C 1
ATOM 2771 O O . ILE A 1 356 ? -5.667 6.318 25.078 1.00 87.12 356 ILE A O 1
ATOM 2775 N N . LEU A 1 357 ? -7.160 7.374 26.389 1.00 88.19 357 LEU A N 1
ATOM 2776 C CA . LEU A 1 357 ? -7.357 6.272 27.325 1.00 88.19 357 LEU A CA 1
ATOM 2777 C C . LEU A 1 357 ? -7.896 5.026 26.624 1.00 88.19 357 LEU A C 1
ATOM 2779 O O . LEU A 1 357 ? -7.471 3.929 26.958 1.00 88.19 357 LEU A O 1
ATOM 2783 N N . GLY A 1 358 ? -8.775 5.164 25.626 1.00 85.94 358 GLY A N 1
ATOM 2784 C CA . GLY A 1 358 ? -9.267 4.022 24.850 1.00 85.94 358 GLY A CA 1
ATOM 2785 C C . GLY A 1 358 ? -8.132 3.247 24.171 1.00 85.94 358 GLY A C 1
ATOM 2786 O O . GLY A 1 358 ? -8.057 2.023 24.299 1.00 85.94 358 GLY A O 1
ATOM 2787 N N . SER A 1 359 ? -7.221 3.967 23.511 1.00 88.56 359 SER A N 1
ATOM 2788 C CA . SER A 1 359 ? -6.040 3.388 22.862 1.00 88.56 359 SER A CA 1
ATOM 2789 C C . SER A 1 359 ? -5.043 2.812 23.867 1.00 88.56 359 SER A C 1
ATOM 2791 O O . SER A 1 359 ? -4.596 1.675 23.713 1.00 88.56 359 SER A O 1
ATOM 2793 N N . ALA A 1 360 ? -4.739 3.552 24.937 1.00 89.31 360 ALA A N 1
ATOM 2794 C CA . ALA A 1 360 ? -3.810 3.121 25.980 1.00 89.31 360 ALA A CA 1
ATOM 2795 C C . ALA A 1 360 ? -4.319 1.893 26.759 1.00 89.31 360 ALA A C 1
ATOM 2797 O O . ALA A 1 360 ? -3.551 0.975 27.052 1.00 89.31 360 ALA A O 1
ATOM 2798 N N . SER A 1 361 ? -5.613 1.839 27.083 1.00 89.06 361 SER A N 1
ATOM 2799 C CA . SER A 1 361 ? -6.222 0.700 27.775 1.00 89.06 361 SER A CA 1
ATOM 2800 C C . SER A 1 361 ? -6.146 -0.577 26.943 1.00 89.06 361 SER A C 1
ATOM 2802 O O . SER A 1 361 ? -5.846 -1.633 27.494 1.00 89.06 361 SER A O 1
ATOM 2804 N N . ARG A 1 362 ? -6.351 -0.487 25.621 1.00 86.75 362 ARG A N 1
ATOM 2805 C CA . ARG A 1 362 ? -6.308 -1.656 24.730 1.00 86.75 362 ARG A CA 1
ATOM 2806 C C . ARG A 1 362 ? -4.952 -2.362 24.746 1.00 86.75 362 ARG A C 1
ATOM 2808 O O . ARG A 1 362 ? -4.902 -3.584 24.706 1.00 86.75 362 ARG A O 1
ATOM 2815 N N . VAL A 1 363 ? -3.859 -1.607 24.814 1.00 88.81 363 VAL A N 1
ATOM 2816 C CA . VAL A 1 363 ? -2.496 -2.164 24.875 1.00 88.81 363 VAL A CA 1
ATOM 2817 C C . VAL A 1 363 ? -2.026 -2.437 26.313 1.00 88.81 363 VAL A C 1
ATOM 2819 O O . VAL A 1 363 ? -0.838 -2.647 26.549 1.00 88.81 363 VAL A O 1
ATOM 2822 N N . GLY A 1 364 ? -2.939 -2.407 27.293 1.00 86.25 364 GLY A N 1
ATOM 2823 C CA . GLY A 1 364 ? -2.644 -2.709 28.697 1.00 86.25 364 GLY A CA 1
ATOM 2824 C C . GLY A 1 364 ? -1.789 -1.655 29.409 1.00 86.25 364 GLY A C 1
ATOM 2825 O O . GLY A 1 364 ? -1.122 -1.961 30.398 1.00 86.25 364 GLY A O 1
ATOM 2826 N N . MET A 1 365 ? -1.757 -0.416 28.911 1.00 86.44 365 MET A N 1
ATOM 2827 C CA . MET A 1 365 ? -0.919 0.629 29.502 1.00 86.44 365 MET A CA 1
ATOM 2828 C C . MET A 1 365 ? -1.527 1.296 30.728 1.00 86.44 365 MET A C 1
ATOM 2830 O O . MET A 1 365 ? -0.761 1.680 31.609 1.00 86.44 365 MET A O 1
ATOM 2834 N N . VAL A 1 366 ? -2.853 1.438 30.774 1.00 84.62 366 VAL A N 1
ATOM 2835 C CA . VAL A 1 366 ? -3.560 2.014 31.926 1.00 84.62 366 VAL A CA 1
ATOM 2836 C C . VAL A 1 366 ? -3.458 1.035 33.091 1.00 84.62 366 VAL A C 1
ATOM 2838 O O . VAL A 1 366 ? -3.880 -0.113 32.968 1.00 84.62 366 VAL A O 1
ATOM 2841 N N . GLN A 1 367 ? -2.856 1.473 34.193 1.00 80.06 367 GLN A N 1
ATOM 2842 C CA . GLN A 1 367 ? -2.656 0.658 35.388 1.00 80.06 367 GLN A CA 1
ATOM 2843 C C . GLN A 1 367 ? -3.726 0.965 36.444 1.00 80.06 367 GLN A C 1
ATOM 2845 O O . GLN A 1 367 ? -4.295 2.057 36.437 1.00 80.06 367 GLN A O 1
ATOM 2850 N N . PRO A 1 368 ? -3.963 0.068 37.419 1.00 75.06 368 PRO A N 1
ATOM 2851 C CA . PRO A 1 368 ? -4.934 0.311 38.488 1.00 75.06 368 PRO A CA 1
ATOM 2852 C C . PRO A 1 368 ? -4.715 1.625 39.260 1.00 75.06 368 PRO A C 1
ATOM 2854 O O . PRO A 1 368 ? -5.681 2.263 39.657 1.00 75.06 368 PRO A O 1
ATOM 2857 N N . TYR A 1 369 ? -3.465 2.075 39.430 1.00 76.44 369 TYR A N 1
ATOM 2858 C CA . TYR A 1 369 ? -3.172 3.347 40.109 1.00 76.44 369 TYR A CA 1
ATOM 2859 C C . TYR A 1 369 ? -3.540 4.585 39.272 1.00 76.44 369 TYR A C 1
ATOM 2861 O O . TYR A 1 369 ? -3.798 5.648 39.835 1.00 76.44 369 TYR A O 1
ATOM 2869 N N . ASP A 1 370 ? -3.550 4.475 37.938 1.00 78.44 370 ASP A N 1
ATOM 2870 C CA . ASP A 1 370 ? -3.964 5.565 37.049 1.00 78.44 370 ASP A CA 1
ATOM 2871 C C . ASP A 1 370 ? -5.470 5.794 37.176 1.00 78.44 370 ASP A C 1
ATOM 2873 O O . ASP A 1 370 ? -5.935 6.929 37.180 1.00 78.44 370 ASP A O 1
ATOM 2877 N N . VAL A 1 371 ? -6.222 4.702 37.345 1.00 74.62 371 VAL A N 1
ATOM 2878 C CA . VAL A 1 371 ? -7.685 4.680 37.441 1.00 74.62 371 VAL A CA 1
ATOM 2879 C C . VAL A 1 371 ? -8.201 5.558 38.580 1.00 74.62 371 VAL A C 1
ATOM 2881 O O . VAL A 1 371 ? -9.189 6.267 38.401 1.00 74.62 371 VAL A O 1
ATOM 2884 N N . GLU A 1 372 ? -7.517 5.563 39.726 1.00 72.38 372 GLU A N 1
ATOM 2885 C CA . GLU A 1 372 ? -7.873 6.396 40.884 1.00 72.38 372 GLU A CA 1
ATOM 2886 C C . GLU A 1 372 ? -7.739 7.899 40.602 1.00 72.38 372 GLU A C 1
ATOM 2888 O O . GLU A 1 372 ? -8.399 8.716 41.243 1.00 72.38 372 GLU A O 1
ATOM 2893 N N . ARG A 1 373 ? -6.892 8.269 39.635 1.00 74.31 373 ARG A N 1
ATOM 2894 C CA . ARG A 1 373 ? -6.615 9.660 39.261 1.00 74.31 373 ARG A CA 1
ATOM 2895 C C . ARG A 1 373 ? -7.499 10.168 38.135 1.00 74.31 373 ARG A C 1
ATOM 2897 O O . ARG A 1 373 ? -7.455 11.360 37.865 1.00 74.31 373 ARG A O 1
ATOM 2904 N N . LEU A 1 374 ? -8.275 9.303 37.478 1.00 76.25 374 LEU A N 1
ATOM 2905 C CA . LEU A 1 374 ? -9.101 9.694 36.341 1.00 76.25 374 LEU A CA 1
ATOM 2906 C C . LEU A 1 374 ? -10.336 10.465 36.826 1.00 76.25 374 LEU A C 1
ATOM 2908 O O . LEU A 1 374 ? -11.277 9.844 37.346 1.00 76.25 374 LEU A O 1
ATOM 2912 N N . PRO A 1 375 ? -10.389 11.802 36.640 1.00 62.66 375 PRO A N 1
ATOM 2913 C CA . PRO A 1 375 ? -11.623 12.523 36.878 1.00 62.66 375 PRO A CA 1
ATOM 2914 C C . PRO A 1 375 ? -12.675 11.917 35.941 1.00 62.66 375 PRO A C 1
ATOM 2916 O O . PRO A 1 375 ? -12.386 11.539 34.812 1.00 62.66 375 PRO A O 1
ATOM 2919 N N . GLU A 1 376 ? -13.914 11.784 36.406 1.00 74.31 376 GLU A N 1
ATOM 2920 C CA . GLU A 1 376 ? -15.056 11.301 35.611 1.00 74.31 376 GLU A CA 1
ATOM 2921 C C . GLU A 1 376 ? -15.258 9.780 35.440 1.00 74.31 376 GLU A C 1
ATOM 2923 O O . GLU A 1 376 ? -16.309 9.418 34.895 1.00 74.31 376 GLU A O 1
ATOM 2928 N N . LEU A 1 377 ? -14.386 8.889 35.939 1.00 78.12 377 LEU A N 1
ATOM 2929 C CA . LEU A 1 377 ? -14.615 7.429 35.850 1.00 78.12 377 LEU A CA 1
ATOM 2930 C C . LEU A 1 377 ? -15.987 7.036 36.393 1.00 78.12 377 LEU A C 1
ATOM 2932 O O . LEU A 1 377 ? -16.782 6.411 35.698 1.00 78.12 377 LEU A O 1
ATOM 2936 N N . GLU A 1 378 ? -16.296 7.454 37.615 1.00 80.81 378 GLU A N 1
ATOM 2937 C CA . GLU A 1 378 ? -17.541 7.083 38.281 1.00 80.81 378 GLU A CA 1
ATOM 2938 C C . GLU A 1 378 ? -18.770 7.655 37.550 1.00 80.81 378 GLU A C 1
ATOM 2940 O O . GLU A 1 378 ? -19.803 7.002 37.410 1.00 80.81 378 GLU A O 1
ATOM 2945 N N . ARG A 1 379 ? -18.648 8.857 36.979 1.00 84.31 379 ARG A N 1
ATOM 2946 C CA . ARG A 1 379 ? -19.706 9.464 36.161 1.00 84.31 379 ARG A CA 1
ATOM 2947 C C . ARG A 1 379 ? -19.937 8.669 34.870 1.00 84.31 379 ARG A C 1
ATOM 2949 O O . ARG A 1 379 ? -21.085 8.410 34.507 1.00 84.31 379 ARG A O 1
ATOM 2956 N N . LYS A 1 380 ? -18.867 8.269 34.175 1.00 86.25 380 LYS A N 1
ATOM 2957 C CA . LYS A 1 380 ? -18.946 7.463 32.946 1.00 86.25 380 LYS A CA 1
ATOM 2958 C C . LYS A 1 380 ? -19.419 6.036 33.241 1.00 86.25 380 LYS A C 1
ATOM 2960 O O . LYS A 1 380 ? -20.248 5.521 32.494 1.00 86.25 380 LYS A O 1
ATOM 2965 N N . ARG A 1 381 ? -19.000 5.450 34.366 1.00 85.62 381 ARG A N 1
ATOM 2966 C CA . ARG A 1 381 ? -19.498 4.171 34.883 1.00 85.62 381 ARG A CA 1
ATOM 2967 C C . ARG A 1 381 ? -21.004 4.218 35.090 1.00 85.62 381 ARG A C 1
ATOM 2969 O O . ARG A 1 381 ? -21.692 3.389 34.516 1.00 85.62 381 ARG A O 1
ATOM 2976 N N . ARG A 1 382 ? -21.540 5.208 35.812 1.00 85.56 382 ARG A N 1
ATOM 2977 C CA . ARG A 1 382 ? -22.999 5.348 36.018 1.00 85.56 382 ARG A CA 1
ATOM 2978 C C . ARG A 1 382 ? -23.784 5.523 34.717 1.00 85.56 382 ARG A C 1
ATOM 2980 O O . ARG A 1 382 ? -24.950 5.152 34.649 1.00 85.56 382 ARG A O 1
ATOM 2987 N N . SER A 1 383 ? -23.158 6.082 33.681 1.00 85.81 383 SER A N 1
ATOM 2988 C CA . SER A 1 383 ? -23.752 6.174 32.343 1.00 85.81 383 SER A CA 1
ATOM 2989 C C . SER A 1 383 ? -23.781 4.825 31.608 1.00 85.81 383 SER A C 1
ATOM 2991 O O . SER A 1 383 ? -24.647 4.622 30.751 1.00 85.81 383 SER A O 1
ATOM 2993 N N . LEU A 1 384 ? -22.846 3.916 31.900 1.00 85.50 384 LEU A N 1
ATOM 2994 C CA . LEU A 1 384 ? -22.813 2.556 31.352 1.00 85.50 384 LEU A CA 1
ATOM 2995 C C . LEU A 1 384 ? -23.676 1.579 32.167 1.00 85.50 384 LEU A C 1
ATOM 2997 O O . LEU A 1 384 ? -24.405 0.782 31.582 1.00 85.50 384 LEU A O 1
ATOM 3001 N N . LEU A 1 385 ? -23.639 1.708 33.491 1.00 86.38 385 LEU A N 1
ATOM 3002 C CA . LEU A 1 385 ? -24.315 0.887 34.493 1.00 86.38 385 LEU A CA 1
ATOM 3003 C C . LEU A 1 385 ? -25.191 1.790 35.385 1.00 86.38 385 LEU A C 1
ATOM 3005 O O . LEU A 1 385 ? -24.762 2.206 36.466 1.00 86.38 385 LEU A O 1
ATOM 3009 N N . PRO A 1 386 ? -26.399 2.170 34.931 1.00 79.00 386 PRO A N 1
ATOM 3010 C CA . PRO A 1 386 ? -27.289 3.014 35.716 1.00 79.00 386 PRO A CA 1
ATOM 3011 C C . PRO A 1 386 ? -27.837 2.263 36.937 1.00 79.00 386 PRO A C 1
ATOM 3013 O O . PRO A 1 386 ? -28.185 1.088 36.856 1.00 79.00 386 PRO A O 1
ATOM 3016 N N . LEU A 1 387 ? -27.995 2.978 38.058 1.00 73.06 387 LEU A N 1
ATOM 3017 C CA . LEU A 1 387 ? -28.528 2.435 39.322 1.00 73.06 387 LEU A CA 1
ATOM 3018 C C . LEU A 1 387 ? -29.936 1.834 39.183 1.00 73.06 387 LEU A C 1
ATOM 3020 O O . LEU A 1 387 ? -30.300 0.925 39.922 1.00 73.06 387 LEU A O 1
ATOM 3024 N N . ARG A 1 388 ? -30.741 2.350 38.247 1.00 75.75 388 ARG A N 1
ATOM 3025 C CA . ARG A 1 388 ? -32.018 1.752 37.848 1.00 75.75 388 ARG A CA 1
ATOM 3026 C C . ARG A 1 388 ? -31.839 1.115 36.480 1.00 75.75 388 ARG A C 1
ATOM 3028 O O . ARG A 1 388 ? -31.796 1.825 35.474 1.00 75.75 388 ARG A O 1
ATOM 3035 N N . ARG A 1 389 ? -31.722 -0.213 36.458 1.00 74.06 389 ARG A N 1
ATOM 3036 C CA . ARG A 1 389 ? -31.665 -0.981 35.213 1.00 74.06 389 ARG A CA 1
ATOM 3037 C C . ARG A 1 389 ? -33.046 -0.982 34.554 1.00 74.06 389 ARG A C 1
ATOM 3039 O O . ARG A 1 389 ? -34.067 -1.109 35.224 1.00 74.06 389 ARG A O 1
ATOM 3046 N N . VAL A 1 390 ? -33.053 -0.795 33.241 1.00 74.75 390 VAL A N 1
ATOM 3047 C CA . VAL A 1 390 ? -34.244 -0.891 32.386 1.00 74.75 390 VAL A CA 1
ATOM 3048 C C . VAL A 1 390 ? -34.254 -2.289 31.771 1.00 74.75 390 VAL A C 1
ATOM 3050 O O . VAL A 1 390 ? -33.182 -2.786 31.433 1.00 74.75 390 VAL A O 1
ATOM 3053 N N . GLU A 1 391 ? -35.433 -2.898 31.612 1.00 65.31 391 GLU A N 1
ATOM 3054 C CA . GLU A 1 391 ? -35.591 -4.258 31.059 1.00 65.31 391 GLU A CA 1
ATOM 3055 C C . GLU A 1 391 ? -34.992 -4.420 29.652 1.00 65.31 391 GLU A C 1
ATOM 3057 O O . GLU A 1 391 ? -34.473 -5.483 29.332 1.00 65.31 391 GLU A O 1
ATOM 3062 N N . SER A 1 392 ? -35.010 -3.366 28.827 1.00 70.81 392 SER A N 1
ATOM 3063 C CA . SER A 1 392 ? -34.386 -3.338 27.498 1.00 70.81 392 SER A CA 1
ATOM 3064 C C . SER A 1 392 ? -33.287 -2.266 27.444 1.00 70.81 392 SER A C 1
ATOM 3066 O O . SER A 1 392 ? -33.596 -1.073 27.304 1.00 70.81 392 SER A O 1
ATOM 3068 N N . PRO A 1 393 ? -32.004 -2.636 27.579 1.00 78.31 393 PRO A N 1
ATOM 3069 C CA . PRO A 1 393 ? -30.917 -1.668 27.612 1.00 78.31 393 PRO A CA 1
ATOM 3070 C C . PRO A 1 393 ? -30.744 -0.967 26.258 1.00 78.31 393 PRO A C 1
ATOM 3072 O O . PRO A 1 393 ? -30.651 -1.607 25.215 1.00 78.31 393 PRO A O 1
ATOM 3075 N N . GLY A 1 394 ? -30.687 0.366 26.264 1.00 81.69 394 GLY A N 1
ATOM 3076 C CA . GLY A 1 394 ? -30.456 1.150 25.048 1.00 81.69 394 GLY A CA 1
ATOM 3077 C C . GLY A 1 394 ? -29.002 1.097 24.560 1.00 81.69 394 GLY A C 1
ATOM 3078 O O . GLY A 1 394 ? -28.074 0.829 25.334 1.00 81.69 394 GLY A O 1
ATOM 3079 N N . ARG A 1 395 ? -28.797 1.438 23.279 1.00 88.81 395 ARG A N 1
ATOM 3080 C CA . ARG A 1 395 ? -27.465 1.525 22.655 1.00 88.81 395 ARG A CA 1
ATOM 3081 C C . ARG A 1 395 ? -26.512 2.473 23.393 1.00 88.81 395 ARG A C 1
ATOM 3083 O O . ARG A 1 395 ? -26.927 3.381 24.122 1.00 88.81 395 ARG A O 1
ATOM 3090 N N . ILE A 1 396 ? -25.215 2.278 23.187 1.00 88.81 396 ILE A N 1
ATOM 3091 C CA . ILE A 1 396 ? -24.160 3.150 23.704 1.00 88.81 396 ILE A CA 1
ATOM 3092 C C . ILE A 1 396 ? -23.819 4.176 22.628 1.00 88.81 396 ILE A C 1
ATOM 3094 O O . ILE A 1 396 ? -23.257 3.853 21.584 1.00 88.81 396 ILE A O 1
ATOM 3098 N N . PHE A 1 397 ? -24.135 5.437 22.899 1.00 82.81 397 PHE A N 1
ATOM 3099 C CA . PHE A 1 397 ? -23.685 6.544 22.065 1.00 82.81 397 PHE A CA 1
ATOM 3100 C C . PHE A 1 397 ? -22.200 6.822 22.336 1.00 82.81 397 PHE A C 1
ATOM 3102 O O . PHE A 1 397 ? -21.768 6.831 23.488 1.00 82.81 397 PHE A O 1
ATOM 3109 N N . SER A 1 398 ? -21.420 7.062 21.279 1.00 83.00 398 SER A N 1
ATOM 3110 C CA . SER A 1 398 ? -19.982 7.372 21.369 1.00 83.00 398 SER A CA 1
ATOM 3111 C C . SER A 1 398 ? -19.134 6.273 22.030 1.00 83.00 398 SER A C 1
ATOM 3113 O O . SER A 1 398 ? -18.290 6.569 22.874 1.00 83.00 398 SER A O 1
ATOM 3115 N N . LEU A 1 399 ? -19.321 5.009 21.624 1.00 87.94 399 LEU A N 1
ATOM 3116 C CA . LEU A 1 399 ? -18.642 3.826 22.185 1.00 87.94 399 LEU A CA 1
ATOM 3117 C C . LEU A 1 399 ? -17.127 4.009 22.403 1.00 87.94 399 LEU A C 1
ATOM 3119 O O . LEU A 1 399 ? -16.608 3.648 23.457 1.00 87.94 399 LEU A O 1
ATOM 3123 N N . ASN A 1 400 ? -16.423 4.642 21.459 1.00 82.94 400 ASN A N 1
ATOM 3124 C CA . ASN A 1 400 ? -14.978 4.882 21.564 1.00 82.94 400 ASN A CA 1
ATOM 3125 C C . ASN A 1 400 ? -14.578 5.744 22.779 1.00 82.94 400 ASN A C 1
ATOM 3127 O O . ASN A 1 400 ? -13.510 5.532 23.338 1.00 82.94 400 ASN A O 1
ATOM 3131 N N . GLN A 1 401 ? -15.433 6.666 23.238 1.00 84.50 401 GLN A N 1
ATOM 3132 C CA . GLN A 1 401 ? -15.173 7.479 24.440 1.00 84.50 401 GLN A CA 1
ATOM 3133 C C . GLN A 1 401 ? -15.402 6.711 25.750 1.00 84.50 401 GLN A C 1
ATOM 3135 O O . GLN A 1 401 ? -15.003 7.177 26.817 1.00 84.50 401 GLN A O 1
ATOM 3140 N N . TYR A 1 402 ? -16.092 5.570 25.679 1.00 88.50 402 TYR A N 1
ATOM 3141 C CA . TYR A 1 402 ? -16.399 4.709 26.818 1.00 88.50 402 TYR A CA 1
ATOM 3142 C C . TYR A 1 402 ? -15.520 3.458 26.870 1.00 88.50 402 TYR A C 1
ATOM 3144 O O . TYR A 1 402 ? -15.490 2.809 27.910 1.00 88.50 402 TYR A O 1
ATOM 3152 N N . ALA A 1 403 ? -14.793 3.129 25.797 1.00 88.12 403 ALA A N 1
ATOM 3153 C CA . ALA A 1 403 ? -14.008 1.899 25.687 1.00 88.12 403 ALA A CA 1
ATOM 3154 C C . ALA A 1 403 ? -13.059 1.688 26.877 1.00 88.12 403 ALA A C 1
ATOM 3156 O O . ALA A 1 403 ? -13.028 0.603 27.446 1.00 88.12 403 ALA A O 1
ATOM 3157 N N . TRP A 1 404 ? -12.352 2.735 27.311 1.00 88.19 404 TRP A N 1
ATOM 3158 C CA . TRP A 1 404 ? -11.444 2.664 28.460 1.00 88.19 404 TRP A CA 1
ATOM 3159 C C . TRP A 1 404 ? -12.146 2.248 29.762 1.00 88.19 404 TRP A C 1
ATOM 3161 O O . TRP A 1 404 ? -11.569 1.506 30.546 1.00 88.19 404 TRP A O 1
ATOM 3171 N N . VAL A 1 405 ? -13.412 2.637 29.964 1.00 90.25 405 VAL A N 1
ATOM 3172 C CA . VAL A 1 405 ? -14.189 2.283 31.164 1.00 90.25 405 VAL A CA 1
ATOM 3173 C C . VAL A 1 405 ? -14.444 0.780 31.221 1.00 90.25 405 VAL A C 1
ATOM 3175 O O . VAL A 1 405 ? -14.350 0.194 32.293 1.00 90.25 405 VAL A O 1
ATOM 3178 N N . PHE A 1 406 ? -14.719 0.138 30.082 1.00 91.19 406 PHE A N 1
ATOM 3179 C CA . PHE A 1 406 ? -14.871 -1.319 30.019 1.00 91.19 406 PHE A CA 1
ATOM 3180 C C . PHE A 1 406 ? -13.580 -2.027 30.440 1.00 91.19 406 PHE A C 1
ATOM 3182 O O . PHE A 1 406 ? -13.620 -2.880 31.322 1.00 91.19 406 PHE A O 1
ATOM 3189 N N . TYR A 1 407 ? -12.438 -1.625 29.869 1.00 88.81 407 TYR A N 1
ATOM 3190 C CA . TYR A 1 407 ? -11.133 -2.185 30.236 1.00 88.81 407 TYR A CA 1
ATOM 3191 C C . TYR A 1 407 ? -10.821 -1.979 31.719 1.00 88.81 407 TYR A C 1
ATOM 3193 O O . TYR A 1 407 ? -10.415 -2.915 32.399 1.00 88.81 407 TYR A O 1
ATOM 3201 N N . THR A 1 408 ? -11.056 -0.775 32.240 1.00 87.44 408 THR A N 1
ATOM 3202 C CA . THR A 1 408 ? -10.839 -0.446 33.649 1.00 87.44 408 THR A CA 1
ATOM 3203 C C . THR A 1 408 ? -11.713 -1.280 34.589 1.00 87.44 408 THR A C 1
ATOM 3205 O O . THR A 1 408 ? -11.219 -1.793 35.594 1.00 87.44 408 THR A O 1
ATOM 3208 N N . LEU A 1 409 ? -13.004 -1.437 34.285 1.00 87.44 409 LEU A N 1
ATOM 3209 C CA . LEU A 1 409 ? -13.926 -2.219 35.116 1.00 87.44 409 LEU A CA 1
ATOM 3210 C C . LEU A 1 409 ? -13.612 -3.721 35.076 1.00 87.44 409 LEU A C 1
ATOM 3212 O O . LEU A 1 409 ? -13.716 -4.384 36.106 1.00 87.44 409 LEU A O 1
ATOM 3216 N N . ALA A 1 410 ? -13.190 -4.241 33.921 1.00 86.88 410 ALA A N 1
ATOM 3217 C CA . ALA A 1 410 ? -12.747 -5.624 33.780 1.00 86.88 410 ALA A CA 1
ATOM 3218 C C . ALA A 1 410 ? -11.432 -5.890 34.536 1.00 86.88 410 ALA A C 1
ATOM 3220 O O . ALA A 1 410 ? -11.345 -6.847 35.297 1.00 86.88 410 ALA A O 1
ATOM 3221 N N . GLN A 1 411 ? -10.430 -5.011 34.408 1.00 83.94 411 GLN A N 1
ATOM 3222 C CA . GLN A 1 411 ? -9.137 -5.144 35.101 1.00 83.94 411 GLN A CA 1
ATOM 3223 C C . GLN A 1 411 ? -9.243 -5.041 36.628 1.00 83.94 411 GLN A C 1
ATOM 3225 O O . GLN A 1 411 ? -8.438 -5.632 37.341 1.00 83.94 411 GLN A O 1
ATOM 3230 N N . SER A 1 412 ? -10.206 -4.267 37.130 1.00 81.50 412 SER A N 1
ATOM 3231 C CA . SER A 1 412 ? -10.438 -4.087 38.570 1.00 81.50 412 SER A CA 1
ATOM 3232 C C . SER A 1 412 ? -11.364 -5.144 39.184 1.00 81.50 412 SER A C 1
ATOM 3234 O O . SER A 1 412 ? -11.651 -5.058 40.376 1.00 81.50 412 SER A O 1
ATOM 3236 N N . ASP A 1 413 ? -11.835 -6.110 38.386 1.00 79.75 413 ASP A N 1
ATOM 3237 C CA . ASP A 1 413 ? -12.795 -7.159 38.762 1.00 79.75 413 ASP A CA 1
ATOM 3238 C C . ASP A 1 413 ? -14.067 -6.618 39.451 1.00 79.75 413 ASP A C 1
ATOM 3240 O O . ASP A 1 413 ? -14.665 -7.232 40.332 1.00 79.75 413 ASP A O 1
ATOM 3244 N N . GLN A 1 414 ? -14.496 -5.417 39.048 1.00 82.06 414 GLN A N 1
ATOM 3245 C CA . GLN A 1 414 ? -15.668 -4.734 39.610 1.00 82.06 414 GLN A CA 1
ATOM 3246 C C . GLN A 1 414 ? -16.979 -5.093 38.895 1.00 82.06 414 GLN A C 1
ATOM 3248 O O . GLN A 1 414 ? -18.034 -4.559 39.246 1.00 82.06 414 GLN A O 1
ATOM 3253 N N . LEU A 1 415 ? -16.922 -5.948 37.869 1.00 88.12 415 LEU A N 1
ATOM 3254 C CA . LEU A 1 415 ? -18.073 -6.345 37.061 1.00 88.12 415 LEU A CA 1
ATOM 3255 C C . LEU A 1 415 ? -18.694 -7.635 37.593 1.00 88.12 415 LEU A C 1
ATOM 3257 O O . LEU A 1 415 ? -18.150 -8.724 37.388 1.00 88.12 415 LEU A O 1
ATOM 3261 N N . THR A 1 416 ? -19.879 -7.518 38.194 1.00 90.81 416 THR A N 1
ATOM 3262 C CA . THR A 1 416 ? -20.703 -8.687 38.530 1.00 90.81 416 THR A CA 1
ATOM 3263 C C . THR A 1 416 ? -21.177 -9.400 37.259 1.00 90.81 416 THR A C 1
ATOM 3265 O O . THR A 1 416 ? -21.206 -8.804 36.181 1.00 90.81 416 THR A O 1
ATOM 3268 N N . SER A 1 417 ? -21.594 -10.668 37.361 1.00 90.81 417 SER A N 1
ATOM 3269 C CA . SER A 1 417 ? -22.154 -11.385 36.201 1.00 90.81 417 SER A CA 1
ATOM 3270 C C . SER A 1 417 ? -23.335 -10.634 35.581 1.00 90.81 417 SER A C 1
ATOM 3272 O O . SER A 1 417 ? -23.415 -10.526 34.364 1.00 90.81 417 SER A O 1
ATOM 3274 N N . GLU A 1 418 ? -24.203 -10.043 36.405 1.00 89.88 418 GLU A N 1
ATOM 3275 C CA . GLU A 1 418 ? -25.343 -9.273 35.908 1.00 89.88 418 GLU A CA 1
ATOM 3276 C C . GLU A 1 418 ? -24.927 -7.964 35.218 1.00 89.88 418 GLU A C 1
ATOM 3278 O O . GLU A 1 418 ? -25.573 -7.540 34.262 1.00 89.88 418 GLU A O 1
ATOM 3283 N N . ASP A 1 419 ? -23.857 -7.306 35.687 1.00 91.56 419 ASP A N 1
ATOM 3284 C CA . ASP A 1 419 ? -23.312 -6.129 35.000 1.00 91.56 419 ASP A CA 1
ATOM 3285 C C . ASP A 1 419 ? -22.777 -6.510 33.619 1.00 91.56 419 ASP A C 1
ATOM 3287 O O . ASP A 1 419 ? -22.997 -5.778 32.655 1.00 91.56 419 ASP A O 1
ATOM 3291 N N . ARG A 1 420 ? -22.108 -7.666 33.512 1.00 93.44 420 ARG A N 1
ATOM 3292 C CA . ARG A 1 420 ? -21.596 -8.195 32.239 1.00 93.44 420 ARG A CA 1
ATOM 3293 C C . ARG A 1 420 ? -22.743 -8.494 31.274 1.00 93.44 420 ARG A C 1
ATOM 3295 O O . ARG A 1 420 ? -22.687 -8.033 30.140 1.00 93.44 420 ARG A O 1
ATOM 3302 N N . ASP A 1 421 ? -23.807 -9.150 31.738 1.00 92.19 421 ASP A N 1
ATOM 3303 C CA . ASP A 1 421 ? -24.993 -9.456 30.920 1.00 92.19 421 ASP A CA 1
ATOM 3304 C C . ASP A 1 421 ? -25.715 -8.172 30.463 1.00 92.19 421 ASP A C 1
ATOM 3306 O O . ASP A 1 421 ? -26.136 -8.038 29.313 1.00 92.19 421 ASP A O 1
ATOM 3310 N N . TYR A 1 422 ? -25.818 -7.171 31.345 1.00 92.12 422 TYR A N 1
ATOM 3311 C CA . TYR A 1 422 ? -26.406 -5.877 30.998 1.00 92.12 422 TYR A CA 1
ATOM 3312 C C . TYR A 1 422 ? -25.564 -5.123 29.956 1.00 92.12 422 TYR A C 1
ATOM 3314 O O . TYR A 1 422 ? -26.103 -4.546 29.007 1.00 92.12 422 TYR A O 1
ATOM 3322 N N . LEU A 1 423 ? -24.237 -5.120 30.109 1.00 94.00 423 LEU A N 1
ATOM 3323 C CA . LEU A 1 423 ? -23.319 -4.505 29.149 1.00 94.00 423 LEU A CA 1
ATOM 3324 C C . LEU A 1 423 ? -23.314 -5.239 27.807 1.00 94.00 423 LEU A C 1
ATOM 3326 O O . LEU A 1 423 ? -23.297 -4.575 26.771 1.00 94.00 423 LEU A O 1
ATOM 3330 N N . GLU A 1 424 ? -23.387 -6.569 27.815 1.00 94.81 424 GLU A N 1
ATOM 3331 C CA . GLU A 1 424 ? -23.540 -7.390 26.614 1.00 94.81 424 GLU A CA 1
ATOM 3332 C C . GLU A 1 424 ? -24.778 -6.963 25.821 1.00 94.81 424 GLU A C 1
ATOM 3334 O O . GLU A 1 424 ? -24.664 -6.622 24.644 1.00 94.81 424 GLU A O 1
ATOM 3339 N N . GLN A 1 425 ? -25.945 -6.874 26.468 1.00 93.38 425 GLN A N 1
ATOM 3340 C CA . GLN A 1 425 ? -27.182 -6.439 25.811 1.00 93.38 425 GLN A CA 1
ATOM 3341 C C . GLN A 1 425 ? -27.051 -5.040 25.191 1.00 93.38 425 GLN A C 1
ATOM 3343 O O . GLN A 1 425 ? -27.501 -4.813 24.068 1.00 93.38 425 GLN A O 1
ATOM 3348 N N . ARG A 1 426 ? -26.386 -4.100 25.877 1.00 93.94 426 ARG A N 1
ATOM 3349 C CA . ARG A 1 426 ? -26.132 -2.751 25.337 1.00 93.94 426 ARG A CA 1
ATOM 3350 C C . ARG A 1 426 ? -25.171 -2.752 24.154 1.00 93.94 426 ARG A C 1
ATOM 3352 O O . ARG A 1 426 ? -25.360 -1.976 23.215 1.00 93.94 426 ARG A O 1
ATOM 3359 N N . LEU A 1 427 ? -24.127 -3.575 24.207 1.00 94.88 427 LEU A N 1
ATOM 3360 C CA . LEU A 1 427 ? -23.144 -3.721 23.136 1.00 94.88 427 LEU A CA 1
ATOM 3361 C C . LEU A 1 427 ? -23.783 -4.355 21.896 1.00 94.88 427 LEU A C 1
ATOM 3363 O O . LEU A 1 427 ? -23.633 -3.813 20.801 1.00 94.88 427 LEU A O 1
ATOM 3367 N N . ILE A 1 428 ? -24.584 -5.408 22.075 1.00 93.75 428 ILE A N 1
ATOM 3368 C CA . ILE A 1 428 ? -25.376 -6.028 21.007 1.00 93.75 428 ILE A CA 1
ATOM 3369 C C . ILE A 1 428 ? -26.364 -5.019 20.417 1.00 93.75 428 ILE A C 1
ATOM 3371 O O . ILE A 1 428 ? -26.363 -4.815 19.210 1.00 93.75 428 ILE A O 1
ATOM 3375 N N . ALA A 1 429 ? -27.113 -4.282 21.245 1.00 92.00 429 ALA A N 1
ATOM 3376 C CA . ALA A 1 429 ? -28.016 -3.235 20.761 1.00 92.00 429 ALA A CA 1
ATOM 3377 C C . ALA A 1 429 ? -27.283 -2.119 19.991 1.00 92.00 429 ALA A C 1
ATOM 3379 O O . ALA A 1 429 ? -27.856 -1.487 19.106 1.00 92.00 429 ALA A O 1
ATOM 3380 N N . THR A 1 430 ? -26.014 -1.857 20.320 1.00 92.94 430 THR A N 1
ATOM 3381 C CA . THR A 1 430 ? -25.173 -0.896 19.590 1.00 92.94 430 THR A CA 1
ATOM 3382 C C . THR A 1 430 ? -24.763 -1.442 18.224 1.00 92.94 430 THR A C 1
ATOM 3384 O O . THR A 1 430 ? -24.793 -0.693 17.251 1.00 92.94 430 THR A O 1
ATOM 3387 N N . LEU A 1 431 ? -24.425 -2.731 18.138 1.00 92.06 431 LEU A N 1
ATOM 3388 C CA . LEU A 1 431 ? -24.112 -3.412 16.881 1.00 92.06 431 LEU A CA 1
ATOM 3389 C C . LEU A 1 431 ? -25.343 -3.561 15.980 1.00 92.06 431 LEU A C 1
ATOM 3391 O O . LEU A 1 431 ? -25.265 -3.304 14.786 1.00 92.06 431 LEU A O 1
ATOM 3395 N N . ASP A 1 432 ? -26.493 -3.924 16.538 1.00 89.62 432 ASP A N 1
ATOM 3396 C CA . ASP A 1 432 ? -27.735 -4.062 15.775 1.00 89.62 432 ASP A CA 1
ATOM 3397 C C . ASP A 1 432 ? -28.224 -2.701 15.258 1.00 89.62 432 ASP A C 1
ATOM 3399 O O . ASP A 1 432 ? -28.755 -2.601 14.153 1.00 89.62 432 ASP A O 1
ATOM 3403 N N . ALA A 1 433 ? -27.986 -1.622 16.011 1.00 86.88 433 ALA A N 1
ATOM 3404 C CA . ALA A 1 433 ? -28.322 -0.270 15.579 1.00 86.88 433 ALA A CA 1
ATOM 3405 C C . ALA A 1 433 ? -27.460 0.243 14.413 1.00 86.88 433 ALA A C 1
ATOM 3407 O O . ALA A 1 433 ? -27.883 1.188 13.751 1.00 86.88 433 ALA A O 1
ATOM 3408 N N . THR A 1 434 ? -26.290 -0.351 14.132 1.00 82.75 434 THR A N 1
ATOM 3409 C CA . THR A 1 434 ? -25.474 0.045 12.968 1.00 82.75 434 THR A CA 1
ATOM 3410 C C . THR A 1 434 ? -26.007 -0.527 11.651 1.00 82.75 434 THR A C 1
ATOM 3412 O O . THR A 1 434 ? -25.526 -0.173 10.572 1.00 82.75 434 THR A O 1
ATOM 3415 N N . VAL A 1 435 ? -27.037 -1.382 11.698 1.00 74.94 435 VAL A N 1
ATOM 3416 C CA . VAL A 1 435 ? -27.744 -1.868 10.508 1.00 74.94 435 VAL A CA 1
ATOM 3417 C C . VAL A 1 435 ? -28.370 -0.688 9.760 1.00 74.94 435 VAL A C 1
ATOM 3419 O O . VAL A 1 435 ? -29.338 -0.085 10.211 1.00 74.94 435 VAL A O 1
ATOM 3422 N N . GLY A 1 436 ? -27.832 -0.387 8.577 1.00 68.69 436 GLY A N 1
ATOM 3423 C CA . GLY A 1 436 ? -28.300 0.713 7.728 1.00 68.69 436 GLY A CA 1
ATOM 3424 C C . GLY A 1 436 ? -27.612 2.056 7.988 1.00 68.69 436 GLY A C 1
ATOM 3425 O O . GLY A 1 436 ? -27.915 3.023 7.291 1.00 68.69 436 GLY A O 1
ATOM 3426 N N . GLU A 1 437 ? -26.670 2.128 8.934 1.00 77.50 437 GLU A N 1
ATOM 3427 C CA . GLU A 1 437 ? -25.796 3.293 9.072 1.00 77.50 437 GLU A CA 1
ATOM 3428 C C . GLU A 1 437 ? -24.751 3.318 7.946 1.00 77.50 437 GLU A C 1
ATOM 3430 O O . GLU A 1 437 ? -24.256 2.289 7.488 1.00 77.50 437 GLU A O 1
ATOM 3435 N N . THR A 1 438 ? -24.396 4.519 7.495 1.00 78.62 438 THR A N 1
ATOM 3436 C CA . THR A 1 438 ? -23.395 4.734 6.439 1.00 78.62 438 THR A CA 1
ATOM 3437 C C . THR A 1 438 ? -22.034 5.148 6.996 1.00 78.62 438 THR A C 1
ATOM 3439 O O . THR A 1 438 ? -21.140 5.494 6.231 1.00 78.62 438 THR A O 1
ATOM 3442 N N . ALA A 1 439 ? -21.857 5.144 8.319 1.00 82.44 439 ALA A N 1
ATOM 3443 C CA . ALA A 1 439 ? -20.717 5.752 8.995 1.00 82.44 439 ALA A CA 1
ATOM 3444 C C . ALA A 1 439 ? -20.158 4.848 10.097 1.00 82.44 439 ALA A C 1
ATOM 3446 O O . ALA A 1 439 ? -20.905 4.369 10.941 1.00 82.44 439 ALA A O 1
ATOM 3447 N N . ASN A 1 440 ? -18.834 4.677 10.142 1.00 86.19 440 ASN A N 1
ATOM 3448 C CA . ASN A 1 440 ? -18.096 4.000 11.217 1.00 86.19 440 ASN A CA 1
ATOM 3449 C C . ASN A 1 440 ? -18.550 2.562 11.526 1.00 86.19 440 ASN A C 1
ATOM 3451 O O . ASN A 1 440 ? -18.272 2.053 12.612 1.00 86.19 440 ASN A O 1
ATOM 3455 N N . VAL A 1 441 ? -19.218 1.884 10.591 1.00 92.00 441 VAL A N 1
ATOM 3456 C CA . VAL A 1 441 ? -19.810 0.560 10.830 1.00 92.00 441 VAL A CA 1
ATOM 3457 C C . VAL A 1 441 ? -18.736 -0.472 11.181 1.00 92.00 441 VAL A C 1
ATOM 3459 O O . VAL A 1 441 ? -18.858 -1.159 12.193 1.00 92.00 441 VAL A O 1
ATOM 3462 N N . LEU A 1 442 ? -17.641 -0.526 10.413 1.00 94.19 442 LEU A N 1
ATOM 3463 C CA . LEU A 1 442 ? -16.533 -1.459 10.661 1.00 94.19 442 LEU A CA 1
ATOM 3464 C C . LEU A 1 442 ? -15.804 -1.163 11.980 1.00 94.19 442 LEU A C 1
ATOM 3466 O O . LEU A 1 442 ? -15.479 -2.079 12.733 1.00 94.19 442 LEU A O 1
ATOM 3470 N N . VAL A 1 443 ? -15.592 0.121 12.288 1.00 91.81 443 VAL A N 1
ATOM 3471 C CA . VAL A 1 443 ? -14.952 0.567 13.537 1.00 91.81 443 VAL A CA 1
ATOM 3472 C C . VAL A 1 443 ? -15.796 0.145 14.740 1.00 91.81 443 VAL A C 1
ATOM 3474 O O . VAL A 1 443 ? -15.285 -0.451 15.687 1.00 91.81 443 VAL A O 1
ATOM 3477 N N . THR A 1 444 ? -17.102 0.422 14.691 1.00 92.62 444 THR A N 1
ATOM 3478 C CA . THR A 1 444 ? -18.048 0.081 15.757 1.00 92.62 444 THR A CA 1
ATOM 3479 C C . THR A 1 444 ? -18.169 -1.430 15.921 1.00 92.62 444 THR A C 1
ATOM 3481 O O . THR A 1 444 ? -18.100 -1.915 17.047 1.00 92.62 444 THR A O 1
ATOM 3484 N N . ALA A 1 445 ? -18.282 -2.183 14.823 1.00 94.75 445 ALA A N 1
ATOM 3485 C CA . ALA A 1 445 ? -18.391 -3.639 14.864 1.00 94.75 445 ALA A CA 1
ATOM 3486 C C . ALA A 1 445 ? -17.170 -4.298 15.513 1.00 94.75 445 ALA A C 1
ATOM 3488 O O . ALA A 1 445 ? -17.315 -5.159 16.386 1.00 94.75 445 ALA A O 1
ATOM 3489 N N . LEU A 1 446 ? -15.964 -3.856 15.141 1.00 94.75 446 LEU A N 1
ATOM 3490 C CA . LEU A 1 446 ? -14.739 -4.344 15.763 1.00 94.75 446 LEU A CA 1
ATOM 3491 C C . LEU A 1 446 ? -14.689 -3.973 17.245 1.00 94.75 446 LEU A C 1
ATOM 3493 O O . LEU A 1 446 ? -14.400 -4.826 18.082 1.00 94.75 446 LEU A O 1
ATOM 3497 N N . ARG A 1 447 ? -15.009 -2.718 17.583 1.00 92.88 447 ARG A N 1
ATOM 3498 C CA . ARG A 1 447 ? -14.960 -2.247 18.968 1.00 92.88 447 ARG A CA 1
ATOM 3499 C C . ARG A 1 447 ? -15.951 -2.993 19.859 1.00 92.88 447 ARG A C 1
ATOM 3501 O O . ARG A 1 447 ? -15.575 -3.381 20.958 1.00 92.88 447 ARG A O 1
ATOM 3508 N N . VAL A 1 448 ? -17.178 -3.229 19.395 1.00 95.19 448 VAL A N 1
ATOM 3509 C CA . VAL A 1 448 ? -18.165 -4.051 20.113 1.00 95.19 448 VAL A CA 1
ATOM 3510 C C . VAL A 1 448 ? -17.625 -5.461 20.335 1.00 95.19 448 VAL A C 1
ATOM 3512 O O . VAL A 1 448 ? -17.640 -5.937 21.464 1.00 95.19 448 VAL A O 1
ATOM 3515 N N . THR A 1 449 ? -17.095 -6.093 19.285 1.00 95.50 449 THR A N 1
ATOM 3516 C CA . THR A 1 449 ? -16.546 -7.456 19.359 1.00 95.50 449 THR A CA 1
ATOM 3517 C C . THR A 1 449 ? -15.432 -7.561 20.407 1.00 95.50 449 THR A C 1
ATOM 3519 O O . THR A 1 449 ? -15.456 -8.458 21.242 1.00 95.50 449 THR A O 1
ATOM 3522 N N . GLN A 1 450 ? -14.502 -6.603 20.423 1.00 93.25 450 GLN A N 1
ATOM 3523 C CA . GLN A 1 450 ? -13.407 -6.558 21.397 1.00 93.25 450 GLN A CA 1
ATOM 3524 C C . GLN A 1 450 ? -13.902 -6.323 22.828 1.00 93.25 450 GLN A C 1
ATOM 3526 O O . GLN A 1 450 ? -13.445 -6.978 23.757 1.00 93.25 450 GLN A O 1
ATOM 3531 N N . LEU A 1 451 ? -14.837 -5.390 23.028 1.00 94.56 451 LEU A N 1
ATOM 3532 C CA . LEU A 1 451 ? -15.346 -5.077 24.366 1.00 94.56 451 LEU A CA 1
ATOM 3533 C C . LEU A 1 451 ? -16.196 -6.211 24.952 1.00 94.56 451 LEU A C 1
ATOM 3535 O O . LEU A 1 451 ? -16.201 -6.384 26.166 1.00 94.56 451 LEU A O 1
ATOM 3539 N N . LEU A 1 452 ? -16.872 -6.988 24.103 1.00 95.75 452 LEU A N 1
ATOM 3540 C CA . LEU A 1 452 ? -17.566 -8.218 24.489 1.00 95.75 452 LEU A CA 1
ATOM 3541 C C . LEU A 1 452 ? -16.591 -9.287 25.006 1.00 95.75 452 LEU A C 1
ATOM 3543 O O . LEU A 1 452 ? -16.854 -9.915 26.031 1.00 95.75 452 LEU A O 1
ATOM 3547 N N . GLU A 1 453 ? -15.434 -9.447 24.356 1.00 93.94 453 GLU A N 1
ATOM 3548 C CA . GLU A 1 453 ? -14.367 -10.327 24.853 1.00 93.94 453 GLU A CA 1
ATOM 3549 C C . GLU A 1 453 ? -13.802 -9.832 26.198 1.00 93.94 453 GLU A C 1
ATOM 3551 O O . GLU A 1 453 ? -13.606 -10.633 27.104 1.00 93.94 453 GLU A O 1
ATOM 3556 N N . VAL A 1 454 ? -13.630 -8.517 26.379 1.00 92.56 454 VAL A N 1
ATOM 3557 C CA . VAL A 1 454 ? -13.114 -7.915 27.629 1.00 92.56 454 VAL A CA 1
ATOM 3558 C C . VAL A 1 454 ? -14.018 -8.160 28.844 1.00 92.56 454 VAL A C 1
ATOM 3560 O O . VAL A 1 454 ? -13.519 -8.230 29.964 1.00 92.56 454 VAL A O 1
ATOM 3563 N N . ILE A 1 455 ? -15.335 -8.275 28.652 1.00 94.31 455 ILE A N 1
ATOM 3564 C CA . ILE A 1 455 ? -16.298 -8.522 29.743 1.00 94.31 455 ILE A CA 1
ATOM 3565 C C . ILE A 1 455 ? -16.655 -10.010 29.913 1.00 94.31 455 ILE A C 1
ATOM 3567 O O . ILE A 1 455 ? -17.612 -10.330 30.620 1.00 94.31 455 ILE A O 1
ATOM 3571 N N . ASP A 1 456 ? -15.912 -10.919 29.272 1.00 94.19 456 ASP A N 1
ATOM 3572 C CA . ASP A 1 456 ? -16.165 -12.367 29.234 1.00 94.19 456 ASP A CA 1
ATOM 3573 C C . ASP A 1 456 ? -17.575 -12.738 28.728 1.00 94.19 456 ASP A C 1
ATOM 3575 O O . ASP A 1 456 ? -18.253 -13.619 29.274 1.00 94.19 456 ASP A O 1
ATOM 3579 N N . ARG A 1 457 ? -18.040 -12.053 27.678 1.00 94.94 457 ARG A N 1
ATOM 3580 C CA . ARG A 1 457 ? -19.276 -12.364 26.938 1.00 94.94 457 ARG A CA 1
ATOM 3581 C C . ARG A 1 457 ? -18.994 -12.377 25.435 1.00 94.94 457 ARG A C 1
ATOM 3583 O O . ARG A 1 457 ? -19.454 -11.490 24.722 1.00 94.94 457 ARG A O 1
ATOM 3590 N N . PRO A 1 458 ? -18.178 -13.328 24.939 1.00 93.56 458 PRO A N 1
ATOM 3591 C CA . PRO A 1 458 ? -17.760 -13.334 23.545 1.00 93.56 458 PRO A CA 1
ATOM 3592 C C . PRO A 1 458 ? -18.968 -13.444 22.614 1.00 93.56 458 PRO A C 1
ATOM 3594 O O . PRO A 1 458 ? -19.891 -14.224 22.843 1.00 93.56 458 PRO A O 1
ATOM 3597 N N . ILE A 1 459 ? -18.935 -12.664 21.537 1.00 93.00 459 ILE A N 1
ATOM 3598 C CA . ILE A 1 459 ? -20.018 -12.626 20.560 1.00 93.00 459 ILE A CA 1
ATOM 3599 C C . ILE A 1 459 ? -20.143 -13.953 19.800 1.00 93.00 459 ILE A C 1
ATOM 3601 O O . ILE A 1 459 ? -19.142 -14.594 19.472 1.00 93.00 459 ILE A O 1
ATOM 3605 N N . ASP A 1 460 ? -21.373 -14.330 19.445 1.00 92.62 460 ASP A N 1
ATOM 3606 C CA . ASP A 1 460 ? -21.632 -15.434 18.517 1.00 92.62 460 ASP A CA 1
ATOM 3607 C C . ASP A 1 460 ? -21.118 -15.083 17.108 1.00 92.62 460 ASP A C 1
ATOM 3609 O O . ASP A 1 460 ? -21.776 -14.402 16.315 1.00 92.62 460 ASP A O 1
ATOM 3613 N N . ARG A 1 461 ? -19.903 -15.545 16.801 1.00 93.69 461 ARG A N 1
ATOM 3614 C CA . ARG A 1 461 ? -19.208 -15.233 15.547 1.00 93.69 461 ARG A CA 1
ATOM 3615 C C . ARG A 1 461 ? -19.964 -15.744 14.323 1.00 93.69 461 ARG A C 1
ATOM 3617 O O . ARG A 1 461 ? -19.959 -15.067 13.297 1.00 93.69 461 ARG A O 1
ATOM 3624 N N . ASP A 1 462 ? -20.611 -16.905 14.410 1.00 93.88 462 ASP A N 1
ATOM 3625 C CA . ASP A 1 462 ? -21.313 -17.510 13.274 1.00 93.88 462 ASP A CA 1
ATOM 3626 C C . ASP A 1 462 ? -22.609 -16.759 12.958 1.00 93.88 462 ASP A C 1
ATOM 3628 O O . ASP A 1 462 ? -22.906 -16.524 11.784 1.00 93.88 462 ASP A O 1
ATOM 3632 N N . LYS A 1 463 ? -23.326 -16.293 13.989 1.00 93.94 463 LYS A N 1
ATOM 3633 C CA . LYS A 1 463 ? -24.525 -15.462 13.823 1.00 93.94 463 LYS A CA 1
ATOM 3634 C C . LYS A 1 463 ? -24.232 -14.148 13.093 1.00 93.94 463 LYS A C 1
ATOM 3636 O O . LYS A 1 463 ? -24.979 -13.783 12.186 1.00 93.94 463 LYS A O 1
ATOM 3641 N N . TYR A 1 464 ? -23.164 -13.434 13.466 1.00 94.12 464 TYR A N 1
ATOM 3642 C CA . TYR A 1 464 ? -22.863 -12.111 12.892 1.00 94.12 464 TYR A CA 1
ATOM 3643 C C . TYR A 1 464 ? -21.958 -12.153 11.651 1.00 94.12 464 TYR A C 1
ATOM 3645 O O . TYR A 1 464 ? -21.924 -11.172 10.904 1.00 94.12 464 TYR A O 1
ATOM 3653 N N . ARG A 1 465 ? -21.275 -13.274 11.360 1.00 95.31 465 ARG A N 1
ATOM 3654 C CA . ARG A 1 465 ? -20.394 -13.415 10.181 1.00 95.31 465 ARG A CA 1
ATOM 3655 C C . ARG A 1 465 ? -21.039 -12.922 8.876 1.00 95.31 465 ARG A C 1
ATOM 3657 O O . ARG A 1 465 ? -20.397 -12.112 8.208 1.00 95.31 465 ARG A O 1
ATOM 3664 N N . PRO A 1 466 ? -22.274 -13.316 8.497 1.00 95.12 466 PRO A N 1
ATOM 3665 C CA . PRO A 1 466 ? -22.868 -12.883 7.228 1.00 95.12 466 PRO A CA 1
ATOM 3666 C C . PRO A 1 466 ? -23.029 -11.361 7.130 1.00 95.12 466 PRO A C 1
ATOM 3668 O O . PRO A 1 466 ? -22.815 -10.769 6.072 1.00 95.12 466 PRO A O 1
ATOM 3671 N N . GLN A 1 467 ? -23.379 -10.718 8.243 1.00 94.50 467 GLN A N 1
ATOM 3672 C CA . GLN A 1 467 ? -23.564 -9.274 8.318 1.00 94.50 467 GLN A CA 1
ATOM 3673 C C . GLN A 1 467 ? -22.229 -8.528 8.259 1.00 94.50 467 GLN A C 1
ATOM 3675 O O . GLN A 1 467 ? -22.099 -7.581 7.484 1.00 94.50 467 GLN A O 1
ATOM 3680 N N . ILE A 1 468 ? -21.218 -8.991 9.002 1.00 95.38 468 ILE A N 1
ATOM 3681 C CA . ILE A 1 468 ? -19.863 -8.429 8.937 1.00 95.38 468 ILE A CA 1
ATOM 3682 C C . ILE A 1 468 ? -19.289 -8.576 7.527 1.00 95.38 468 ILE A C 1
ATOM 3684 O O . ILE A 1 468 ? -18.752 -7.616 6.982 1.00 95.38 468 ILE A O 1
ATOM 3688 N N . HIS A 1 469 ? -19.437 -9.746 6.899 1.00 96.25 469 HIS A N 1
ATOM 3689 C CA . HIS A 1 469 ? -18.982 -9.977 5.525 1.00 96.25 469 HIS A CA 1
ATOM 3690 C C . HIS A 1 469 ? -19.664 -9.042 4.531 1.00 96.25 469 HIS A C 1
ATOM 3692 O O . HIS A 1 469 ? -18.996 -8.493 3.657 1.00 96.25 469 HIS A O 1
ATOM 3698 N N . LYS A 1 470 ? -20.970 -8.801 4.695 1.00 94.62 470 LYS A N 1
ATOM 3699 C CA . LYS A 1 470 ? -21.699 -7.820 3.889 1.00 94.62 470 LYS A CA 1
ATOM 3700 C C . LYS A 1 470 ? -21.124 -6.411 4.059 1.00 94.62 470 LYS A C 1
ATOM 3702 O O . LYS A 1 470 ? -20.892 -5.747 3.055 1.00 94.62 470 LYS A O 1
ATOM 3707 N N . TRP A 1 471 ? -20.861 -5.969 5.288 1.00 94.94 471 TRP A N 1
ATOM 3708 C CA . TRP A 1 471 ? -20.267 -4.652 5.530 1.00 94.94 471 TRP A CA 1
ATOM 3709 C C . TRP A 1 471 ? -18.840 -4.538 5.000 1.00 94.94 471 TRP A C 1
ATOM 3711 O O . TRP A 1 471 ? -18.499 -3.520 4.412 1.00 94.94 471 TRP A O 1
ATOM 3721 N N . LEU A 1 472 ? -18.014 -5.576 5.140 1.00 95.56 472 LEU A N 1
ATOM 3722 C CA . LEU A 1 472 ? -16.676 -5.591 4.547 1.00 95.56 472 LEU A CA 1
ATOM 3723 C C . LEU A 1 472 ? -16.754 -5.401 3.026 1.00 95.56 472 LEU A C 1
ATOM 3725 O O . LEU A 1 472 ? -16.013 -4.599 2.475 1.00 95.56 472 LEU A O 1
ATOM 3729 N N . LEU A 1 473 ? -17.676 -6.082 2.347 1.00 93.69 473 LEU A N 1
ATOM 3730 C CA . LEU A 1 473 ? -17.862 -5.902 0.906 1.00 93.69 473 LEU A CA 1
ATOM 3731 C C . LEU A 1 473 ? -18.418 -4.515 0.548 1.00 93.69 473 LEU A C 1
ATOM 3733 O O . LEU A 1 473 ? -18.010 -3.948 -0.457 1.00 93.69 473 LEU A O 1
ATOM 3737 N N . GLU A 1 474 ? -19.336 -3.971 1.351 1.00 92.00 474 GLU A N 1
ATOM 3738 C CA . GLU A 1 474 ? -19.975 -2.674 1.092 1.00 92.00 474 GLU A CA 1
ATOM 3739 C C . GLU A 1 474 ? -19.036 -1.481 1.309 1.00 92.00 474 GLU A C 1
ATOM 3741 O O . GLU A 1 474 ? -19.114 -0.508 0.567 1.00 92.00 474 GLU A O 1
ATOM 3746 N N . PHE A 1 475 ? -18.155 -1.553 2.309 1.00 93.06 475 PHE A N 1
ATOM 3747 C CA . PHE A 1 475 ? -17.203 -0.489 2.641 1.00 93.06 475 PHE A CA 1
ATOM 3748 C C . PHE A 1 475 ? -15.830 -0.684 1.985 1.00 93.06 475 PHE A C 1
ATOM 3750 O O . PHE A 1 475 ? -14.921 0.107 2.228 1.00 93.06 475 PHE A O 1
ATOM 3757 N N . HIS A 1 476 ? -15.636 -1.731 1.183 1.00 93.19 476 HIS A N 1
ATOM 3758 C CA . HIS A 1 476 ? -14.424 -1.886 0.388 1.00 93.19 476 HIS A CA 1
ATOM 3759 C C . HIS A 1 476 ? -14.482 -0.959 -0.833 1.00 93.19 476 HIS A C 1
ATOM 3761 O O . HIS A 1 476 ? -15.379 -1.078 -1.666 1.00 93.19 476 HIS A O 1
ATOM 3767 N N . SER A 1 477 ? -13.516 -0.047 -0.940 1.00 87.00 477 SER A N 1
ATOM 3768 C CA . SER A 1 477 ? -13.495 0.985 -1.976 1.00 87.00 477 SER A CA 1
ATOM 3769 C C . SER A 1 477 ? -12.649 0.577 -3.172 1.00 87.00 477 SER A C 1
ATOM 3771 O O . SER A 1 477 ? -11.457 0.283 -3.041 1.00 87.00 477 SER A O 1
ATOM 3773 N N . ASP A 1 478 ? -13.231 0.669 -4.363 1.00 80.75 478 ASP A N 1
ATOM 3774 C CA . ASP A 1 478 ? -12.507 0.673 -5.634 1.00 80.75 478 ASP A CA 1
ATOM 3775 C C . ASP A 1 478 ? -12.140 2.099 -6.096 1.00 80.75 478 ASP A C 1
ATOM 3777 O O . ASP A 1 478 ? -11.501 2.282 -7.139 1.00 80.75 478 ASP A O 1
ATOM 3781 N N . GLN A 1 479 ? -12.507 3.121 -5.316 1.00 76.88 479 GLN A N 1
ATOM 3782 C CA . GLN A 1 479 ? -12.311 4.515 -5.684 1.00 76.88 479 GLN A CA 1
ATOM 3783 C C . GLN A 1 479 ? -10.883 4.992 -5.398 1.00 76.88 479 GLN A C 1
ATOM 3785 O O . GLN A 1 479 ? -10.224 4.609 -4.432 1.00 76.88 479 GLN A O 1
ATOM 3790 N N . THR A 1 480 ? -10.400 5.892 -6.256 1.00 71.00 480 THR A N 1
ATOM 3791 C CA . THR A 1 480 ? -9.126 6.597 -6.070 1.00 71.00 480 THR A CA 1
ATOM 3792 C C . THR A 1 480 ? -9.382 8.077 -5.830 1.00 71.00 480 THR A C 1
ATOM 3794 O O . THR A 1 480 ? -10.003 8.726 -6.676 1.00 71.00 480 THR A O 1
ATOM 3797 N N . HIS A 1 481 ? -8.822 8.637 -4.759 1.00 69.00 481 HIS A N 1
ATOM 3798 C CA . HIS A 1 481 ? -8.787 10.084 -4.523 1.00 69.00 481 HIS A CA 1
ATOM 3799 C C . HIS A 1 481 ? -7.355 10.630 -4.635 1.00 69.00 481 HIS A C 1
ATOM 3801 O O . HIS A 1 481 ? -6.393 9.891 -4.850 1.00 69.00 481 HIS A O 1
ATOM 3807 N N . PHE A 1 482 ? -7.189 11.951 -4.533 1.00 64.62 482 PHE A N 1
ATOM 3808 C CA . PHE A 1 482 ? -5.878 12.593 -4.642 1.00 64.62 482 PHE A CA 1
ATOM 3809 C C . PHE A 1 482 ? -4.917 12.053 -3.563 1.00 64.62 482 PHE A C 1
ATOM 3811 O O . PHE A 1 482 ? -5.227 12.117 -2.378 1.00 64.62 482 PHE A O 1
ATOM 3818 N N . PHE A 1 483 ? -3.772 11.496 -3.979 1.00 63.47 483 PHE A N 1
ATOM 3819 C CA . PHE A 1 483 ? -2.808 10.784 -3.117 1.00 63.47 483 PHE A CA 1
ATOM 3820 C C . PHE A 1 483 ? -3.357 9.562 -2.358 1.00 63.47 483 PHE A C 1
ATOM 3822 O O . PHE A 1 483 ? -2.757 9.125 -1.379 1.00 63.47 483 PHE A O 1
ATOM 3829 N N . GLN A 1 484 ? -4.460 8.969 -2.814 1.00 72.62 484 GLN A N 1
ATOM 3830 C CA . GLN A 1 484 ? -5.001 7.732 -2.257 1.00 72.62 484 GLN A CA 1
ATOM 3831 C C . GLN A 1 484 ? -5.167 6.681 -3.349 1.00 72.62 484 GLN A C 1
ATOM 3833 O O . GLN A 1 484 ? -5.534 6.976 -4.487 1.00 72.62 484 GLN A O 1
ATOM 3838 N N . ILE A 1 485 ? -4.855 5.443 -2.987 1.00 82.31 485 ILE A N 1
ATOM 3839 C CA . ILE A 1 485 ? -4.956 4.281 -3.866 1.00 82.31 485 ILE A CA 1
ATOM 3840 C C . ILE A 1 485 ? -6.236 3.507 -3.571 1.00 82.31 485 ILE A C 1
ATOM 3842 O O . ILE A 1 485 ? -6.730 3.554 -2.448 1.00 82.31 485 ILE A O 1
ATOM 3846 N N . ALA A 1 486 ? -6.756 2.815 -4.581 1.00 84.75 486 ALA A N 1
ATOM 3847 C CA . ALA A 1 486 ? -7.919 1.947 -4.430 1.00 84.75 486 ALA A CA 1
ATOM 3848 C C . ALA A 1 486 ? -7.582 0.678 -3.624 1.00 84.75 486 ALA A C 1
ATOM 3850 O O . ALA A 1 486 ? -6.409 0.313 -3.479 1.00 84.75 486 ALA A O 1
ATOM 3851 N N . GLY A 1 487 ? -8.619 -0.004 -3.129 1.00 88.44 487 GLY A N 1
ATOM 3852 C CA . GLY A 1 487 ? -8.532 -1.299 -2.445 1.00 88.44 487 GLY A CA 1
ATOM 3853 C C . GLY A 1 487 ? -8.514 -1.233 -0.917 1.00 88.44 487 GLY A C 1
ATOM 3854 O O . GLY A 1 487 ? -8.316 -2.252 -0.261 1.00 88.44 487 GLY A O 1
ATOM 3855 N N . GLY A 1 488 ? -8.660 -0.044 -0.331 1.00 92.56 488 GLY A N 1
ATOM 3856 C CA . GLY A 1 488 ? -8.813 0.116 1.116 1.00 92.56 488 GLY A CA 1
ATOM 3857 C C . GLY A 1 488 ? -10.279 0.065 1.552 1.00 92.56 488 GLY A C 1
ATOM 3858 O O . GLY A 1 488 ? -11.177 -0.147 0.741 1.00 92.56 488 GLY A O 1
ATOM 3859 N N . PHE A 1 489 ? -10.523 0.303 2.841 1.00 94.44 489 PHE A N 1
ATOM 3860 C CA . PHE A 1 489 ? -11.875 0.367 3.401 1.00 94.44 489 PHE A CA 1
ATOM 3861 C C . PHE A 1 489 ? -12.249 1.789 3.817 1.00 94.44 489 PHE A C 1
ATOM 3863 O O . PHE A 1 489 ? -11.444 2.512 4.418 1.00 94.44 489 PHE A O 1
ATOM 3870 N N . GLU A 1 490 ? -13.476 2.177 3.492 1.00 92.50 490 GLU A N 1
ATOM 3871 C CA . GLU A 1 490 ? -14.043 3.494 3.758 1.00 92.50 490 GLU A CA 1
ATOM 3872 C C . GLU A 1 490 ? -14.571 3.581 5.188 1.00 92.50 490 GLU A C 1
ATOM 3874 O O . GLU A 1 490 ? -15.217 2.663 5.694 1.00 92.50 490 GLU A O 1
ATOM 3879 N N . GLN A 1 491 ? -14.316 4.708 5.851 1.00 89.81 491 GLN A N 1
ATOM 3880 C CA . GLN A 1 491 ? -14.887 4.975 7.173 1.00 89.81 491 GLN A CA 1
ATOM 3881 C C . GLN A 1 491 ? -16.366 5.369 7.066 1.00 89.81 491 GLN A C 1
ATOM 3883 O O . GLN A 1 491 ? -17.188 4.986 7.900 1.00 89.81 491 GLN A O 1
ATOM 3888 N N . TYR A 1 492 ? -16.689 6.145 6.035 1.00 88.12 492 TYR A N 1
ATOM 3889 C CA . TYR A 1 492 ? -18.036 6.558 5.664 1.00 88.12 492 TYR A CA 1
ATOM 3890 C C . TYR A 1 492 ? -18.302 6.078 4.245 1.00 88.12 492 TYR A C 1
ATOM 3892 O O . TYR A 1 492 ? -17.394 6.109 3.420 1.00 88.12 492 TYR A O 1
ATOM 3900 N N . LYS A 1 493 ? -19.526 5.664 3.948 1.00 83.12 493 LYS A N 1
ATOM 3901 C CA . LYS A 1 493 ? -19.898 5.281 2.591 1.00 83.12 493 LYS A CA 1
ATOM 3902 C C . LYS A 1 493 ? -19.652 6.447 1.629 1.00 83.12 493 LYS A C 1
ATOM 3904 O O . LYS A 1 493 ? -19.994 7.584 1.958 1.00 83.12 493 LYS A O 1
ATOM 3909 N N . ASP A 1 494 ? -19.065 6.144 0.478 1.00 80.31 494 ASP A N 1
ATOM 3910 C CA . ASP A 1 494 ? -18.676 7.099 -0.564 1.00 80.31 494 ASP A CA 1
ATOM 3911 C C . ASP A 1 494 ? -17.577 8.082 -0.113 1.00 80.31 494 ASP A C 1
ATOM 3913 O O . ASP A 1 494 ? -17.470 9.203 -0.622 1.00 80.31 494 ASP A O 1
ATOM 3917 N N . SER A 1 495 ? -16.758 7.680 0.865 1.00 83.62 495 SER A N 1
ATOM 3918 C CA . SER A 1 495 ? -15.605 8.457 1.326 1.00 83.62 495 SER A CA 1
ATOM 3919 C C . SER A 1 495 ? -14.284 7.771 1.015 1.00 83.62 495 SER A C 1
ATOM 3921 O O . SER A 1 495 ? -14.198 6.572 0.789 1.00 83.62 495 SER A O 1
ATOM 3923 N N . SER A 1 496 ? -13.214 8.551 1.086 1.00 84.25 496 SER A N 1
ATOM 3924 C CA . SER A 1 496 ? -11.847 8.063 1.007 1.00 84.25 496 SER A CA 1
ATOM 3925 C C . SER A 1 496 ? -11.549 6.898 1.955 1.00 84.25 496 SER A C 1
ATOM 3927 O O . SER A 1 496 ? -11.689 7.019 3.175 1.00 84.25 496 SER A O 1
ATOM 3929 N N . ALA A 1 497 ? -11.009 5.811 1.403 1.00 89.62 497 ALA A N 1
ATOM 3930 C CA . ALA A 1 497 ? -10.461 4.722 2.198 1.00 89.62 497 ALA A CA 1
ATOM 3931 C C . ALA A 1 497 ? -9.322 5.191 3.123 1.00 89.62 497 ALA A C 1
ATOM 3933 O O . ALA A 1 497 ? -8.478 6.010 2.745 1.00 89.62 497 ALA A O 1
ATOM 3934 N N . THR A 1 498 ? -9.266 4.634 4.337 1.00 90.00 498 THR A N 1
ATOM 3935 C CA . THR A 1 498 ? -8.258 4.990 5.353 1.00 90.00 498 THR A CA 1
ATOM 3936 C C . THR A 1 498 ? -7.470 3.769 5.819 1.00 90.00 498 THR A C 1
ATOM 3938 O O . THR A 1 498 ? -7.979 2.645 5.831 1.00 90.00 498 THR A O 1
ATOM 3941 N N . LEU A 1 499 ? -6.210 3.973 6.224 1.00 91.56 499 LEU A N 1
ATOM 3942 C CA . LEU A 1 499 ? -5.373 2.900 6.779 1.00 91.56 499 LEU A CA 1
ATOM 3943 C C . LEU A 1 499 ? -5.943 2.344 8.083 1.00 91.56 499 LEU A C 1
ATOM 3945 O O . LEU A 1 499 ? -5.927 1.136 8.284 1.00 91.56 499 LEU A O 1
ATOM 3949 N N . GLU A 1 500 ? -6.494 3.212 8.925 1.00 90.25 500 GLU A N 1
ATOM 3950 C CA . GLU A 1 500 ? -7.159 2.836 10.170 1.00 90.25 500 GLU A CA 1
ATOM 3951 C C . GLU A 1 500 ? -8.354 1.910 9.912 1.00 90.25 500 GLU A C 1
ATOM 3953 O O . GLU A 1 500 ? -8.402 0.796 10.431 1.00 90.25 500 GLU A O 1
ATOM 3958 N N . THR A 1 501 ? -9.287 2.318 9.044 1.00 93.44 501 THR A N 1
ATOM 3959 C CA . THR A 1 501 ? -10.470 1.494 8.751 1.00 93.44 501 THR A CA 1
ATOM 3960 C C . THR A 1 501 ? -10.083 0.200 8.040 1.00 93.44 501 THR A C 1
ATOM 3962 O O . THR A 1 501 ? -10.656 -0.850 8.318 1.00 93.44 501 THR A O 1
ATOM 3965 N N . THR A 1 502 ? -9.050 0.239 7.195 1.00 95.81 502 THR A N 1
ATOM 3966 C CA . THR A 1 502 ? -8.482 -0.970 6.583 1.00 95.81 502 THR A CA 1
ATOM 3967 C C . THR A 1 502 ? -7.876 -1.904 7.635 1.00 95.81 502 THR A C 1
ATOM 3969 O O . THR A 1 502 ? -8.097 -3.109 7.566 1.00 95.81 502 THR A O 1
ATOM 3972 N N . SER A 1 503 ? -7.173 -1.382 8.646 1.00 95.56 503 SER A N 1
ATOM 3973 C CA . SER A 1 503 ? -6.678 -2.188 9.772 1.00 95.56 503 SER A CA 1
ATOM 3974 C C . SER A 1 503 ? -7.824 -2.840 10.537 1.00 95.56 503 SER A C 1
ATOM 3976 O O . SER A 1 503 ? -7.769 -4.033 10.829 1.00 95.56 503 SER A O 1
ATOM 3978 N N . HIS A 1 504 ? -8.895 -2.091 10.807 1.00 95.19 504 HIS A N 1
ATOM 3979 C CA . HIS A 1 504 ? -10.075 -2.634 11.474 1.00 95.19 504 HIS A CA 1
ATOM 3980 C C . HIS A 1 504 ? -10.781 -3.710 10.645 1.00 95.19 504 HIS A C 1
ATOM 3982 O O . HIS A 1 504 ? -11.189 -4.734 11.188 1.00 95.19 504 HIS A O 1
ATOM 3988 N N . ALA A 1 505 ? -10.880 -3.517 9.330 1.00 96.94 505 ALA A N 1
ATOM 3989 C CA . ALA A 1 505 ? -11.429 -4.507 8.413 1.00 96.94 505 ALA A CA 1
ATOM 3990 C C . ALA A 1 505 ? -10.619 -5.812 8.437 1.00 96.94 505 ALA A C 1
ATOM 3992 O O . ALA A 1 505 ? -11.198 -6.894 8.502 1.00 96.94 505 ALA A O 1
ATOM 3993 N N . VAL A 1 506 ? -9.285 -5.724 8.436 1.00 96.88 506 VAL A N 1
ATOM 3994 C CA . VAL A 1 506 ? -8.408 -6.902 8.515 1.00 96.88 506 VAL A CA 1
ATOM 3995 C C . VAL A 1 506 ? -8.553 -7.622 9.857 1.00 96.88 506 VAL A C 1
ATOM 3997 O O . VAL A 1 506 ? -8.630 -8.847 9.871 1.00 96.88 506 VAL A O 1
ATOM 4000 N N . GLU A 1 507 ? -8.658 -6.902 10.975 1.00 95.56 507 GLU A N 1
ATOM 4001 C CA . GLU A 1 507 ? -8.935 -7.519 12.282 1.00 95.56 507 GLU A CA 1
ATOM 4002 C C . GLU A 1 507 ? -10.320 -8.187 12.327 1.00 95.56 507 GLU A C 1
ATOM 4004 O O . GLU A 1 507 ? -10.461 -9.298 12.834 1.00 95.56 507 GLU A O 1
ATOM 4009 N N . LEU A 1 508 ? -11.345 -7.579 11.722 1.00 96.69 508 LEU A N 1
ATOM 4010 C CA . LEU A 1 508 ? -12.649 -8.230 11.566 1.00 96.69 508 LEU A CA 1
ATOM 4011 C C . LEU A 1 508 ? -12.545 -9.515 10.737 1.00 96.69 508 LEU A C 1
ATOM 4013 O O . LEU A 1 508 ? -13.180 -10.506 11.085 1.00 96.69 508 LEU A O 1
ATOM 4017 N N . MET A 1 509 ? -11.720 -9.542 9.687 1.00 96.88 509 MET A N 1
ATOM 4018 C CA . MET A 1 509 ? -11.460 -10.769 8.925 1.00 96.88 509 MET A CA 1
ATOM 4019 C C . MET A 1 509 ? -10.711 -11.825 9.746 1.00 96.88 509 MET A C 1
ATOM 4021 O O . MET A 1 509 ? -10.938 -13.014 9.535 1.00 96.88 509 MET A O 1
ATOM 4025 N N . GLN A 1 510 ? -9.856 -11.427 10.696 1.00 94.62 510 GLN A N 1
ATOM 4026 C CA . GLN A 1 510 ? -9.215 -12.368 11.626 1.00 94.62 510 GLN A CA 1
ATOM 4027 C C . GLN A 1 510 ? -10.252 -13.044 12.534 1.00 94.62 510 GLN A C 1
ATOM 4029 O O . GLN A 1 510 ? -10.135 -14.235 12.810 1.00 94.62 510 GLN A O 1
ATOM 4034 N N . ILE A 1 511 ? -11.279 -12.303 12.962 1.00 94.25 511 ILE A N 1
ATOM 4035 C CA . ILE A 1 511 ? -12.297 -12.794 13.902 1.00 94.25 511 ILE A CA 1
ATOM 4036 C C . ILE A 1 511 ? -13.418 -13.569 13.190 1.00 94.25 511 ILE A C 1
ATOM 4038 O O . ILE A 1 511 ? -13.805 -14.651 13.633 1.00 94.25 511 ILE A O 1
ATOM 4042 N N . TYR A 1 512 ? -13.946 -13.028 12.089 1.00 95.62 512 TYR A N 1
ATOM 4043 C CA . TYR A 1 512 ? -15.125 -13.554 11.387 1.00 95.62 512 TYR A CA 1
ATOM 4044 C C . TYR A 1 512 ? -14.786 -14.352 10.119 1.00 95.62 512 TYR A C 1
ATOM 4046 O O . TYR A 1 512 ? -15.677 -14.963 9.526 1.00 95.62 512 TYR A O 1
ATOM 4054 N N . GLY A 1 513 ? -13.517 -14.387 9.707 1.00 94.50 513 GLY A N 1
ATOM 4055 C CA . GLY A 1 513 ? -13.067 -14.982 8.449 1.00 94.50 513 GLY A CA 1
ATOM 4056 C C . GLY A 1 513 ? -13.160 -14.015 7.265 1.00 94.50 513 GLY A C 1
ATOM 4057 O O . GLY A 1 513 ? -13.765 -12.945 7.352 1.00 94.50 513 GLY A O 1
ATOM 4058 N N . VAL A 1 514 ? -12.565 -14.404 6.138 1.00 94.38 514 VAL A N 1
ATOM 4059 C CA . VAL A 1 514 ? -12.526 -13.591 4.913 1.00 94.38 514 VAL A CA 1
ATOM 4060 C C . VAL A 1 514 ? -13.802 -13.786 4.080 1.00 94.38 514 VAL A C 1
ATOM 4062 O O . VAL A 1 514 ? -14.193 -14.933 3.858 1.00 94.38 514 VAL A O 1
ATOM 4065 N N . PRO A 1 515 ? -14.437 -12.712 3.571 1.00 93.31 515 PRO A N 1
ATOM 4066 C CA . PRO A 1 515 ? -15.538 -12.829 2.615 1.00 93.31 515 PRO A CA 1
ATOM 4067 C C . PRO A 1 515 ? -15.066 -13.423 1.278 1.00 93.31 515 PRO A C 1
ATOM 4069 O O . PRO A 1 515 ? -14.096 -12.939 0.702 1.00 93.31 515 PRO A O 1
ATOM 4072 N N . GLU A 1 516 ? -15.785 -14.405 0.727 1.00 85.50 516 GLU A N 1
ATOM 4073 C CA . GLU A 1 516 ? -15.386 -15.108 -0.513 1.00 85.50 516 GLU A CA 1
ATOM 4074 C C . GLU A 1 516 ? -15.216 -14.189 -1.736 1.00 85.50 516 GLU A C 1
ATOM 4076 O O . GLU A 1 516 ? -14.392 -14.453 -2.608 1.00 85.50 516 GLU A O 1
ATOM 4081 N N . ASN A 1 517 ? -15.986 -13.100 -1.802 1.00 87.62 517 ASN A N 1
ATOM 4082 C CA . ASN A 1 517 ? -16.002 -12.179 -2.944 1.00 87.62 517 ASN A CA 1
ATOM 4083 C C . ASN A 1 517 ? -15.042 -10.988 -2.794 1.00 87.62 517 ASN A C 1
ATOM 4085 O O . ASN A 1 517 ? -15.063 -10.084 -3.629 1.00 87.62 517 ASN A O 1
ATOM 4089 N N . LEU A 1 518 ? -14.233 -10.947 -1.732 1.00 89.88 518 LEU A N 1
ATOM 4090 C CA . LEU A 1 518 ? -13.294 -9.857 -1.497 1.00 89.88 518 LEU A CA 1
ATOM 4091 C C . LEU A 1 518 ? -11.953 -10.140 -2.188 1.00 89.88 518 LEU A C 1
ATOM 4093 O O . LEU A 1 518 ? -11.269 -11.116 -1.875 1.00 89.88 518 LEU A O 1
ATOM 4097 N N . ASP A 1 519 ? -11.533 -9.249 -3.086 1.00 88.00 519 ASP A N 1
ATOM 4098 C CA . ASP A 1 519 ? -10.220 -9.344 -3.724 1.00 88.00 519 ASP A CA 1
ATOM 4099 C C . ASP A 1 519 ? -9.110 -8.865 -2.775 1.00 88.00 519 ASP A C 1
ATOM 4101 O O . ASP A 1 519 ? -8.766 -7.684 -2.699 1.00 88.00 519 ASP A O 1
ATOM 4105 N N . LEU A 1 520 ? -8.497 -9.811 -2.065 1.00 91.00 520 LEU A N 1
ATOM 4106 C CA . LEU A 1 520 ? -7.401 -9.525 -1.139 1.00 91.00 520 LEU A CA 1
ATOM 4107 C C . LEU A 1 520 ? -6.171 -8.909 -1.816 1.00 91.00 520 LEU A C 1
ATOM 4109 O O . LEU A 1 520 ? -5.364 -8.276 -1.134 1.00 91.00 520 LEU A O 1
ATOM 4113 N N . ASN A 1 521 ? -5.995 -9.062 -3.133 1.00 90.69 521 ASN A N 1
ATOM 4114 C CA . ASN A 1 521 ? -4.886 -8.414 -3.827 1.00 90.69 521 ASN A CA 1
ATOM 4115 C C . ASN A 1 521 ? -5.097 -6.902 -3.947 1.00 90.69 521 ASN A C 1
ATOM 4117 O O . ASN A 1 521 ? -4.109 -6.169 -3.897 1.00 90.69 521 ASN A O 1
ATOM 4121 N N . GLN A 1 522 ? -6.342 -6.420 -4.001 1.00 89.94 522 GLN A N 1
ATOM 4122 C CA . GLN A 1 522 ? -6.640 -4.985 -3.916 1.00 89.94 522 GLN A CA 1
ATOM 4123 C C . GLN A 1 522 ? -6.277 -4.438 -2.536 1.00 89.94 522 GLN A C 1
ATOM 4125 O O . GLN A 1 522 ? -5.557 -3.444 -2.443 1.00 89.94 522 GLN A O 1
ATOM 4130 N N . VAL A 1 523 ? -6.629 -5.163 -1.471 1.00 93.75 523 VAL A N 1
ATOM 4131 C CA . VAL A 1 523 ? -6.256 -4.791 -0.096 1.00 93.75 523 VAL A CA 1
ATOM 4132 C C . VAL A 1 523 ? -4.736 -4.799 0.094 1.00 93.75 523 VAL A C 1
ATOM 4134 O O . VAL A 1 523 ? -4.160 -3.850 0.629 1.00 93.75 523 VAL A O 1
ATOM 4137 N N . ARG A 1 524 ? -4.032 -5.820 -0.415 1.00 93.44 524 ARG A N 1
ATOM 4138 C CA . ARG A 1 524 ? -2.556 -5.836 -0.431 1.00 93.44 524 ARG A CA 1
ATOM 4139 C C . ARG A 1 524 ? -1.989 -4.651 -1.192 1.00 93.44 524 ARG A C 1
ATOM 4141 O O . ARG A 1 524 ? -0.995 -4.064 -0.764 1.00 93.44 524 ARG A O 1
ATOM 4148 N N . SER A 1 525 ? -2.621 -4.301 -2.307 1.00 91.56 525 SER A N 1
ATOM 4149 C CA . SER A 1 525 ? -2.206 -3.176 -3.120 1.00 91.56 525 SER A CA 1
ATOM 4150 C C . SER A 1 525 ? -2.341 -1.855 -2.382 1.00 91.56 525 SER A C 1
ATOM 4152 O O . SER A 1 525 ? -1.410 -1.053 -2.441 1.00 91.56 525 SER A O 1
ATOM 4154 N N . PHE A 1 526 ? -3.426 -1.664 -1.630 1.00 92.44 526 PHE A N 1
ATOM 4155 C CA . PHE A 1 526 ? -3.629 -0.516 -0.749 1.00 92.44 526 PHE A CA 1
ATOM 4156 C C . PHE A 1 526 ? -2.557 -0.423 0.350 1.00 92.44 526 PHE A C 1
ATOM 4158 O O . PHE A 1 526 ? -2.046 0.647 0.687 1.00 92.44 526 PHE A O 1
ATOM 4165 N N . LEU A 1 527 ? -2.153 -1.565 0.900 1.00 93.06 527 LEU A N 1
ATOM 4166 C CA . LEU A 1 527 ? -1.208 -1.630 2.013 1.00 93.06 527 LEU A CA 1
ATOM 4167 C C . LEU A 1 527 ? 0.268 -1.621 1.584 1.00 93.06 527 LEU A C 1
ATOM 4169 O O . LEU A 1 527 ? 1.154 -1.525 2.439 1.00 93.06 527 LEU A O 1
ATOM 4173 N N . ARG A 1 528 ? 0.563 -1.665 0.278 1.00 90.81 528 ARG A N 1
ATOM 4174 C CA . ARG A 1 528 ? 1.938 -1.702 -0.244 1.00 90.81 528 ARG A CA 1
ATOM 4175 C C . ARG A 1 528 ? 2.778 -0.503 0.220 1.00 90.81 528 ARG A C 1
ATOM 4177 O O . ARG A 1 528 ? 2.220 0.566 0.471 1.00 90.81 528 ARG A O 1
ATOM 4184 N N . PRO A 1 529 ? 4.113 -0.622 0.315 1.00 88.00 529 PRO A N 1
ATOM 4185 C CA . PRO A 1 529 ? 4.980 0.521 0.601 1.00 88.00 529 PRO A CA 1
ATOM 4186 C C . PRO A 1 529 ? 4.892 1.582 -0.506 1.00 88.00 529 PRO A C 1
ATOM 4188 O O . PRO A 1 529 ? 4.988 1.241 -1.683 1.00 88.00 529 PRO A O 1
ATOM 4191 N N . LEU A 1 530 ? 4.755 2.857 -0.132 1.00 86.69 530 LEU A N 1
ATOM 4192 C CA . LEU A 1 530 ? 4.661 3.993 -1.061 1.00 86.69 530 LEU A CA 1
ATOM 4193 C C . LEU A 1 530 ? 5.626 5.106 -0.645 1.00 86.69 530 LEU A C 1
ATOM 4195 O O . LEU A 1 530 ? 5.782 5.368 0.548 1.00 86.69 530 LEU A O 1
ATOM 4199 N N . TYR A 1 531 ? 6.238 5.791 -1.612 1.00 82.69 531 TYR A N 1
ATOM 4200 C CA . TYR A 1 531 ? 7.186 6.886 -1.356 1.00 82.69 531 TYR A CA 1
ATOM 4201 C C . TYR A 1 531 ? 6.537 8.122 -0.722 1.00 82.69 531 TYR A C 1
ATOM 4203 O O . TYR A 1 531 ? 7.193 8.847 0.021 1.00 82.69 531 TYR A O 1
ATOM 4211 N N . PHE A 1 532 ? 5.260 8.367 -1.027 1.00 80.25 532 PHE A N 1
ATOM 4212 C CA . PHE A 1 532 ? 4.513 9.535 -0.559 1.00 80.25 532 PHE A CA 1
ATOM 4213 C C . PHE A 1 532 ? 3.764 9.285 0.754 1.00 80.25 532 PHE A C 1
ATOM 4215 O O . PHE A 1 532 ? 3.162 10.214 1.290 1.00 80.25 532 PHE A O 1
ATOM 4222 N N . ARG A 1 533 ? 3.765 8.045 1.265 1.00 83.25 533 ARG A N 1
ATOM 4223 C CA . ARG A 1 533 ? 3.080 7.716 2.516 1.00 83.25 533 ARG A CA 1
ATOM 4224 C C . ARG A 1 533 ? 3.787 8.417 3.687 1.00 83.25 533 ARG A C 1
ATOM 4226 O O . ARG A 1 533 ? 5.016 8.319 3.769 1.00 83.25 533 ARG A O 1
ATOM 4233 N N . PRO A 1 534 ? 3.044 9.089 4.587 1.00 79.56 534 PRO A N 1
ATOM 4234 C CA . PRO A 1 534 ? 3.602 9.643 5.814 1.00 79.56 534 PRO A CA 1
ATOM 4235 C C . PRO A 1 534 ? 4.412 8.609 6.607 1.00 79.56 534 PRO A C 1
ATOM 4237 O O . PRO A 1 534 ? 4.173 7.402 6.525 1.00 79.56 534 PRO A O 1
ATOM 4240 N N . ALA A 1 535 ? 5.396 9.084 7.373 1.00 71.38 535 ALA A N 1
ATOM 4241 C CA . ALA A 1 535 ? 6.298 8.205 8.113 1.00 71.38 535 ALA A CA 1
ATOM 4242 C C . ALA A 1 535 ? 5.562 7.332 9.143 1.00 71.38 535 ALA A C 1
ATOM 4244 O O . ALA A 1 535 ? 5.942 6.174 9.306 1.00 71.38 535 ALA A O 1
ATOM 4245 N N . ASP A 1 536 ? 4.510 7.862 9.770 1.00 73.44 536 ASP A N 1
ATOM 4246 C CA . ASP A 1 536 ? 3.734 7.169 10.804 1.00 73.44 536 ASP A CA 1
ATOM 4247 C C . ASP A 1 536 ? 2.798 6.112 10.187 1.00 73.44 536 ASP A C 1
ATOM 4249 O O . ASP A 1 536 ? 2.841 4.936 10.552 1.00 73.44 536 ASP A O 1
ATOM 4253 N N . ASP A 1 537 ? 2.088 6.476 9.116 1.00 85.06 537 ASP A N 1
ATOM 4254 C CA . ASP A 1 537 ? 1.219 5.588 8.325 1.00 85.06 537 ASP A CA 1
ATOM 4255 C C . ASP A 1 537 ? 1.923 4.336 7.787 1.00 85.06 537 ASP A C 1
ATOM 4257 O O . ASP A 1 537 ? 1.313 3.285 7.555 1.00 85.06 537 ASP A O 1
ATOM 4261 N N . LYS A 1 538 ? 3.230 4.436 7.537 1.00 88.62 538 LYS A N 1
ATOM 4262 C CA . LYS A 1 538 ? 4.040 3.322 7.044 1.00 88.62 538 LYS A CA 1
ATOM 4263 C C . LYS A 1 538 ? 4.002 2.122 7.994 1.00 88.62 538 LYS A C 1
ATOM 4265 O O . LYS A 1 538 ? 4.016 0.987 7.511 1.00 88.62 538 LYS A O 1
ATOM 4270 N N . TRP A 1 539 ? 3.986 2.350 9.306 1.00 90.75 539 TRP A N 1
ATOM 4271 C CA . TRP A 1 539 ? 3.996 1.275 10.300 1.00 90.75 539 TRP A CA 1
ATOM 4272 C C . TRP A 1 539 ? 2.650 0.564 10.339 1.00 90.75 539 TRP A C 1
ATOM 4274 O O . TRP A 1 539 ? 2.612 -0.659 10.201 1.00 90.75 539 TRP A O 1
ATOM 4284 N N . THR A 1 540 ? 1.563 1.335 10.390 1.00 92.50 540 THR A N 1
ATOM 4285 C CA . THR A 1 540 ? 0.184 0.839 10.312 1.00 92.50 540 THR A CA 1
ATOM 4286 C C . THR A 1 540 ? -0.032 -0.003 9.063 1.00 92.50 540 THR A C 1
ATOM 4288 O O . THR A 1 540 ? -0.504 -1.136 9.152 1.00 92.50 540 THR A O 1
ATOM 4291 N N . ALA A 1 541 ? 0.392 0.484 7.895 1.00 93.31 541 ALA A N 1
ATOM 4292 C CA . ALA A 1 541 ? 0.251 -0.265 6.652 1.00 93.31 541 ALA A CA 1
ATOM 4293 C C . ALA A 1 541 ? 1.041 -1.583 6.652 1.00 93.31 541 ALA A C 1
ATOM 4295 O O . ALA A 1 541 ? 0.527 -2.615 6.222 1.00 93.31 541 ALA A O 1
ATOM 4296 N N . ALA A 1 542 ? 2.280 -1.569 7.154 1.00 93.31 542 ALA A N 1
ATOM 4297 C CA . ALA A 1 542 ? 3.127 -2.758 7.198 1.00 93.31 542 ALA A CA 1
ATOM 4298 C C . ALA A 1 542 ? 2.581 -3.831 8.151 1.00 93.31 542 ALA A C 1
ATOM 4300 O O . ALA A 1 542 ? 2.587 -5.014 7.813 1.00 93.31 542 ALA A O 1
ATOM 4301 N N . VAL A 1 543 ? 2.104 -3.419 9.324 1.00 94.50 543 VAL A N 1
ATOM 4302 C CA . VAL A 1 543 ? 1.474 -4.299 10.314 1.00 94.50 543 VAL A CA 1
ATOM 4303 C C . VAL A 1 543 ? 0.166 -4.870 9.778 1.00 94.50 543 VAL A C 1
ATOM 4305 O O . VAL A 1 543 ? -0.045 -6.081 9.823 1.00 94.50 543 VAL A O 1
ATOM 4308 N N . THR A 1 544 ? -0.670 -4.025 9.178 1.00 95.44 544 THR A N 1
ATOM 4309 C CA . THR A 1 544 ? -1.936 -4.459 8.578 1.00 95.44 544 THR A CA 1
ATOM 4310 C C . THR A 1 544 ? -1.698 -5.454 7.442 1.00 95.44 544 THR A C 1
ATOM 4312 O O . THR A 1 544 ? -2.373 -6.476 7.368 1.00 95.44 544 THR A O 1
ATOM 4315 N N . LEU A 1 545 ? -0.688 -5.224 6.592 1.00 94.56 545 LEU A N 1
ATOM 4316 C CA . LEU A 1 545 ? -0.315 -6.160 5.526 1.00 94.56 545 LEU A CA 1
ATOM 4317 C C . LEU A 1 545 ? 0.162 -7.508 6.081 1.00 94.56 545 LEU A C 1
ATOM 4319 O O . LEU A 1 545 ? -0.132 -8.552 5.500 1.00 94.56 545 LEU A O 1
ATOM 4323 N N . ARG A 1 546 ? 0.898 -7.505 7.199 1.00 93.50 546 ARG A N 1
ATOM 4324 C CA . ARG A 1 546 ? 1.317 -8.740 7.880 1.00 93.50 546 ARG A CA 1
ATOM 4325 C C . ARG A 1 546 ? 0.115 -9.505 8.421 1.00 93.50 546 ARG A C 1
ATOM 4327 O O . ARG A 1 546 ? 0.007 -10.687 8.117 1.00 93.50 546 ARG A O 1
ATOM 4334 N N . ARG A 1 547 ? -0.799 -8.827 9.125 1.00 94.19 547 ARG A N 1
ATOM 4335 C CA . ARG A 1 547 ? -2.052 -9.416 9.628 1.00 94.19 547 ARG A CA 1
ATOM 4336 C C . ARG A 1 547 ? -2.907 -9.994 8.498 1.00 94.19 547 ARG A C 1
ATOM 4338 O O . ARG A 1 547 ? -3.379 -11.116 8.606 1.00 94.19 547 ARG A O 1
ATOM 4345 N N . LEU A 1 548 ? -3.033 -9.274 7.381 1.00 95.06 548 LEU A N 1
ATOM 4346 C CA . LEU A 1 548 ? -3.743 -9.744 6.187 1.00 95.06 548 LEU A CA 1
ATOM 4347 C C . LEU A 1 548 ? -3.122 -11.027 5.617 1.00 95.06 548 LEU A C 1
ATOM 4349 O O . LEU A 1 548 ? -3.833 -11.942 5.215 1.00 95.06 548 LEU A O 1
ATOM 4353 N N . ASN A 1 549 ? -1.791 -11.104 5.578 1.00 92.69 549 ASN A N 1
ATOM 4354 C CA . ASN A 1 549 ? -1.075 -12.265 5.049 1.00 92.69 549 ASN A CA 1
ATOM 4355 C C . ASN A 1 549 ? -0.998 -13.446 6.029 1.00 92.69 549 ASN A C 1
ATOM 4357 O O . ASN A 1 549 ? -0.622 -14.533 5.596 1.00 92.69 549 ASN A O 1
ATOM 4361 N N . SER A 1 550 ? -1.322 -13.249 7.311 1.00 91.19 550 SER A N 1
ATOM 4362 C CA . SER A 1 550 ? -1.417 -14.320 8.311 1.00 91.19 550 SER A CA 1
ATOM 4363 C C . SER A 1 550 ? -2.843 -14.843 8.514 1.00 91.19 550 SER A C 1
ATOM 4365 O O . SER A 1 550 ? -3.044 -15.755 9.314 1.00 91.19 550 SER A O 1
ATOM 4367 N N . LEU A 1 551 ? -3.831 -14.304 7.786 1.00 92.12 551 LEU A N 1
ATOM 4368 C CA . LEU A 1 551 ? -5.215 -14.768 7.848 1.00 92.12 551 LEU A CA 1
ATOM 4369 C C . LEU A 1 551 ? -5.339 -16.257 7.462 1.00 92.12 551 LEU A C 1
ATOM 4371 O O . LEU A 1 551 ? -4.746 -16.687 6.465 1.00 92.12 551 LEU A O 1
ATOM 4375 N N . PRO A 1 552 ? -6.147 -17.053 8.190 1.00 85.38 552 PRO A N 1
ATOM 4376 C CA . PRO A 1 552 ? -6.376 -18.454 7.852 1.00 85.38 552 PRO A CA 1
ATOM 4377 C C . PRO A 1 552 ? -6.968 -18.609 6.445 1.00 85.38 552 PRO A C 1
ATOM 4379 O O . PRO A 1 552 ? -7.913 -17.914 6.081 1.00 85.38 552 PRO A O 1
ATOM 4382 N N . GLY A 1 553 ? -6.425 -19.537 5.652 1.00 78.38 553 GLY A N 1
ATOM 4383 C CA . GLY A 1 553 ? -6.923 -19.828 4.300 1.00 78.38 553 GLY A CA 1
ATOM 4384 C C . GLY A 1 553 ? -6.551 -18.795 3.229 1.00 78.38 553 GLY A C 1
ATOM 4385 O O . GLY A 1 553 ? -6.906 -18.976 2.067 1.00 78.38 553 GLY A O 1
ATOM 4386 N N . VAL A 1 554 ? -5.806 -17.742 3.578 1.00 84.44 554 VAL A N 1
ATOM 4387 C CA . VAL A 1 554 ? -5.363 -16.718 2.627 1.00 84.44 554 VAL A CA 1
ATOM 4388 C C . VAL A 1 554 ? -4.040 -17.120 1.977 1.00 84.44 554 VAL A C 1
ATOM 4390 O O . VAL A 1 554 ? -3.002 -17.205 2.629 1.00 84.44 554 VAL A O 1
ATOM 4393 N N . SER A 1 555 ? -4.050 -17.321 0.657 1.00 80.38 555 SER A N 1
ATOM 4394 C CA . SER A 1 555 ? -2.827 -17.549 -0.116 1.00 80.38 555 SER A CA 1
ATOM 4395 C C . SER A 1 555 ? -2.095 -16.238 -0.399 1.00 80.38 555 SER A C 1
ATOM 4397 O O . SER A 1 555 ? -2.713 -15.216 -0.721 1.00 80.38 555 SER A O 1
ATOM 4399 N N . GLN A 1 556 ? -0.765 -16.266 -0.315 1.00 83.19 556 GLN A N 1
ATOM 4400 C CA . GLN A 1 556 ? 0.070 -15.171 -0.807 1.00 83.19 556 GLN A CA 1
ATOM 4401 C C . GLN A 1 556 ? 0.062 -15.129 -2.343 1.00 83.19 556 GLN A C 1
ATOM 4403 O O . GLN A 1 556 ? -0.147 -16.174 -2.967 1.00 83.19 556 GLN A O 1
ATOM 4408 N N . PRO A 1 557 ? 0.303 -13.953 -2.957 1.00 83.69 557 PRO A N 1
ATOM 4409 C CA . PRO A 1 557 ? 0.349 -13.840 -4.407 1.00 83.69 557 PRO A CA 1
ATOM 4410 C C . PRO A 1 557 ? 1.399 -14.777 -5.004 1.00 83.69 557 PRO A C 1
ATOM 4412 O O . PRO A 1 557 ? 2.547 -14.809 -4.548 1.00 83.69 557 PRO A O 1
ATOM 4415 N N . ALA A 1 558 ? 1.024 -15.526 -6.038 1.00 82.94 558 ALA A N 1
ATOM 4416 C CA . ALA A 1 558 ? 1.973 -16.379 -6.743 1.00 82.94 558 ALA A CA 1
ATOM 4417 C C . ALA A 1 558 ? 2.997 -15.527 -7.515 1.00 82.94 558 ALA A C 1
ATOM 4419 O O . ALA A 1 558 ? 2.722 -14.396 -7.916 1.00 82.94 558 ALA A O 1
ATOM 4420 N N . TRP A 1 559 ? 4.176 -16.083 -7.806 1.00 81.75 559 TRP A N 1
ATOM 4421 C CA . TRP A 1 559 ? 5.220 -15.356 -8.544 1.00 81.75 559 TRP A CA 1
ATOM 4422 C C . TRP A 1 559 ? 4.742 -14.853 -9.921 1.00 81.75 559 TRP A C 1
ATOM 4424 O O . TRP A 1 559 ? 5.121 -13.763 -10.340 1.00 81.75 559 TRP A O 1
ATOM 4434 N N . LEU A 1 560 ? 3.874 -15.610 -10.606 1.00 79.69 560 LEU A N 1
ATOM 4435 C CA . LEU A 1 560 ? 3.268 -15.201 -11.880 1.00 79.69 560 LEU A CA 1
ATOM 4436 C C . LEU A 1 560 ? 2.326 -14.006 -11.727 1.00 79.69 560 LEU A C 1
ATOM 4438 O O . LEU A 1 560 ? 2.328 -13.122 -12.581 1.00 79.69 560 LEU A O 1
ATOM 4442 N N . GLU A 1 561 ? 1.549 -13.959 -10.645 1.00 82.12 561 GLU A N 1
ATOM 4443 C CA . GLU A 1 561 ? 0.687 -12.815 -10.338 1.00 82.12 561 GLU A CA 1
ATOM 4444 C C . GLU A 1 561 ? 1.538 -11.585 -10.040 1.00 82.12 561 GLU A C 1
ATOM 4446 O O . GLU A 1 561 ? 1.257 -10.499 -10.539 1.00 82.12 561 GLU A O 1
ATOM 4451 N N . TRP A 1 562 ? 2.633 -11.771 -9.301 1.00 86.56 562 TRP A N 1
ATOM 4452 C CA . TRP A 1 562 ? 3.589 -10.708 -9.024 1.00 86.56 562 TRP A CA 1
ATOM 4453 C C . TRP A 1 562 ? 4.157 -10.116 -10.316 1.00 86.56 562 TRP A C 1
ATOM 4455 O O . TRP A 1 562 ? 4.092 -8.909 -10.529 1.00 86.56 562 TRP A O 1
ATOM 4465 N N . LEU A 1 563 ? 4.636 -10.961 -11.233 1.00 85.62 563 LEU A N 1
ATOM 4466 C CA . LEU A 1 563 ? 5.140 -10.512 -12.534 1.00 85.62 563 LEU A CA 1
ATOM 4467 C C . LEU A 1 563 ? 4.059 -9.857 -13.405 1.00 85.62 563 LEU A C 1
ATOM 4469 O O . LEU A 1 563 ? 4.365 -8.946 -14.171 1.00 85.62 563 LEU A O 1
ATOM 4473 N N . TYR A 1 564 ? 2.811 -10.318 -13.313 1.00 84.38 564 TYR A N 1
ATOM 4474 C CA . TYR A 1 564 ? 1.694 -9.757 -14.067 1.00 84.38 564 TYR A CA 1
ATOM 4475 C C . TYR A 1 564 ? 1.326 -8.351 -13.608 1.00 84.38 564 TYR A C 1
ATOM 4477 O O . TYR A 1 564 ? 1.229 -7.446 -14.439 1.00 84.38 564 TYR A O 1
ATOM 4485 N N . TYR A 1 565 ? 1.137 -8.165 -12.302 1.00 86.44 565 TYR A N 1
ATOM 4486 C CA . TYR A 1 565 ? 0.805 -6.859 -11.743 1.00 86.44 565 TYR A CA 1
ATOM 4487 C C . TYR A 1 565 ? 1.977 -5.884 -11.927 1.00 86.44 565 TYR A C 1
ATOM 4489 O O . TYR A 1 565 ? 1.776 -4.751 -12.356 1.00 86.44 565 TYR A O 1
ATOM 4497 N N . GLU A 1 566 ? 3.217 -6.371 -11.815 1.00 90.75 566 GLU A N 1
ATOM 4498 C CA . GLU A 1 566 ? 4.435 -5.572 -12.007 1.00 90.75 566 GLU A CA 1
ATOM 4499 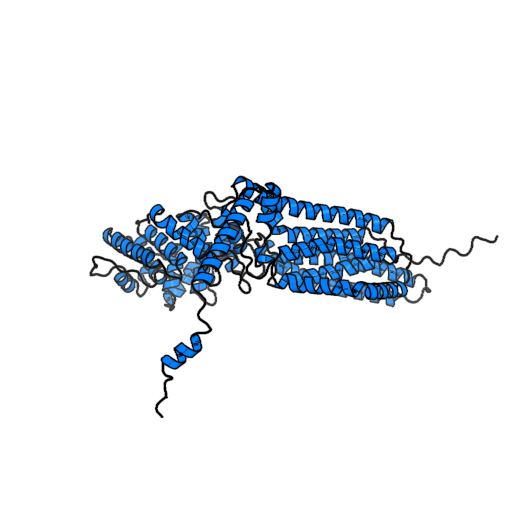C C . GLU A 1 566 ? 4.956 -5.523 -13.458 1.00 90.75 566 GLU A C 1
ATOM 4501 O O . GLU A 1 566 ? 6.082 -5.088 -13.723 1.00 90.75 566 GLU A O 1
ATOM 4506 N N . ARG A 1 567 ? 4.151 -5.924 -14.451 1.00 89.19 567 ARG A N 1
ATOM 4507 C CA . ARG A 1 567 ? 4.573 -5.999 -15.867 1.00 89.19 567 ARG A CA 1
ATOM 4508 C C . ARG A 1 567 ? 5.092 -4.679 -16.438 1.00 89.19 567 ARG A C 1
ATOM 4510 O O . ARG A 1 567 ? 5.977 -4.686 -17.292 1.00 89.19 567 ARG A O 1
ATOM 4517 N N . SER A 1 568 ? 4.569 -3.542 -15.978 1.00 90.19 568 SER A N 1
ATOM 4518 C CA . SER A 1 568 ? 5.015 -2.213 -16.419 1.00 90.19 568 SER A CA 1
ATOM 4519 C C . SER A 1 568 ? 6.431 -1.912 -15.928 1.00 90.19 568 SER A C 1
ATOM 4521 O O . SER A 1 568 ? 7.239 -1.362 -16.678 1.00 90.19 568 SER A O 1
ATOM 4523 N N . LEU A 1 569 ? 6.767 -2.351 -14.711 1.00 92.12 569 LEU A N 1
ATOM 4524 C CA . LEU A 1 569 ? 8.122 -2.289 -14.170 1.00 92.12 569 LEU A CA 1
ATOM 4525 C C . LEU A 1 569 ? 9.077 -3.202 -14.949 1.00 92.12 569 LEU A C 1
ATOM 4527 O O . LEU A 1 569 ? 10.164 -2.766 -15.332 1.00 92.12 569 LEU A O 1
ATOM 4531 N N . LEU A 1 570 ? 8.654 -4.430 -15.269 1.00 92.38 570 LEU A N 1
ATOM 4532 C CA . LEU A 1 570 ? 9.426 -5.341 -16.125 1.00 92.38 570 LEU A CA 1
ATOM 4533 C C . LEU A 1 570 ? 9.683 -4.737 -17.514 1.00 92.38 570 LEU A C 1
ATOM 4535 O O . LEU A 1 570 ? 10.811 -4.767 -18.010 1.00 92.38 570 LEU A O 1
ATOM 4539 N N . ALA A 1 571 ? 8.659 -4.143 -18.131 1.00 92.69 571 ALA A N 1
ATOM 4540 C CA . ALA A 1 571 ? 8.775 -3.501 -19.435 1.00 92.69 571 ALA A CA 1
ATOM 4541 C C . ALA A 1 571 ? 9.729 -2.302 -19.413 1.00 92.69 571 ALA A C 1
ATOM 4543 O O . ALA A 1 571 ? 10.526 -2.138 -20.337 1.00 92.69 571 ALA A O 1
ATOM 4544 N N . ALA A 1 572 ? 9.707 -1.507 -18.342 1.00 94.75 572 ALA A N 1
ATOM 4545 C CA . ALA A 1 572 ? 10.649 -0.413 -18.142 1.00 94.75 572 ALA A CA 1
ATOM 4546 C C . ALA A 1 572 ? 12.099 -0.912 -18.026 1.00 94.75 572 ALA A C 1
ATOM 4548 O O . ALA A 1 572 ? 12.989 -0.364 -18.679 1.00 94.75 572 ALA A O 1
ATOM 4549 N N . MET A 1 573 ? 12.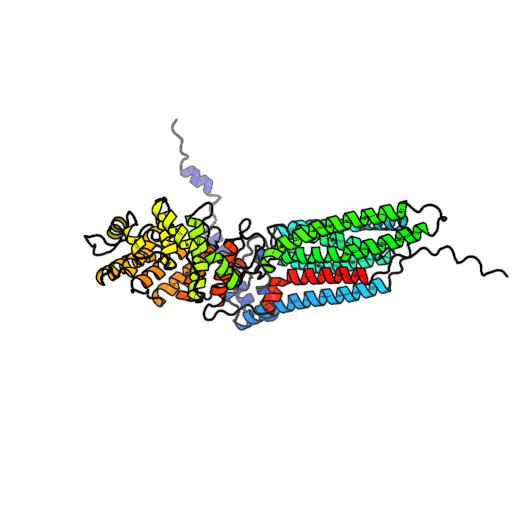339 -1.983 -17.258 1.00 95.69 573 MET A N 1
ATOM 4550 C CA . MET A 1 573 ? 13.671 -2.593 -17.134 1.00 95.69 573 MET A CA 1
ATOM 4551 C C . MET A 1 573 ? 14.188 -3.107 -18.479 1.00 95.69 573 MET A C 1
ATOM 4553 O O . MET A 1 573 ? 15.334 -2.841 -18.847 1.00 95.69 573 MET A O 1
ATOM 4557 N N . LEU A 1 574 ? 13.336 -3.786 -19.250 1.00 94.88 574 LEU A N 1
ATOM 4558 C CA . LEU A 1 574 ? 13.684 -4.266 -20.587 1.00 94.88 574 LEU A CA 1
ATOM 4559 C C . LEU A 1 574 ? 13.933 -3.117 -21.568 1.00 94.88 574 LEU A C 1
ATOM 4561 O O . LEU A 1 574 ? 14.879 -3.194 -22.350 1.00 94.88 574 LEU A O 1
ATOM 4565 N N . LEU A 1 575 ? 13.156 -2.031 -21.503 1.00 94.94 575 LEU A N 1
ATOM 4566 C CA . LEU A 1 575 ? 13.393 -0.840 -22.322 1.00 94.94 575 LEU A CA 1
ATOM 4567 C C . LEU A 1 575 ? 14.772 -0.234 -22.038 1.00 94.94 575 LEU A C 1
ATOM 4569 O O . LEU A 1 575 ? 15.518 0.056 -22.971 1.00 94.94 575 LEU A O 1
ATOM 4573 N N . VAL A 1 576 ? 15.137 -0.077 -20.760 1.00 96.25 576 VAL A N 1
ATOM 4574 C CA . VAL A 1 576 ? 16.470 0.411 -20.369 1.00 96.25 576 VAL A CA 1
ATOM 4575 C C . VAL A 1 576 ? 17.558 -0.528 -20.882 1.00 96.25 576 VAL A C 1
ATOM 4577 O O . VAL A 1 576 ? 18.521 -0.061 -21.491 1.00 96.25 576 VAL A O 1
ATOM 4580 N N . ALA A 1 577 ? 17.392 -1.842 -20.711 1.00 95.88 577 ALA A N 1
ATOM 4581 C CA . ALA A 1 577 ? 18.339 -2.830 -21.219 1.00 95.88 577 ALA A CA 1
ATOM 4582 C C . ALA A 1 577 ? 18.503 -2.742 -22.747 1.00 95.88 577 ALA A C 1
ATOM 4584 O O . ALA A 1 577 ? 19.628 -2.775 -23.243 1.00 95.88 577 ALA A O 1
ATOM 4585 N N . LEU A 1 578 ? 17.411 -2.556 -23.497 1.00 93.31 578 LEU A N 1
ATOM 4586 C CA . LEU A 1 578 ? 17.442 -2.361 -24.949 1.00 93.31 578 LEU A CA 1
ATOM 4587 C C . LEU A 1 578 ? 18.128 -1.049 -25.349 1.00 93.31 578 LEU A C 1
ATOM 4589 O O . LEU A 1 578 ? 18.916 -1.051 -26.292 1.00 93.31 578 LEU A O 1
ATOM 4593 N N . CYS A 1 579 ? 17.890 0.051 -24.632 1.00 94.38 579 CYS A N 1
ATOM 4594 C CA . CYS A 1 579 ? 18.576 1.328 -24.849 1.00 94.38 579 CYS A CA 1
ATOM 4595 C C . CYS A 1 579 ? 20.092 1.209 -24.618 1.00 94.38 579 CYS A C 1
ATOM 4597 O O . CYS A 1 579 ? 20.895 1.689 -25.427 1.00 94.38 579 CYS A O 1
ATOM 4599 N N . LEU A 1 580 ? 20.498 0.527 -23.543 1.00 94.44 580 LEU A N 1
ATOM 4600 C CA . LEU A 1 580 ? 21.903 0.243 -23.251 1.00 94.44 580 LEU A CA 1
ATOM 4601 C C . LEU A 1 580 ? 22.509 -0.677 -24.315 1.00 94.44 580 LEU A C 1
ATOM 4603 O O . LEU A 1 580 ? 23.583 -0.382 -24.836 1.00 94.44 580 LEU A O 1
ATOM 4607 N N . TYR A 1 581 ? 21.804 -1.740 -24.705 1.00 93.62 581 TYR A N 1
ATOM 4608 C CA . TYR A 1 581 ? 22.240 -2.657 -25.755 1.00 93.62 581 TYR A CA 1
ATOM 4609 C C . TYR A 1 581 ? 22.406 -1.945 -27.102 1.00 93.62 581 TYR A C 1
ATOM 4611 O O . TYR A 1 581 ? 23.446 -2.088 -27.745 1.00 93.62 581 TYR A O 1
ATOM 4619 N N . ALA A 1 582 ? 21.436 -1.125 -27.515 1.00 90.31 582 ALA A N 1
ATOM 4620 C CA . ALA A 1 582 ? 21.508 -0.317 -28.732 1.00 90.31 582 ALA A CA 1
ATOM 4621 C C . ALA A 1 582 ? 22.693 0.654 -28.707 1.00 90.31 582 ALA A C 1
ATOM 4623 O O . ALA A 1 582 ? 23.403 0.796 -29.701 1.00 90.31 582 ALA A O 1
ATOM 4624 N N . THR A 1 583 ? 22.943 1.281 -27.558 1.00 90.81 583 THR A N 1
ATOM 4625 C CA . THR A 1 583 ? 24.081 2.181 -27.372 1.00 90.81 583 THR A CA 1
ATOM 4626 C C . THR A 1 583 ? 25.407 1.426 -27.470 1.00 90.81 583 THR A C 1
ATOM 4628 O O . THR A 1 583 ? 26.285 1.808 -28.240 1.00 90.81 583 THR A O 1
ATOM 4631 N N . LEU A 1 584 ? 25.570 0.325 -26.740 1.00 90.44 584 LEU A N 1
ATOM 4632 C CA . LEU A 1 584 ? 26.830 -0.421 -26.696 1.00 90.44 584 LEU A CA 1
ATOM 4633 C C . LEU A 1 584 ? 27.140 -1.152 -28.009 1.00 90.44 584 LEU A C 1
ATOM 4635 O O . LEU A 1 584 ? 28.305 -1.239 -28.391 1.00 90.44 584 LEU A O 1
ATOM 4639 N N . SER A 1 585 ? 26.116 -1.631 -28.718 1.00 87.56 585 SER A N 1
ATOM 4640 C CA . SER A 1 585 ? 26.264 -2.300 -30.020 1.00 87.56 585 SER A CA 1
ATOM 4641 C C . SER A 1 585 ? 26.498 -1.337 -31.185 1.00 87.56 585 SER A C 1
ATOM 4643 O O . SER A 1 585 ? 26.931 -1.768 -32.251 1.00 87.56 585 SER A O 1
ATOM 4645 N N . SER A 1 586 ? 26.243 -0.041 -30.999 1.00 86.00 586 SER A N 1
ATOM 4646 C CA . SER A 1 586 ? 26.469 0.955 -32.043 1.00 86.00 586 SER A CA 1
ATOM 4647 C C . SER A 1 586 ? 27.954 1.293 -32.246 1.00 86.00 586 SER A C 1
ATOM 4649 O O . SER A 1 586 ? 28.747 1.256 -31.285 1.00 86.00 586 SER A O 1
ATOM 4651 N N . PRO A 1 587 ? 28.347 1.648 -33.486 1.00 83.81 587 PRO A N 1
ATOM 4652 C CA . PRO A 1 587 ? 29.723 1.986 -33.810 1.00 83.81 587 PRO A CA 1
ATOM 4653 C C . PRO A 1 587 ? 30.169 3.242 -33.060 1.00 83.81 587 PRO A C 1
ATOM 4655 O O . PRO A 1 587 ? 29.434 4.227 -32.924 1.00 83.81 587 PRO A O 1
ATOM 4658 N N . LEU A 1 588 ? 31.407 3.211 -32.566 1.00 81.31 588 LEU A N 1
ATOM 4659 C CA . LEU A 1 588 ? 32.024 4.396 -31.984 1.00 81.31 588 LEU A CA 1
ATOM 4660 C C . LEU A 1 588 ? 32.178 5.486 -33.056 1.00 81.31 588 LEU A C 1
ATOM 4662 O O . LEU A 1 588 ? 32.490 5.159 -34.202 1.00 81.31 588 LEU A O 1
ATOM 4666 N N . PRO A 1 589 ? 32.049 6.773 -32.691 1.00 71.38 589 PRO A N 1
ATOM 4667 C CA . PRO A 1 589 ? 32.332 7.860 -33.618 1.00 71.38 589 PRO A CA 1
ATOM 4668 C C . PRO A 1 589 ? 33.741 7.714 -34.216 1.00 71.38 589 PRO A C 1
ATOM 4670 O O . PRO A 1 589 ? 34.707 7.429 -33.491 1.00 71.38 589 PRO A O 1
ATOM 4673 N N . ARG A 1 590 ? 33.831 7.846 -35.546 1.00 67.44 590 ARG A N 1
ATOM 4674 C CA . ARG A 1 590 ? 35.062 7.673 -36.328 1.00 67.44 590 ARG A CA 1
ATOM 4675 C C . ARG A 1 590 ? 36.047 8.799 -35.996 1.00 67.44 590 ARG A C 1
ATOM 4677 O O . ARG A 1 590 ? 35.655 9.955 -35.893 1.00 67.44 590 ARG A O 1
ATOM 4684 N N . LYS A 1 591 ? 37.320 8.444 -35.815 1.00 57.03 591 LYS A N 1
ATOM 4685 C CA . LYS A 1 591 ? 38.436 9.394 -35.739 1.00 57.03 591 LYS A CA 1
ATOM 4686 C C . LYS A 1 591 ? 38.814 9.737 -37.179 1.00 57.03 591 LYS A C 1
ATOM 4688 O O . LYS A 1 591 ? 39.119 8.815 -37.936 1.00 57.03 591 LYS A O 1
ATOM 4693 N N . ASP A 1 592 ? 38.726 11.004 -37.577 1.00 52.22 592 ASP A N 1
ATOM 4694 C CA . ASP A 1 592 ? 39.189 11.425 -38.902 1.00 52.22 592 ASP A CA 1
ATOM 4695 C C . ASP A 1 592 ? 40.695 11.156 -39.007 1.00 52.22 592 ASP A C 1
ATOM 4697 O O . ASP A 1 592 ? 41.511 11.831 -38.386 1.00 52.22 592 ASP A O 1
ATOM 4701 N N . ASN A 1 593 ? 41.054 10.129 -39.778 1.00 43.69 593 ASN A N 1
ATOM 4702 C CA . ASN A 1 593 ? 42.424 9.831 -40.194 1.00 43.69 593 ASN A CA 1
ATOM 4703 C C . ASN A 1 593 ? 42.619 10.230 -41.669 1.00 43.69 593 ASN A C 1
ATOM 4705 O O . ASN A 1 593 ? 43.312 9.542 -42.413 1.00 43.69 593 ASN A O 1
ATOM 4709 N N . SER A 1 594 ? 41.989 11.310 -42.135 1.00 43.97 594 SER A N 1
ATOM 4710 C CA . SER A 1 594 ? 42.127 11.791 -43.519 1.00 43.97 594 SER A CA 1
ATOM 4711 C C . SER A 1 594 ? 43.471 12.494 -43.780 1.00 43.97 594 SER A C 1
ATOM 4713 O O . SER A 1 594 ? 43.519 13.463 -44.525 1.00 43.97 594 SER A O 1
ATOM 4715 N N . GLY A 1 595 ? 44.553 12.042 -43.139 1.00 40.91 595 GLY A N 1
ATOM 4716 C CA . GLY A 1 595 ? 45.894 12.621 -43.265 1.00 40.91 595 GLY A CA 1
ATOM 4717 C C . GLY A 1 595 ? 46.996 11.629 -43.643 1.00 40.91 595 GLY A C 1
ATOM 4718 O O . GLY A 1 595 ? 48.154 12.018 -43.654 1.00 40.91 595 GLY A O 1
ATOM 4719 N N . THR A 1 596 ? 46.687 10.359 -43.927 1.00 42.19 596 THR A N 1
ATOM 4720 C CA . THR A 1 596 ? 47.712 9.355 -44.287 1.00 42.19 596 THR A CA 1
ATOM 4721 C C . THR A 1 596 ? 47.274 8.434 -45.424 1.00 42.19 596 THR A C 1
ATOM 4723 O O . THR A 1 596 ? 47.381 7.210 -45.326 1.00 42.19 596 THR A O 1
ATOM 4726 N N . ARG A 1 597 ? 46.757 9.000 -46.524 1.00 41.47 597 ARG A N 1
ATOM 4727 C CA . ARG A 1 597 ? 46.590 8.232 -47.770 1.00 41.47 597 ARG A CA 1
ATOM 4728 C C . ARG A 1 597 ? 46.705 9.059 -49.059 1.00 41.47 597 ARG A C 1
ATOM 4730 O O . ARG A 1 597 ? 45.898 8.894 -49.957 1.00 41.47 597 ARG A O 1
ATOM 4737 N N . GLU A 1 598 ? 47.732 9.894 -49.123 1.00 42.34 598 GLU A N 1
ATOM 4738 C CA . GLU A 1 598 ? 48.410 10.407 -50.327 1.00 42.34 598 GLU A CA 1
ATOM 4739 C C . GLU A 1 598 ? 49.879 10.453 -49.857 1.00 42.34 598 GLU A C 1
ATOM 4741 O O . GLU A 1 598 ? 50.176 11.164 -48.908 1.00 42.34 598 GLU A O 1
ATOM 4746 N N . ASP A 1 599 ? 50.726 9.444 -50.071 1.00 42.06 599 ASP A N 1
ATOM 4747 C CA . ASP A 1 599 ? 51.466 9.180 -51.301 1.00 42.06 599 ASP A CA 1
ATOM 4748 C C . ASP A 1 599 ? 52.033 7.749 -51.249 1.00 42.06 599 ASP A C 1
ATOM 4750 O O . ASP A 1 599 ? 52.908 7.429 -50.444 1.00 42.06 599 ASP A O 1
ATOM 4754 N N . SER A 1 600 ? 51.530 6.844 -52.086 1.00 42.09 600 SER A N 1
ATOM 4755 C CA . SER A 1 600 ? 52.220 5.589 -52.449 1.00 42.09 600 SER A CA 1
ATOM 4756 C C . SER A 1 600 ? 51.700 5.106 -53.802 1.00 42.09 600 SER A C 1
ATOM 4758 O O . SER A 1 600 ? 51.284 3.963 -53.966 1.00 42.09 600 SER A O 1
ATOM 4760 N N . ALA A 1 601 ? 51.624 6.026 -54.756 1.00 46.66 601 ALA A N 1
ATOM 4761 C CA . ALA A 1 601 ? 51.378 5.724 -56.155 1.00 46.66 601 ALA A CA 1
ATOM 4762 C C . ALA A 1 601 ? 52.064 6.813 -56.979 1.00 46.66 601 ALA A C 1
ATOM 4764 O O . ALA A 1 601 ? 51.404 7.744 -57.423 1.00 46.66 601 ALA A O 1
ATOM 4765 N N . LEU A 1 602 ? 53.396 6.728 -57.052 1.00 42.84 602 LEU A N 1
ATOM 4766 C CA . LEU A 1 602 ? 54.291 7.171 -58.131 1.00 42.84 602 LEU A CA 1
ATOM 4767 C C . LEU A 1 602 ? 55.726 7.142 -57.579 1.00 42.84 602 LEU A C 1
ATOM 4769 O O . LEU A 1 602 ? 56.078 7.942 -56.714 1.00 42.84 602 LEU A O 1
ATOM 4773 N N 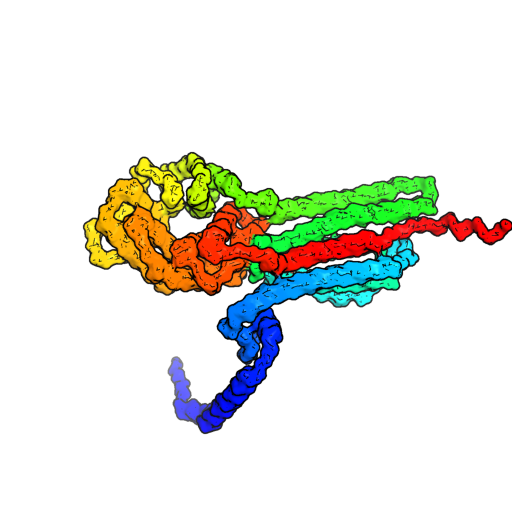. GLY A 1 603 ? 56.513 6.180 -58.061 1.00 36.91 603 GLY A N 1
ATOM 4774 C CA . GLY A 1 603 ? 57.892 5.903 -57.662 1.00 36.91 603 GLY A CA 1
ATOM 4775 C C . GLY A 1 603 ? 58.218 4.445 -57.902 1.00 36.91 603 GLY A C 1
ATOM 4776 O O . GLY A 1 603 ? 58.240 3.705 -56.896 1.00 36.91 603 GLY A O 1
#

Foldseek 3Di:
DDDDDDDVVVVCVVCVVVPDDPVVVVVVVVVVVVVVVVVVVVVVPDDDDLVVLLVQLPPPPCVVDVDDDDDDHDPPVPDDPVSVVCSVQVVLVVLVCLLVVLLVVLLVLLLVLQVLFAQPDQDPVVLVVLVVVVCVVCVVVVVVLLVQLQVVLVVQDLVSLLVSLSVVSVVLSVVSNVCSVSSNLFLLVLLVVLLVVLQSSLVNCPRLSHNQQFFAQAASNVLSLLSLVLNLVSLVVNLVLVLLSLVLVPVVDDDDDDPPSVVVSVVSVVVSVVSVVVSVVVSCLFCVCVVDPQDLVVLLVPLQVQDADPDRLVSLLLSLQSLLLCVVVVVPRDCPVVLVVLVVCLVVVDPCNLLSLLSCLSSVSCDLVSCVSHPCLVVLVCVLVPPDDDPQAAEDDPLSSSNNSLSNCLVVVVADPVSLVSNLNRLVNNLVVCVVAQAQNLVSVLSSQVSCVSSVNHDPLVVCLVVLQVQLVQQQFSDGDRSAHHGAGHRGGPDGHDLSSRLSNLVNCQRNNHRPPRDVSSSSSRLHDGSPDDPSSVSSSVSSNVSSPPRPPDDDDDPSSNCSSCVSSVSSNSSSVSSVSSSVSHHRSDNPPVPPPPDDPDD

pLDDT: mean 79.16, std 15.8, range [29.19, 96.94]

Radius of gyration: 34.66 Å; chains: 1; bounding box: 120×64×99 Å

Secondary structure (DSSP, 8-state):
----PPPHHHHHHHTGGG---HHHHHHHHHHHHHHHHHHHHHHHH----HHHHHHHHTS-HHHHSSS---S----GGGS-HHHHHHHHHHHHHHHHHHHHHHHHHHHHHHHHHHHT-------HHHHHHHHHHHHHHHHHHHHHHHHHHHHHHHHT-HHHHHHHHHHHHHHHHHHHHHHHHTT---HHHHHHHHHHHHHHHHHHHTSTTTTSSS--SS-TTHHHHHHHHHHHHHHHHHHHHHHHHHHHHHHTS-TT--SHHHHHHHHHHHHHHHHHHHHHHHHHHHHHHHHS---HHHHHHHHHT----SSHHHHHHHHHHHHHHHHHTT----THHHHHHHHHHHHTT-TTHHHHHHHHHHTT---HHHHTT-TTHHHHHHHHS-SS--SSPPP-TTHHHHHHHHHHHHHTT---HHHHHHHHHHHHHHHHHTTT--BSHHHHHHHHHHHHHHTT----HHHHHHHHHHHHHHSB-----TT--SSSEESBTTS-EEHHHHHHHHHHHHHH---TT--HHHHHHHHS--TTS-TTHHHHHHHHHHHHHTSTTPPPPPHHHHHHHTHHHHHHHHHHHHHHHHHHHSPPPPP--TTS-S-SS--

Sequence (603 aa):
MPVELVPESDLRAALQPHRVDASEFTAGVQARLEAGEEWLLKAQTETAPPLLTVAAAFIPWPILSGSKVAGGGVKFSSLTMSQKLLGYIALPAISLFVLVGAAFFSAVKIRKVQASNHTDISDEKKIQSAVKEWWRCYKWFAYPVYGAVIILPMIGSTWLLFLLLLGSFGLLVMILSSLARRGVGNRLIIAQSCLMGLAFLAQTVTNPFTGLRDIHFVDQKLIAVVFYLGTLILIPIIIGCKNRLETSATSGKTKGSMPAAKHTSKQLWIGGVIYFGIVLALLIWITNPILRPATPARILQHVEAFEVGRFPFISWRDWEIPASWAIDEGLNPNFTRARKVLHHEIDTDQPQLTMILGSASRVGMVQPYDVERLPELERKRRSLLPLRRVESPGRIFSLNQYAWVFYTLAQSDQLTSEDRDYLEQRLIATLDATVGETANVLVTALRVTQLLEVIDRPIDRDKYRPQIHKWLLEFHSDQTHFFQIAGGFEQYKDSSATLETTSHAVELMQIYGVPENLDLNQVRSFLRPLYFRPADDKWTAAVTLRRLNSLPGVSQPAWLEWLYYERSLLAAMLLVALCLYATLSSPLPRKDNSGTREDSALG